Protein AF-A0A2V3ISD0-F1 (afdb_monomer_lite)

InterPro domains:
  IPR001623 DnaJ domain [PF00226] (40-102)
  IPR001623 DnaJ domain [PS50076] (39-105)
  IPR001623 DnaJ domain [SM00271] (38-97)
  IPR001623 DnaJ domain [cd06257] (41-94)
  IPR004155 PBS lyase HEAT-like repeat [SM00567] (185-214)
  IPR004155 PBS lyase HEAT-like repeat [SM00567] (223-258)
  IPR004155 PBS lyase HEAT-like repeat [SM00567] (406-436)
  IPR011989 Armadillo-like helical [G3DSA:1.25.10.10] (163-435)
  IPR016024 Armadillo-type fold [SSF48371] (178-456)
  IPR018253 DnaJ domain, conserved site [PS00636] (82-101)
  IPR036869 Chaperone J-domain superfamily [G3DSA:1.10.287.110] (29-128)
  IPR036869 Chaperone J-domain superfamily [SSF46565] (36-115)
  IPR051948 Hsp70 co-chaperone J-domain-containing protein [PTHR44360] (32-110)

Structure (mmCIF, N/CA/C/O backbone):
data_AF-A0A2V3ISD0-F1
#
_entry.id   AF-A0A2V3ISD0-F1
#
loop_
_atom_site.group_PDB
_atom_site.id
_atom_site.type_symbol
_atom_site.label_atom_id
_atom_site.label_alt_id
_atom_site.label_comp_id
_atom_site.label_asym_id
_atom_site.label_entity_id
_atom_site.label_seq_id
_atom_site.pdbx_PDB_ins_code
_atom_site.Cartn_x
_atom_site.Cartn_y
_atom_site.Cartn_z
_atom_site.occupancy
_atom_site.B_iso_or_equiv
_atom_site.auth_seq_id
_atom_site.auth_comp_id
_atom_site.auth_asym_id
_atom_site.auth_atom_id
_atom_site.pdbx_PDB_model_num
ATOM 1 N N . MET A 1 1 ? 32.636 12.124 -91.447 1.00 34.47 1 MET A N 1
ATOM 2 C CA . MET A 1 1 ? 32.297 13.030 -90.330 1.00 34.47 1 MET A CA 1
ATOM 3 C C . MET A 1 1 ? 30.839 13.428 -90.471 1.00 34.47 1 MET A C 1
ATOM 5 O O . MET A 1 1 ? 30.482 13.935 -91.520 1.00 34.47 1 MET A O 1
ATOM 9 N N . PHE A 1 2 ? 30.050 13.092 -89.446 1.00 34.84 2 PHE A N 1
ATOM 10 C CA . PHE A 1 2 ? 28.684 13.521 -89.108 1.00 34.84 2 PHE A CA 1
ATOM 11 C C . PHE A 1 2 ? 27.656 13.689 -90.240 1.00 34.84 2 PHE A C 1
ATOM 13 O O . PHE A 1 2 ? 27.555 14.729 -90.880 1.00 34.84 2 PHE A O 1
ATOM 20 N N . ALA A 1 3 ? 26.846 12.638 -90.409 1.00 31.34 3 ALA A N 1
ATOM 21 C CA . ALA A 1 3 ? 25.661 12.616 -91.252 1.00 31.34 3 ALA A CA 1
ATOM 22 C C . ALA A 1 3 ? 24.461 13.240 -90.522 1.00 31.34 3 ALA A C 1
ATOM 24 O O . ALA A 1 3 ? 24.096 12.829 -89.421 1.00 31.34 3 ALA A O 1
ATOM 25 N N . ALA A 1 4 ? 23.849 14.212 -91.187 1.00 32.69 4 ALA A N 1
ATOM 26 C CA . ALA A 1 4 ? 22.540 14.769 -90.906 1.00 32.69 4 ALA A CA 1
ATOM 27 C C . ALA A 1 4 ? 21.697 14.674 -92.190 1.00 32.69 4 ALA A C 1
ATOM 29 O O . ALA A 1 4 ? 22.251 14.575 -93.283 1.00 32.69 4 ALA A O 1
ATOM 30 N N . PHE A 1 5 ? 20.381 14.797 -92.015 1.00 30.23 5 PHE A N 1
ATOM 31 C CA . PHE A 1 5 ? 19.327 15.004 -93.018 1.00 30.23 5 PHE A CA 1
ATOM 32 C C . PHE A 1 5 ? 18.611 13.784 -93.647 1.00 30.23 5 PHE A C 1
ATOM 34 O O . PHE A 1 5 ? 19.116 13.106 -94.528 1.00 30.23 5 PHE A O 1
ATOM 41 N N . VAL A 1 6 ? 17.348 13.642 -93.204 1.00 30.52 6 VAL A N 1
ATOM 42 C CA . VAL A 1 6 ? 16.100 13.705 -94.005 1.00 30.52 6 VAL A CA 1
ATOM 43 C C . VAL A 1 6 ? 15.753 12.547 -94.970 1.00 30.52 6 VAL A C 1
ATOM 45 O O . VAL A 1 6 ? 16.406 12.344 -95.982 1.00 30.52 6 VAL A O 1
ATOM 48 N N . HIS A 1 7 ? 14.654 11.848 -94.605 1.00 35.91 7 HIS A N 1
ATOM 49 C CA . HIS A 1 7 ? 13.474 11.345 -95.365 1.00 35.91 7 HIS A CA 1
ATOM 50 C C . HIS A 1 7 ? 13.533 11.397 -96.909 1.00 35.91 7 HIS A C 1
ATOM 52 O O . HIS A 1 7 ? 14.046 12.390 -97.416 1.00 35.91 7 HIS A O 1
ATOM 58 N N . PRO A 1 8 ? 12.866 10.499 -97.692 1.00 42.84 8 PRO A N 1
ATOM 59 C CA . PRO A 1 8 ? 11.473 10.032 -97.493 1.00 42.84 8 PRO A CA 1
ATOM 60 C C . PRO A 1 8 ? 11.153 8.615 -98.067 1.00 42.84 8 PRO A C 1
ATOM 62 O O . PRO A 1 8 ? 12.030 7.927 -98.572 1.00 42.84 8 PRO A O 1
ATOM 65 N N . ILE A 1 9 ? 9.874 8.200 -98.041 1.00 31.67 9 ILE A N 1
ATOM 66 C CA . ILE A 1 9 ? 9.062 7.713 -99.193 1.00 31.67 9 ILE A CA 1
ATOM 67 C C . ILE A 1 9 ? 7.956 6.736 -98.748 1.00 31.67 9 ILE A C 1
ATOM 69 O O . ILE A 1 9 ? 8.106 5.876 -97.888 1.00 31.67 9 ILE A O 1
ATOM 73 N N . GLN A 1 10 ? 6.809 6.974 -99.368 1.00 28.73 10 GLN A N 1
ATOM 74 C CA . GLN A 1 10 ? 5.447 6.521 -99.147 1.00 28.73 10 GLN A CA 1
ATOM 75 C C . GLN A 1 10 ? 5.049 5.312 -100.035 1.00 28.73 10 GLN A C 1
ATOM 77 O O . GLN A 1 10 ? 5.536 5.231 -101.155 1.00 28.73 10 GLN A O 1
ATOM 82 N N . ILE A 1 11 ? 4.027 4.539 -99.584 1.00 31.70 11 ILE A N 1
ATOM 83 C CA . ILE A 1 11 ? 2.845 4.036 -100.365 1.00 31.70 11 ILE A CA 1
ATOM 84 C C . ILE A 1 11 ? 3.144 2.926 -101.418 1.00 31.70 11 ILE A C 1
ATOM 86 O O . ILE A 1 11 ? 4.057 3.066 -102.208 1.00 31.70 11 ILE A O 1
ATOM 90 N N . THR A 1 12 ? 2.451 1.790 -101.631 1.00 31.27 12 THR A N 1
ATOM 91 C CA . THR A 1 12 ? 1.128 1.158 -101.348 1.00 31.27 12 THR A CA 1
ATOM 92 C C . THR A 1 12 ? 1.238 -0.342 -101.749 1.00 31.27 12 THR A C 1
ATOM 94 O O . THR A 1 12 ? 2.180 -0.687 -102.451 1.00 31.27 12 THR A O 1
ATOM 97 N N . ARG A 1 13 ? 0.373 -1.306 -101.383 1.00 28.81 13 ARG A N 1
ATOM 98 C CA . ARG A 1 13 ? -1.019 -1.561 -101.842 1.00 28.81 13 ARG A CA 1
ATOM 99 C C . ARG A 1 13 ? -1.637 -2.721 -101.022 1.00 28.81 13 ARG A C 1
ATOM 101 O O . ARG A 1 13 ? -0.926 -3.664 -100.696 1.00 28.81 13 ARG A O 1
ATOM 108 N N . GLY A 1 14 ? -2.944 -2.630 -100.721 1.00 30.34 14 GLY A N 1
ATOM 109 C CA . GLY A 1 14 ? -3.796 -3.689 -100.120 1.00 30.34 14 GLY A CA 1
ATOM 110 C C . GLY A 1 14 ? -4.171 -4.796 -101.124 1.00 30.34 14 GLY A C 1
ATOM 111 O O . GLY A 1 14 ? -3.384 -4.993 -102.049 1.00 30.34 14 GLY A O 1
ATOM 112 N N . PRO A 1 15 ? -5.352 -5.468 -101.076 1.00 44.28 15 PRO A N 1
ATOM 113 C CA . PRO A 1 15 ? -6.520 -5.420 -100.167 1.00 44.28 15 PRO A CA 1
ATOM 114 C C . PRO A 1 15 ? -6.811 -6.833 -99.548 1.00 44.28 15 PRO A C 1
ATOM 116 O O . PRO A 1 15 ? -5.997 -7.731 -99.698 1.00 44.28 15 PRO A O 1
ATOM 119 N N . VAL A 1 16 ? -7.847 -7.139 -98.754 1.00 31.17 16 VAL A N 1
ATOM 120 C CA . VAL A 1 16 ? -9.266 -7.336 -99.121 1.00 31.17 16 VAL A CA 1
ATOM 121 C C . VAL A 1 16 ? -10.092 -7.509 -97.839 1.00 31.17 16 VAL A C 1
ATOM 123 O O . VAL A 1 16 ? -9.738 -8.255 -96.931 1.00 31.17 16 VAL A O 1
ATOM 126 N N . SER A 1 17 ? -11.219 -6.804 -97.818 1.00 31.47 17 SER A N 1
ATOM 127 C CA . SER A 1 17 ? -12.288 -6.840 -96.824 1.00 31.47 17 SER A CA 1
ATOM 128 C C . SER A 1 17 ? -13.246 -8.007 -97.079 1.00 31.47 17 SER A C 1
ATOM 130 O O . SER A 1 17 ? -13.615 -8.222 -98.228 1.00 31.47 17 SER A O 1
ATOM 132 N N . THR A 1 18 ? -13.740 -8.671 -96.028 1.00 29.22 18 THR A N 1
ATOM 133 C CA . THR A 1 18 ? -15.130 -9.169 -95.977 1.00 29.22 18 THR A CA 1
ATOM 134 C C . THR A 1 18 ? -15.674 -9.127 -94.538 1.00 29.22 18 THR A C 1
ATOM 136 O O . THR A 1 18 ? -15.307 -9.911 -93.673 1.00 29.22 18 THR A O 1
ATOM 139 N N . HIS A 1 19 ? -16.520 -8.123 -94.284 1.00 27.48 19 HIS A N 1
ATOM 140 C CA . HIS A 1 19 ? -17.837 -8.193 -93.628 1.00 27.48 19 HIS A CA 1
ATOM 141 C C . HIS A 1 19 ? -18.191 -9.508 -92.880 1.00 27.48 19 HIS A C 1
ATOM 143 O O . HIS A 1 19 ? -18.200 -10.572 -93.477 1.00 27.48 19 HIS A O 1
ATOM 149 N N . THR A 1 20 ? -18.662 -9.536 -91.626 1.00 29.19 20 THR A N 1
ATOM 150 C CA . THR A 1 20 ? -19.909 -8.911 -91.139 1.00 29.19 20 THR A CA 1
ATOM 151 C C . THR A 1 20 ? -20.170 -9.222 -89.643 1.00 29.19 20 THR A C 1
ATOM 153 O O . THR A 1 20 ? -19.762 -10.250 -89.120 1.00 29.19 20 THR A O 1
ATOM 156 N N . CYS A 1 21 ? -21.011 -8.369 -89.041 1.00 27.45 21 CYS A N 1
ATOM 157 C CA . CYS A 1 21 ? -22.056 -8.658 -88.038 1.00 27.45 21 CYS A CA 1
ATOM 158 C C . CYS A 1 21 ? -21.744 -8.710 -86.522 1.00 27.45 21 CYS A C 1
ATOM 160 O O . CYS A 1 21 ? -21.423 -9.740 -85.940 1.00 27.45 21 CYS A O 1
ATOM 162 N N . ARG A 1 22 ? -22.045 -7.562 -85.891 1.00 31.75 22 ARG A N 1
ATOM 163 C CA . ARG A 1 22 ? -22.699 -7.326 -84.583 1.00 31.75 22 ARG A CA 1
ATOM 164 C C . ARG A 1 22 ? -22.371 -8.260 -83.409 1.00 31.75 22 ARG A C 1
ATOM 166 O O . ARG A 1 22 ? -22.993 -9.309 -83.257 1.00 31.75 22 ARG A O 1
ATOM 173 N N . LYS A 1 23 ? -21.677 -7.708 -82.404 1.00 27.67 23 LYS A N 1
ATOM 174 C CA . LYS A 1 23 ? -22.015 -7.962 -80.994 1.00 27.67 23 LYS A CA 1
ATOM 175 C C . LYS A 1 23 ? -22.065 -6.670 -80.172 1.00 27.67 23 LYS A C 1
ATOM 177 O O . LYS A 1 23 ? -21.126 -5.889 -80.134 1.00 27.67 23 LYS A O 1
ATOM 182 N N . ARG A 1 24 ? -23.261 -6.496 -79.605 1.00 25.58 24 ARG A N 1
ATOM 183 C CA . ARG A 1 24 ? -23.705 -5.772 -78.406 1.00 25.58 24 ARG A CA 1
ATOM 184 C C . ARG A 1 24 ? -22.604 -5.061 -77.608 1.00 25.58 24 ARG A C 1
ATOM 186 O O . ARG A 1 24 ? -21.657 -5.699 -77.166 1.00 25.58 24 ARG A O 1
ATOM 193 N N . TYR A 1 25 ? -22.824 -3.771 -77.352 1.00 26.50 25 TYR A N 1
ATOM 194 C CA . TYR A 1 25 ? -22.123 -3.002 -76.326 1.00 26.50 25 TYR A CA 1
ATOM 195 C C . TYR A 1 25 ? -22.198 -3.740 -74.982 1.00 26.50 25 TYR A C 1
ATOM 197 O O . TYR A 1 25 ? -23.263 -3.837 -74.376 1.00 26.50 25 TYR A O 1
ATOM 205 N N . SER A 1 26 ? -21.063 -4.272 -74.538 1.00 27.16 26 SER A N 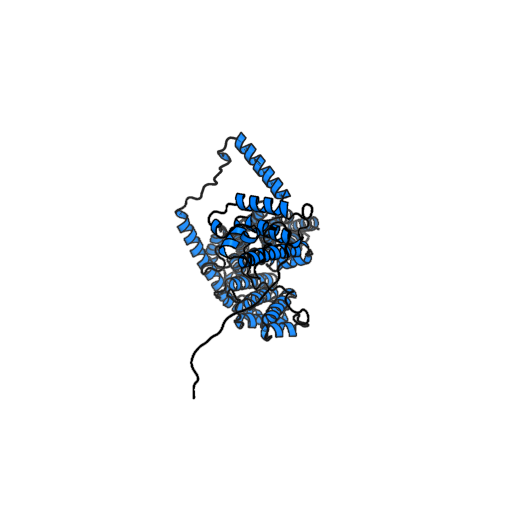1
ATOM 206 C CA . SER A 1 26 ? -20.806 -4.657 -73.154 1.00 27.16 26 SER A CA 1
ATOM 207 C C . SER A 1 26 ? -20.136 -3.478 -72.454 1.00 27.16 26 SER A C 1
ATOM 209 O O . SER A 1 26 ? -19.152 -2.943 -72.970 1.00 27.16 26 SER A O 1
ATOM 211 N N . ALA A 1 27 ? -20.674 -3.069 -71.304 1.00 30.89 27 ALA A N 1
ATOM 212 C CA . ALA A 1 27 ? -20.090 -2.030 -70.462 1.00 30.89 27 ALA A CA 1
ATOM 213 C C . ALA A 1 27 ? -18.623 -2.364 -70.117 1.00 30.89 27 ALA A C 1
ATOM 215 O O . ALA A 1 27 ? -18.305 -3.541 -69.908 1.00 30.89 27 ALA A O 1
ATOM 216 N N . PRO A 1 28 ? -17.717 -1.370 -70.076 1.00 33.25 28 PRO A N 1
ATOM 217 C CA . PRO A 1 28 ? -16.327 -1.612 -69.731 1.00 33.25 28 PRO A CA 1
ATOM 218 C C . PRO A 1 28 ? -16.232 -2.133 -68.294 1.00 33.25 28 PRO A C 1
ATOM 220 O O . PRO A 1 28 ? -16.683 -1.501 -67.341 1.00 33.25 28 PRO A O 1
ATOM 223 N N . ARG A 1 29 ? -15.645 -3.325 -68.183 1.00 31.39 29 ARG A N 1
ATOM 224 C CA . ARG A 1 29 ? -15.249 -4.007 -66.952 1.00 31.39 29 ARG A CA 1
ATOM 225 C C . ARG A 1 29 ? -14.361 -3.059 -66.143 1.00 31.39 29 ARG A C 1
ATOM 227 O O . ARG A 1 29 ? -13.333 -2.618 -66.653 1.00 31.39 29 ARG A O 1
ATOM 234 N N . ALA A 1 30 ? -14.771 -2.731 -64.919 1.00 34.94 30 ALA A N 1
ATOM 235 C CA . ALA A 1 30 ? -13.963 -1.938 -64.004 1.00 34.94 30 ALA A CA 1
ATOM 236 C C . ALA A 1 30 ? -12.633 -2.667 -63.762 1.00 34.94 30 ALA A C 1
ATOM 238 O O . ALA A 1 30 ? -12.598 -3.765 -63.210 1.00 34.94 30 ALA A O 1
ATOM 239 N N . VAL A 1 31 ? -11.550 -2.073 -64.252 1.00 33.16 31 VAL A N 1
ATOM 240 C CA . VAL A 1 31 ? -10.184 -2.471 -63.928 1.00 33.16 31 VAL A CA 1
ATOM 241 C C . VAL A 1 31 ? -9.885 -1.866 -62.560 1.00 33.16 31 VAL A C 1
ATOM 243 O O . VAL A 1 31 ? -9.956 -0.648 -62.403 1.00 33.16 31 VAL A O 1
ATOM 246 N N . LEU A 1 32 ? -9.606 -2.711 -61.566 1.00 32.50 32 LEU A N 1
ATOM 247 C CA . LEU A 1 32 ? -9.150 -2.260 -60.252 1.00 32.50 32 LEU A CA 1
ATOM 248 C C . LEU A 1 32 ? -7.763 -1.606 -60.395 1.00 32.50 32 LEU A C 1
ATOM 250 O O . LEU A 1 32 ? -6.882 -2.216 -61.008 1.00 32.50 32 LEU A O 1
ATOM 254 N N . PRO A 1 33 ? -7.539 -0.394 -59.857 1.00 32.88 33 PRO A N 1
ATOM 255 C CA . PRO A 1 33 ? -6.205 0.181 -59.775 1.00 32.88 33 PRO A CA 1
ATOM 256 C C . PRO A 1 33 ? -5.361 -0.551 -58.726 1.00 32.88 33 PRO A C 1
ATOM 258 O O . PRO A 1 33 ? -5.870 -1.017 -57.709 1.00 32.88 33 PRO A O 1
ATOM 261 N N . HIS A 1 34 ? -4.061 -0.612 -58.998 1.00 31.12 34 HIS A N 1
ATOM 262 C CA . HIS A 1 34 ? -3.020 -1.185 -58.152 1.00 31.12 34 HIS A CA 1
ATOM 263 C C . HIS A 1 34 ? -3.032 -0.686 -56.696 1.00 31.12 34 HIS A C 1
ATOM 265 O O . HIS A 1 34 ? -3.261 0.493 -56.423 1.00 31.12 34 HIS A O 1
ATOM 271 N N . GLU A 1 35 ? -2.689 -1.622 -55.806 1.00 36.66 35 GLU A N 1
ATOM 272 C CA . GLU A 1 35 ? -2.338 -1.497 -54.387 1.00 36.66 35 GLU A CA 1
ATOM 273 C C . GLU A 1 35 ? -1.794 -0.118 -53.987 1.00 36.66 35 GLU A C 1
ATOM 275 O O . GLU A 1 35 ? -0.604 0.179 -54.039 1.00 36.66 35 GLU A O 1
ATOM 280 N N . SER A 1 36 ? -2.710 0.733 -53.547 1.00 38.16 36 SER A N 1
ATOM 281 C CA . SER A 1 36 ? -2.449 1.908 -52.726 1.00 38.16 36 SER A CA 1
ATOM 282 C C . SER A 1 36 ? -3.700 2.083 -51.866 1.00 38.16 36 SER A C 1
ATOM 284 O O . SER A 1 36 ? -4.808 2.141 -52.392 1.00 38.16 36 SER A O 1
ATOM 286 N N . GLN A 1 37 ? -3.520 1.994 -50.546 1.00 49.41 37 GLN A N 1
ATOM 287 C CA . GLN A 1 37 ? -4.549 1.858 -49.505 1.00 49.41 37 GLN A CA 1
ATOM 288 C C . GLN A 1 37 ? -5.898 2.504 -49.874 1.00 49.41 37 GLN A C 1
ATOM 290 O O . GLN A 1 37 ? -6.057 3.725 -49.839 1.00 49.41 37 GLN A O 1
ATOM 295 N N . SER A 1 38 ? -6.880 1.677 -50.241 1.00 61.78 38 SER A N 1
ATOM 296 C CA . SER A 1 38 ? -8.228 2.139 -50.575 1.00 61.78 38 SER A CA 1
ATOM 297 C C . SER A 1 38 ? -8.872 2.723 -49.318 1.00 61.78 38 SER A C 1
ATOM 299 O O . SER A 1 38 ? -8.990 2.038 -48.305 1.00 61.78 38 SER A O 1
ATOM 301 N N . SER A 1 39 ? -9.286 3.990 -49.357 1.00 79.12 39 SER A N 1
ATOM 302 C CA . SER A 1 39 ? -9.982 4.615 -48.226 1.00 79.12 39 SER A CA 1
ATOM 303 C C . SER A 1 39 ? -11.270 3.850 -47.898 1.00 79.12 39 SER A C 1
ATOM 305 O O . SER A 1 39 ? -11.988 3.452 -48.817 1.00 79.12 39 SER A O 1
ATOM 307 N N . LEU A 1 40 ? -11.626 3.704 -46.619 1.00 83.06 40 LEU A N 1
ATOM 308 C CA . LEU A 1 40 ? -12.871 3.051 -46.188 1.00 83.06 40 LEU A CA 1
ATOM 309 C C . LEU A 1 40 ? -14.115 3.659 -46.867 1.00 83.06 40 LEU A C 1
ATOM 311 O O . LEU A 1 40 ? -15.056 2.942 -47.198 1.00 83.06 40 LEU A O 1
ATOM 315 N N . TYR A 1 41 ? -14.090 4.960 -47.177 1.00 84.31 41 TYR A N 1
ATOM 316 C CA . TYR A 1 41 ? -15.150 5.619 -47.949 1.00 84.31 41 TYR A CA 1
ATOM 317 C C . TYR A 1 41 ? -15.198 5.162 -49.413 1.00 84.31 41 TYR A C 1
ATOM 319 O O . TYR A 1 41 ? -16.283 4.968 -49.956 1.00 84.31 41 TYR A O 1
ATOM 327 N N . SER A 1 42 ? -14.039 4.924 -50.038 1.00 82.31 42 SER A N 1
ATOM 328 C CA . SER A 1 42 ? -13.978 4.384 -51.403 1.00 82.31 42 SER A CA 1
ATOM 329 C C . SER A 1 42 ? -14.449 2.932 -51.486 1.00 82.31 42 SER A C 1
ATOM 331 O O . SER A 1 42 ? -15.030 2.553 -52.498 1.00 82.31 42 SER A O 1
ATOM 333 N N . ILE A 1 43 ? -14.284 2.149 -50.410 1.00 84.19 43 ILE A N 1
ATOM 334 C CA . ILE A 1 43 ? -14.803 0.774 -50.313 1.00 84.19 43 ILE A CA 1
ATOM 335 C C . ILE A 1 43 ? -16.339 0.778 -50.289 1.00 84.19 43 ILE A C 1
ATOM 337 O O . ILE A 1 43 ? -16.968 -0.080 -50.900 1.00 84.19 43 ILE A O 1
ATOM 341 N N . LEU A 1 44 ? -16.955 1.786 -49.659 1.00 83.00 44 LEU A N 1
ATOM 342 C CA . LEU A 1 44 ? -18.407 2.005 -49.700 1.00 83.00 44 LEU A CA 1
ATOM 343 C C . LEU A 1 44 ? -18.884 2.745 -50.967 1.00 83.00 44 LEU A C 1
ATOM 345 O O . LEU A 1 44 ? -20.043 3.147 -51.041 1.00 83.00 44 LEU A O 1
ATOM 349 N N . GLY A 1 45 ? -18.011 2.951 -51.960 1.00 76.88 45 GLY A N 1
ATOM 350 C CA . GLY A 1 45 ? -18.357 3.612 -53.221 1.00 76.88 45 GLY A CA 1
ATOM 351 C C . GLY A 1 45 ? -18.616 5.120 -53.108 1.00 76.88 45 GLY A C 1
ATOM 352 O O . GLY A 1 45 ? -19.108 5.727 -54.061 1.00 76.88 45 GLY A O 1
ATOM 353 N N . LEU A 1 46 ? -18.281 5.744 -51.973 1.00 81.25 46 LEU A N 1
ATOM 354 C CA . LEU A 1 46 ? -18.423 7.184 -51.760 1.00 81.25 46 LEU A CA 1
ATOM 355 C C . LEU A 1 46 ? -17.222 7.915 -52.380 1.00 81.25 46 LEU A C 1
ATOM 357 O O . LEU A 1 46 ? -16.063 7.602 -52.095 1.00 81.25 46 LEU A O 1
ATOM 361 N N . ARG A 1 47 ? -17.489 8.878 -53.272 1.00 68.06 47 ARG A N 1
ATOM 362 C CA . ARG A 1 47 ? -16.444 9.603 -54.012 1.00 68.06 47 ARG A CA 1
ATOM 363 C C . ARG A 1 47 ? -15.756 10.644 -53.134 1.00 68.06 47 ARG A C 1
ATOM 365 O O . ARG A 1 47 ? -16.390 11.291 -52.305 1.00 68.06 47 ARG A O 1
ATOM 372 N N . GLN A 1 48 ? -14.465 10.865 -53.393 1.00 59.41 48 GLN A N 1
ATOM 373 C CA . GLN A 1 48 ? -13.629 11.802 -52.634 1.00 59.41 48 GLN A CA 1
ATOM 374 C C . GLN A 1 48 ? -14.148 13.251 -52.598 1.00 59.41 48 GLN A C 1
ATOM 376 O O . GLN A 1 48 ? -13.884 13.964 -51.636 1.00 59.41 48 GLN A O 1
ATOM 381 N N . SER A 1 49 ? -14.922 13.669 -53.604 1.00 54.12 49 SER A N 1
ATOM 382 C CA . SER A 1 49 ? -15.530 15.002 -53.688 1.00 54.12 49 SER A CA 1
ATOM 383 C C . SER A 1 49 ? -16.589 15.280 -52.619 1.00 54.12 49 SER A C 1
ATOM 385 O O . SER A 1 49 ? -16.851 16.443 -52.326 1.00 54.12 49 SER A O 1
ATOM 387 N N . ASP A 1 50 ? -17.180 14.236 -52.032 1.00 59.69 50 ASP A N 1
ATOM 388 C CA . ASP A 1 50 ? -18.391 14.364 -51.218 1.00 59.69 50 ASP A CA 1
ATOM 389 C C . ASP A 1 50 ? -18.102 14.239 -49.707 1.00 59.69 50 ASP A C 1
ATOM 391 O O . ASP A 1 50 ? -18.985 14.525 -48.894 1.00 59.69 50 ASP A O 1
ATOM 395 N N . LEU A 1 51 ? -16.866 13.871 -49.313 1.00 63.38 51 LEU A N 1
ATOM 396 C CA . LEU A 1 51 ? -16.480 13.535 -47.926 1.00 63.38 51 LEU A CA 1
ATOM 397 C C . LEU A 1 51 ? -16.768 14.635 -46.898 1.00 63.38 51 LEU A C 1
ATOM 399 O O . LEU A 1 51 ? -17.105 14.316 -45.760 1.00 63.38 51 LEU A O 1
ATOM 403 N N . SER A 1 52 ? -16.699 15.911 -47.286 1.00 57.78 52 SER A N 1
ATOM 404 C CA . SER A 1 52 ? -16.948 17.047 -46.385 1.00 57.78 52 SER A CA 1
ATOM 405 C C . SER A 1 52 ? -18.410 17.177 -45.931 1.00 57.78 52 SER A C 1
ATOM 407 O O . SER A 1 52 ? -18.694 17.944 -45.015 1.00 57.78 52 SER A O 1
ATOM 409 N N . THR A 1 53 ? -19.340 16.424 -46.538 1.00 63.78 53 THR A N 1
ATOM 410 C CA . THR A 1 53 ? -20.787 16.478 -46.242 1.00 63.78 53 THR A CA 1
ATOM 411 C C . THR A 1 53 ? -21.409 15.114 -45.915 1.00 63.78 53 THR A C 1
ATOM 413 O O . THR A 1 53 ? -22.630 15.006 -45.764 1.00 63.78 53 THR A O 1
ATOM 416 N N . VAL A 1 54 ? -20.594 14.059 -45.768 1.00 73.56 54 VAL A N 1
ATOM 417 C CA . VAL A 1 54 ? -21.095 12.688 -45.584 1.00 73.56 54 VAL A CA 1
ATOM 418 C C . VAL A 1 54 ? -21.752 12.511 -44.214 1.00 73.56 54 VAL A C 1
ATOM 420 O O . VAL A 1 54 ? -21.095 12.502 -43.170 1.00 73.56 54 VAL A O 1
ATOM 423 N N . THR A 1 55 ? -23.064 12.284 -44.220 1.00 79.31 55 THR A N 1
ATOM 424 C CA . THR A 1 55 ? -23.863 12.000 -43.018 1.00 79.31 55 THR A CA 1
ATOM 425 C C . THR A 1 55 ? -23.944 10.488 -42.760 1.00 79.31 55 THR A C 1
ATOM 427 O O . THR A 1 55 ? -23.935 9.690 -43.697 1.00 79.31 55 THR A O 1
ATOM 430 N N . SER A 1 56 ? -24.101 10.061 -41.502 1.00 79.81 56 SER A N 1
ATOM 431 C CA . SER A 1 56 ? -24.274 8.642 -41.121 1.00 79.81 56 SER A CA 1
ATOM 432 C C . SER A 1 56 ? -25.407 7.932 -41.884 1.00 79.81 56 SER A C 1
ATOM 434 O O . SER A 1 56 ? -25.296 6.755 -42.231 1.00 79.81 56 SER A O 1
ATOM 436 N N . ALA A 1 57 ? -26.473 8.660 -42.234 1.00 76.94 57 ALA A N 1
ATOM 437 C CA . ALA A 1 57 ? -27.571 8.158 -43.059 1.00 76.94 57 ALA A CA 1
ATOM 438 C C . ALA A 1 57 ? -27.139 7.778 -44.491 1.00 76.94 57 ALA A C 1
ATOM 440 O O . ALA A 1 57 ? -27.636 6.793 -45.039 1.00 76.94 57 ALA A O 1
ATOM 441 N N . GLN A 1 58 ? -26.202 8.520 -45.090 1.00 81.31 58 GLN A N 1
ATOM 442 C CA . GLN A 1 58 ? -25.668 8.232 -46.427 1.00 81.31 58 GLN A CA 1
ATOM 443 C C . GLN A 1 58 ? -24.731 7.019 -46.398 1.00 81.31 58 GLN A C 1
ATOM 445 O O . GLN A 1 58 ? -24.839 6.158 -47.265 1.00 81.31 58 GLN A O 1
ATOM 450 N N . ILE A 1 59 ? -23.899 6.898 -45.358 1.00 84.31 59 ILE A N 1
ATOM 451 C CA . ILE A 1 59 ? -23.023 5.734 -45.124 1.00 84.31 59 ILE A CA 1
ATOM 452 C C . ILE A 1 59 ? -23.859 4.452 -45.006 1.00 84.31 59 ILE A C 1
ATOM 454 O O . ILE A 1 59 ? -23.581 3.452 -45.665 1.00 84.31 59 ILE A O 1
ATOM 458 N N . ARG A 1 60 ? -24.943 4.498 -44.221 1.00 79.94 60 ARG A N 1
ATOM 459 C CA . ARG A 1 60 ? -25.870 3.369 -44.066 1.00 79.94 60 ARG A CA 1
ATOM 460 C C . ARG A 1 60 ? -26.586 3.007 -45.362 1.00 79.94 60 ARG A C 1
ATOM 462 O O . ARG A 1 60 ? -26.776 1.826 -45.638 1.00 79.94 60 ARG A O 1
ATOM 469 N N . ARG A 1 61 ? -26.995 3.998 -46.156 1.00 81.25 61 ARG A N 1
ATOM 470 C CA . ARG A 1 61 ? -27.661 3.757 -47.441 1.00 81.25 61 ARG A CA 1
ATOM 471 C C . ARG A 1 61 ? -26.720 3.103 -48.454 1.00 81.25 61 ARG A C 1
ATOM 473 O O . ARG A 1 61 ? -27.107 2.102 -49.046 1.00 81.25 61 ARG A O 1
ATOM 480 N N . ALA A 1 62 ? -25.497 3.616 -48.579 1.00 82.12 62 ALA A N 1
ATOM 481 C CA . ALA A 1 62 ? -24.473 3.059 -49.460 1.00 82.12 62 ALA A CA 1
ATOM 482 C C . ALA A 1 62 ? -24.133 1.606 -49.088 1.00 82.12 62 ALA A C 1
ATOM 484 O O . ALA A 1 62 ? -24.105 0.737 -49.956 1.00 82.12 62 ALA A O 1
ATOM 485 N N . TYR A 1 63 ? -23.988 1.314 -47.789 1.00 83.62 63 TYR A N 1
ATOM 486 C CA . TYR A 1 63 ? -23.803 -0.056 -47.308 1.00 83.62 63 TYR A CA 1
ATOM 487 C C . TYR A 1 63 ? -24.984 -0.968 -47.665 1.00 83.62 63 TYR A C 1
ATOM 489 O O . TYR A 1 63 ? -24.769 -2.075 -48.138 1.00 83.62 63 TYR A O 1
ATOM 497 N N . LEU A 1 64 ? -26.231 -0.524 -47.477 1.00 78.88 64 LEU A N 1
ATOM 498 C CA . LEU A 1 64 ? -27.412 -1.347 -47.771 1.00 78.88 64 LEU A CA 1
ATOM 499 C C . LEU A 1 64 ? -27.603 -1.626 -49.267 1.00 78.88 64 LEU A C 1
ATOM 501 O O . LEU A 1 64 ? -28.126 -2.682 -49.617 1.00 78.88 64 LEU A O 1
ATOM 505 N N . GLU A 1 65 ? -27.230 -0.690 -50.139 1.00 81.06 65 GLU A N 1
ATOM 506 C CA . GLU A 1 65 ? -27.260 -0.877 -51.594 1.00 81.06 65 GLU A CA 1
ATOM 507 C C . GLU A 1 65 ? -26.165 -1.871 -52.022 1.00 81.06 65 GLU A C 1
ATOM 509 O O . GLU A 1 65 ? -26.477 -2.886 -52.645 1.00 81.06 65 GLU A O 1
ATOM 514 N N . LEU A 1 66 ? -24.926 -1.683 -51.552 1.00 80.56 66 LEU A N 1
ATOM 515 C CA . LEU A 1 66 ? -23.807 -2.592 -51.826 1.00 80.56 66 LEU A CA 1
ATOM 516 C C . LEU A 1 66 ? -24.011 -3.992 -51.239 1.00 80.56 66 LEU A C 1
ATOM 518 O O . LEU A 1 66 ? -23.733 -4.986 -51.906 1.00 80.56 66 LEU A O 1
ATOM 522 N N . ALA A 1 67 ? -24.530 -4.099 -50.016 1.00 76.88 67 ALA A N 1
ATOM 523 C CA . ALA A 1 67 ? -24.783 -5.375 -49.359 1.00 76.88 67 ALA A CA 1
ATOM 524 C C . ALA A 1 67 ? -25.832 -6.198 -50.113 1.00 76.88 67 ALA A C 1
ATOM 526 O O . ALA A 1 67 ? -25.683 -7.406 -50.209 1.00 76.88 67 ALA A O 1
ATOM 527 N N . LYS A 1 68 ? -26.862 -5.572 -50.700 1.00 76.06 68 LYS A N 1
ATOM 528 C CA . LYS A 1 68 ? -27.858 -6.285 -51.523 1.00 76.06 68 LYS A CA 1
ATOM 529 C C . LYS A 1 68 ? -27.259 -6.844 -52.812 1.00 76.06 68 LYS A C 1
ATOM 531 O O . LYS A 1 68 ? -27.656 -7.921 -53.244 1.00 76.06 68 LYS A O 1
ATOM 536 N N . GLU A 1 69 ? -26.323 -6.115 -53.411 1.00 73.44 69 GLU A N 1
ATOM 537 C CA . GLU A 1 69 ? -25.661 -6.498 -54.661 1.00 73.44 69 GLU A CA 1
ATOM 538 C C . GLU A 1 69 ? -24.545 -7.531 -54.453 1.00 73.44 69 GLU A C 1
ATOM 540 O O . GLU A 1 69 ? -24.293 -8.344 -55.341 1.00 73.44 69 GLU A O 1
ATOM 545 N N . THR A 1 70 ? -23.897 -7.528 -53.285 1.00 69.19 70 THR A N 1
ATOM 546 C CA . THR A 1 70 ? -22.718 -8.360 -52.972 1.00 69.19 70 THR A CA 1
ATOM 547 C C . THR A 1 70 ? -22.987 -9.492 -51.977 1.00 69.19 70 THR A C 1
ATOM 549 O O . THR A 1 70 ? -22.060 -10.217 -51.624 1.00 69.19 70 THR A O 1
ATOM 552 N N . HIS A 1 71 ? -24.235 -9.677 -51.530 1.00 65.75 71 HIS A N 1
ATOM 553 C CA . HIS A 1 71 ? -24.583 -10.761 -50.609 1.00 65.75 71 HIS A CA 1
ATOM 554 C C . HIS A 1 71 ? -24.374 -12.142 -51.266 1.00 65.75 71 HIS A C 1
ATOM 556 O O . HIS A 1 71 ? -24.895 -12.360 -52.368 1.00 65.75 71 HIS A O 1
ATOM 562 N N . PRO A 1 72 ? -23.721 -13.102 -50.579 1.00 63.59 72 PRO A N 1
ATOM 563 C CA . PRO A 1 72 ? -23.367 -14.413 -51.140 1.00 63.59 72 PRO A CA 1
ATOM 564 C C . PRO A 1 72 ? -24.573 -15.276 -51.552 1.00 63.59 72 PRO A C 1
ATOM 566 O O . PRO A 1 72 ? -24.428 -16.175 -52.376 1.00 63.59 72 PRO A O 1
ATOM 569 N N . ASP A 1 73 ? -25.766 -14.990 -51.018 1.00 64.00 73 ASP A N 1
ATOM 570 C CA . ASP A 1 73 ? -27.006 -15.699 -51.382 1.00 64.00 73 ASP A CA 1
ATOM 571 C C . ASP A 1 73 ? -27.699 -15.148 -52.641 1.00 64.00 73 ASP A C 1
ATOM 573 O O . ASP A 1 73 ? -28.531 -15.835 -53.234 1.00 64.00 73 ASP A O 1
ATOM 577 N N . THR A 1 74 ? -27.399 -13.912 -53.055 1.00 59.62 74 THR A N 1
ATOM 578 C CA . THR A 1 74 ? -28.160 -13.210 -54.111 1.00 59.62 74 THR A CA 1
ATOM 579 C C . THR A 1 74 ? -27.349 -12.992 -55.387 1.00 59.62 74 THR A C 1
ATOM 581 O O . THR A 1 74 ? -27.926 -12.885 -56.471 1.00 59.62 74 THR A O 1
ATOM 584 N N . SER A 1 75 ? -26.020 -12.947 -55.292 1.00 54.94 75 SER A N 1
ATOM 585 C CA . SER A 1 75 ? -25.111 -12.835 -56.433 1.00 54.94 75 SER A CA 1
ATOM 586 C C . SER A 1 75 ? -23.934 -13.799 -56.269 1.00 54.94 75 SER A C 1
ATOM 588 O O . SER A 1 75 ? -23.521 -14.108 -55.158 1.00 54.94 75 SER A O 1
ATOM 590 N N . GLN A 1 76 ? -23.355 -14.272 -57.380 1.00 57.03 76 GLN A N 1
ATOM 591 C CA . GLN A 1 76 ? -22.089 -15.032 -57.385 1.00 57.03 76 GLN A CA 1
ATOM 592 C C . GLN A 1 76 ? -20.882 -14.131 -57.035 1.00 57.03 76 GLN A C 1
ATOM 594 O O . GLN A 1 76 ? -19.818 -14.244 -57.642 1.00 57.03 76 GLN A O 1
ATOM 599 N N . ALA A 1 77 ? -21.060 -13.166 -56.130 1.00 54.19 77 ALA A N 1
ATOM 600 C CA . ALA A 1 77 ? -19.999 -12.293 -55.668 1.00 54.19 77 ALA A CA 1
ATOM 601 C C . ALA A 1 77 ? -19.048 -13.073 -54.752 1.00 54.19 77 ALA A C 1
ATOM 603 O O . ALA A 1 77 ? -19.457 -13.912 -53.950 1.00 54.19 77 ALA A O 1
ATOM 604 N N . GLU A 1 78 ? -17.755 -12.798 -54.886 1.00 59.53 78 GLU A N 1
ATOM 605 C CA . GLU A 1 78 ? -16.729 -13.423 -54.063 1.00 59.53 78 GLU A CA 1
ATOM 606 C C . GLU A 1 78 ? -16.885 -12.957 -52.603 1.00 59.53 78 GLU A C 1
ATOM 608 O O . GLU A 1 78 ? -16.825 -11.760 -52.316 1.00 59.53 78 GLU A O 1
ATOM 613 N N . ALA A 1 79 ? -17.035 -13.909 -51.673 1.00 61.22 79 ALA A N 1
ATOM 614 C CA . ALA A 1 79 ? -17.081 -13.687 -50.221 1.00 61.22 79 ALA A CA 1
ATOM 615 C C . ALA A 1 79 ? -16.092 -12.627 -49.665 1.00 61.22 79 ALA A C 1
ATOM 617 O O . ALA A 1 79 ? -16.519 -11.813 -48.843 1.00 61.22 79 ALA A O 1
ATOM 618 N N . PRO A 1 80 ? -14.815 -12.540 -50.111 1.00 65.62 80 PRO A N 1
ATOM 619 C CA . PRO A 1 80 ? -13.887 -11.514 -49.619 1.00 65.62 80 PRO A CA 1
ATOM 620 C C . PRO A 1 80 ? -14.327 -10.064 -49.877 1.00 65.62 80 PRO A C 1
ATOM 622 O O . PRO A 1 80 ? -13.913 -9.171 -49.139 1.00 65.62 80 PRO A O 1
ATOM 625 N N . ILE A 1 81 ? -15.154 -9.804 -50.895 1.00 73.06 81 ILE A N 1
ATOM 626 C CA . ILE A 1 81 ? -15.603 -8.446 -51.244 1.00 73.06 81 ILE A CA 1
ATOM 627 C C . ILE A 1 81 ? -16.663 -7.962 -50.245 1.00 73.06 81 ILE A C 1
ATOM 629 O O . ILE A 1 81 ? -16.590 -6.836 -49.749 1.00 73.06 81 ILE A O 1
ATOM 633 N N . PHE A 1 82 ? -17.613 -8.829 -49.888 1.00 74.75 82 PHE A N 1
ATOM 634 C CA . PHE A 1 82 ? -18.647 -8.522 -48.898 1.00 74.75 82 PHE A CA 1
ATOM 635 C C . PHE A 1 82 ? -18.053 -8.277 -47.501 1.00 74.75 82 PHE A C 1
ATOM 637 O O . PHE A 1 82 ? -18.472 -7.358 -46.789 1.00 74.75 82 PHE A O 1
ATOM 644 N N . ASP A 1 83 ? -17.021 -9.040 -47.133 1.00 72.62 83 ASP A N 1
ATOM 645 C CA . ASP A 1 83 ? -16.304 -8.863 -45.868 1.00 72.62 83 ASP A CA 1
ATOM 646 C C . ASP A 1 83 ? -15.619 -7.494 -45.775 1.00 72.62 83 ASP A C 1
ATOM 648 O O . ASP A 1 83 ? -15.630 -6.861 -44.717 1.00 72.62 83 ASP A O 1
ATOM 652 N N . GLN A 1 84 ? -15.038 -7.004 -46.874 1.00 78.69 84 GLN A N 1
ATOM 653 C CA . GLN A 1 84 ? -14.408 -5.681 -46.914 1.00 78.69 84 GLN A CA 1
ATOM 654 C C . GLN A 1 84 ? -15.438 -4.554 -46.760 1.00 78.69 84 GLN A C 1
ATOM 656 O O . GLN A 1 84 ? -15.217 -3.621 -45.985 1.00 78.69 84 GLN A O 1
ATOM 661 N N . ILE A 1 85 ? -16.591 -4.673 -47.426 1.00 79.94 85 ILE A N 1
ATOM 662 C CA . ILE A 1 85 ? -17.703 -3.713 -47.329 1.00 79.94 85 ILE A CA 1
ATOM 663 C C . ILE A 1 85 ? -18.267 -3.676 -45.901 1.00 79.94 85 ILE A C 1
ATOM 665 O O . ILE A 1 85 ? -18.489 -2.602 -45.337 1.00 79.94 85 ILE A O 1
ATOM 669 N N . SER A 1 86 ? -18.436 -4.847 -45.285 1.00 77.94 86 SER A N 1
ATOM 670 C CA . SER A 1 86 ? -18.935 -4.981 -43.913 1.00 77.94 86 SER A CA 1
ATOM 671 C C . SER A 1 86 ? -17.972 -4.384 -42.884 1.00 77.94 86 SER A C 1
ATOM 673 O O . SER A 1 86 ? -18.400 -3.662 -41.981 1.00 77.94 86 SER A O 1
ATOM 675 N N . LYS A 1 87 ? -16.662 -4.613 -43.045 1.00 80.44 87 LYS A N 1
ATOM 676 C CA . LYS A 1 87 ? -15.621 -4.027 -42.184 1.00 80.44 87 LYS A CA 1
ATOM 677 C C . LYS A 1 87 ? -15.570 -2.503 -42.297 1.00 80.44 87 LYS A C 1
ATOM 679 O O . LYS A 1 87 ? -15.505 -1.825 -41.274 1.00 80.44 87 LYS A O 1
ATOM 684 N N . ALA A 1 88 ? -15.655 -1.961 -43.512 1.00 83.62 88 ALA A N 1
ATOM 685 C CA . ALA A 1 88 ? -15.676 -0.515 -43.724 1.00 83.62 88 ALA A CA 1
ATOM 686 C C . ALA A 1 88 ? -16.902 0.144 -43.068 1.00 83.62 88 ALA A C 1
ATOM 688 O O . ALA A 1 88 ? -16.772 1.174 -42.405 1.00 83.62 88 ALA A O 1
ATOM 689 N N . TYR A 1 89 ? -18.083 -0.472 -43.180 1.00 83.81 89 TYR A N 1
ATOM 690 C CA . TYR A 1 89 ? -19.296 0.030 -42.535 1.00 83.81 89 TYR A CA 1
ATOM 691 C C . TYR A 1 89 ? -19.230 -0.031 -41.003 1.00 83.81 89 TYR A C 1
ATOM 693 O O . TYR A 1 89 ? -19.643 0.921 -40.341 1.00 83.81 89 TYR A O 1
ATOM 701 N N . ALA A 1 90 ? -18.681 -1.103 -40.424 1.00 78.25 90 ALA A N 1
ATOM 702 C CA . ALA A 1 90 ? -18.549 -1.239 -38.971 1.00 78.25 90 ALA A CA 1
ATOM 703 C C . ALA A 1 90 ? -17.731 -0.097 -38.341 1.00 78.25 90 ALA A C 1
ATOM 705 O O . ALA A 1 90 ? -18.057 0.366 -37.254 1.00 78.25 90 ALA A O 1
ATOM 706 N N . ILE A 1 91 ? -16.710 0.386 -39.051 1.00 81.88 91 ILE A N 1
ATOM 707 C CA . ILE A 1 91 ? -15.862 1.496 -38.608 1.00 81.88 91 ILE A CA 1
ATOM 708 C C . ILE A 1 91 ? -16.542 2.849 -38.858 1.00 81.88 91 ILE A C 1
ATOM 710 O O . ILE A 1 91 ? -16.604 3.682 -37.963 1.00 81.88 91 ILE A O 1
ATOM 714 N N . LEU A 1 92 ? -17.075 3.075 -40.064 1.00 83.88 92 LEU A N 1
ATOM 715 C CA . LEU A 1 92 ? -17.626 4.378 -40.463 1.00 83.88 92 LEU A CA 1
ATOM 716 C C . LEU A 1 92 ? -19.022 4.674 -39.888 1.00 83.88 92 LEU A C 1
ATOM 718 O O . LEU A 1 92 ? -19.480 5.818 -39.939 1.00 83.88 92 LEU A O 1
ATOM 722 N N . SER A 1 93 ? -19.727 3.659 -39.381 1.00 83.38 93 SER A N 1
ATOM 723 C CA . SER A 1 93 ? -21.042 3.826 -38.747 1.00 83.38 93 SER A CA 1
ATOM 724 C C . SER A 1 93 ? -20.964 4.312 -37.297 1.00 83.38 93 SER A C 1
ATOM 726 O O . SER A 1 93 ? -21.923 4.929 -36.829 1.00 83.38 93 SER A O 1
ATOM 728 N N . ASP A 1 94 ? -19.839 4.081 -36.615 1.00 78.62 94 ASP A N 1
ATOM 729 C CA . ASP A 1 94 ? -19.575 4.564 -35.260 1.00 78.62 94 ASP A CA 1
ATOM 730 C C . ASP A 1 94 ? -18.957 5.978 -35.321 1.00 78.62 94 ASP A C 1
ATOM 732 O O . ASP A 1 94 ? -17.892 6.146 -35.920 1.00 78.62 94 ASP A O 1
ATOM 736 N N . PRO A 1 95 ? -19.597 7.009 -34.730 1.00 80.50 95 PRO A N 1
ATOM 737 C CA . PRO A 1 95 ? -19.091 8.380 -34.761 1.00 80.50 95 PRO A CA 1
ATOM 738 C C . PRO A 1 95 ? -17.673 8.538 -34.197 1.00 80.50 95 PRO A C 1
ATOM 740 O O . PRO A 1 95 ? -16.908 9.348 -34.716 1.00 80.50 95 PRO A O 1
ATOM 743 N N . GLU A 1 96 ? -17.313 7.773 -33.164 1.00 76.06 96 GLU A N 1
ATOM 744 C CA . GLU A 1 96 ? -16.009 7.884 -32.503 1.00 76.06 96 GLU A CA 1
ATOM 745 C C . GLU A 1 96 ? -14.911 7.237 -33.354 1.00 76.06 96 GLU A C 1
ATOM 747 O O . GLU A 1 96 ? -13.883 7.857 -33.628 1.00 76.06 96 GLU A O 1
ATOM 752 N N . LEU A 1 97 ? -15.149 6.018 -33.851 1.00 76.25 97 LEU A N 1
ATOM 753 C CA . LEU A 1 97 ? -14.199 5.324 -34.730 1.00 76.25 97 LEU A CA 1
ATOM 754 C C . LEU A 1 97 ? -14.040 6.037 -36.073 1.00 76.25 97 LEU A C 1
ATOM 756 O O . LEU A 1 97 ? -12.936 6.082 -36.618 1.00 76.25 97 LEU A O 1
ATOM 760 N N . ARG A 1 98 ? -15.119 6.638 -36.584 1.00 83.94 98 ARG A N 1
ATOM 761 C CA . ARG A 1 98 ? -15.081 7.479 -37.777 1.00 83.94 98 ARG A CA 1
ATOM 762 C C . ARG A 1 98 ? -14.212 8.718 -37.567 1.00 83.94 98 ARG A C 1
ATOM 764 O O . ARG A 1 98 ? -13.386 8.989 -38.426 1.00 83.94 98 ARG A O 1
ATOM 771 N N . SER A 1 99 ? -14.346 9.423 -36.439 1.00 81.25 99 SER A N 1
ATOM 772 C CA . SER A 1 99 ? -13.503 10.594 -36.130 1.00 81.25 99 SER A CA 1
ATOM 773 C C . SER A 1 99 ? -12.023 10.217 -36.090 1.00 81.25 99 SER A C 1
ATOM 775 O O . SER A 1 99 ? -11.193 10.871 -36.710 1.00 81.25 99 SER A O 1
ATOM 777 N N . ILE A 1 100 ? -11.698 9.104 -35.428 1.00 79.06 100 ILE A N 1
ATOM 778 C CA . ILE A 1 100 ? -10.321 8.609 -35.310 1.00 79.06 100 ILE A CA 1
ATOM 779 C C . ILE A 1 100 ? -9.756 8.216 -36.680 1.00 79.06 100 ILE A C 1
ATOM 781 O O . ILE A 1 100 ? -8.599 8.505 -36.984 1.00 79.06 100 ILE A O 1
ATOM 785 N N . TYR A 1 101 ? -10.571 7.583 -37.524 1.00 81.25 101 TYR A N 1
ATOM 786 C CA . TYR A 1 101 ? -10.194 7.268 -38.896 1.00 81.25 101 TYR A CA 1
ATOM 787 C C . TYR A 1 101 ? -10.004 8.521 -39.763 1.00 81.25 101 TYR A C 1
ATOM 789 O O . TYR A 1 101 ? -9.054 8.587 -40.539 1.00 81.25 101 TYR A O 1
ATOM 797 N N . ASP A 1 102 ? -10.882 9.515 -39.633 1.00 83.44 102 ASP A N 1
ATOM 798 C CA . ASP A 1 102 ? -10.816 10.764 -40.395 1.00 83.44 102 ASP A CA 1
ATOM 799 C C . ASP A 1 102 ? -9.590 11.611 -39.987 1.00 83.44 102 ASP A C 1
ATOM 801 O O . ASP A 1 102 ? -8.991 12.271 -40.834 1.00 83.44 102 ASP A O 1
ATOM 805 N N . GLU A 1 103 ? -9.179 11.554 -38.715 1.00 77.44 103 GLU A N 1
ATOM 806 C CA . GLU A 1 103 ? -8.018 12.278 -38.177 1.00 77.44 103 GLU A CA 1
ATOM 807 C C . GLU A 1 103 ? -6.682 11.557 -38.408 1.00 77.44 103 GLU A C 1
ATOM 809 O O . GLU A 1 103 ? -5.681 12.194 -38.730 1.00 77.44 103 GLU A O 1
ATOM 814 N N . SER A 1 104 ? -6.649 10.236 -38.209 1.00 76.38 104 SER A N 1
ATOM 815 C CA . SER A 1 104 ? -5.407 9.449 -38.092 1.00 76.38 104 SER A CA 1
ATOM 816 C C . SER A 1 104 ? -5.352 8.228 -39.022 1.00 76.38 104 SER A C 1
ATOM 818 O O . SER A 1 104 ? -4.415 7.430 -38.961 1.00 76.38 104 SER A O 1
ATOM 820 N N . GLY A 1 105 ? -6.352 8.043 -39.884 1.00 83.38 105 GLY A N 1
ATOM 821 C CA . GLY A 1 105 ? -6.400 6.956 -40.856 1.00 83.38 105 GLY A CA 1
ATOM 822 C C . GLY A 1 105 ? -6.441 5.557 -40.231 1.00 83.38 105 GLY A C 1
ATOM 823 O O . GLY A 1 105 ? -6.948 5.330 -39.132 1.00 83.38 105 GLY A O 1
ATOM 824 N N . HIS A 1 106 ? -5.901 4.581 -40.964 1.00 76.81 106 HIS A N 1
ATOM 825 C CA . HIS A 1 106 ? -5.887 3.176 -40.544 1.00 76.81 106 HIS A CA 1
ATOM 826 C C . HIS A 1 106 ? -4.972 2.921 -39.330 1.00 76.81 106 HIS A C 1
ATOM 828 O O . HIS A 1 106 ? -5.214 1.977 -38.578 1.00 76.81 106 HIS A O 1
ATOM 834 N N . GLU A 1 107 ? -3.962 3.768 -39.107 1.00 73.56 107 GLU A N 1
ATOM 835 C CA . GLU A 1 107 ? -3.035 3.655 -37.972 1.00 73.56 107 GLU A CA 1
ATOM 836 C C . GLU A 1 107 ? -3.737 3.953 -36.638 1.00 73.56 107 GLU A C 1
ATOM 838 O O . GLU A 1 107 ? -3.590 3.191 -35.680 1.00 73.56 107 GLU A O 1
ATOM 843 N N . GLY A 1 108 ? -4.594 4.981 -36.592 1.00 70.75 108 GLY A N 1
ATOM 844 C CA . GLY A 1 108 ? -5.397 5.295 -35.402 1.00 70.75 108 GLY A CA 1
ATOM 845 C C . GLY A 1 108 ? -6.380 4.179 -35.028 1.00 70.75 108 GLY A C 1
ATOM 846 O O . GLY A 1 108 ? -6.539 3.840 -33.855 1.00 70.75 108 GLY A O 1
ATOM 847 N N . LEU A 1 109 ? -6.992 3.533 -36.025 1.00 74.25 109 LEU A N 1
ATOM 848 C CA . LEU A 1 109 ? -7.886 2.392 -35.797 1.00 74.25 109 LEU A CA 1
ATOM 849 C C . LEU A 1 109 ? -7.146 1.153 -35.279 1.00 74.25 109 LEU A C 1
ATOM 851 O O . LEU A 1 109 ? -7.675 0.438 -34.425 1.00 74.25 109 LEU A O 1
ATOM 855 N N . ALA A 1 110 ? -5.927 0.905 -35.765 1.00 69.50 110 ALA A N 1
ATOM 856 C CA . ALA A 1 110 ? -5.092 -0.198 -35.298 1.00 69.50 110 ALA A CA 1
ATOM 857 C C . ALA A 1 110 ? -4.695 -0.022 -33.821 1.00 69.50 110 ALA A C 1
ATOM 859 O O . ALA A 1 110 ? -4.735 -0.988 -33.055 1.00 69.50 110 ALA A O 1
ATOM 860 N N . ALA A 1 111 ? -4.407 1.212 -33.394 1.00 58.75 111 ALA A N 1
ATOM 861 C CA . ALA A 1 111 ? -4.145 1.531 -31.992 1.00 58.75 111 ALA A CA 1
ATOM 862 C C . ALA A 1 111 ? -5.369 1.248 -31.097 1.00 58.75 111 ALA A C 1
ATOM 864 O O . ALA A 1 111 ? -5.248 0.586 -30.066 1.00 58.75 111 ALA A O 1
ATOM 865 N N . VAL A 1 112 ? -6.573 1.652 -31.516 1.00 58.22 112 VAL A N 1
ATOM 866 C CA . VAL A 1 112 ? -7.816 1.401 -30.758 1.00 58.22 112 VAL A CA 1
ATOM 867 C C . VAL A 1 112 ? -8.171 -0.090 -30.700 1.00 58.22 112 VAL A C 1
ATOM 869 O O . VAL A 1 112 ? -8.594 -0.589 -29.653 1.00 58.22 112 VAL A O 1
ATOM 872 N N . ALA A 1 113 ? -7.983 -0.824 -31.800 1.00 56.84 113 ALA A N 1
ATOM 873 C CA . ALA A 1 113 ? -8.212 -2.268 -31.849 1.00 56.84 113 ALA A CA 1
ATOM 874 C C . ALA A 1 113 ? -7.231 -3.033 -30.944 1.00 56.84 113 ALA A C 1
ATOM 876 O O . ALA A 1 113 ? -7.648 -3.937 -30.219 1.00 56.84 113 ALA A O 1
ATOM 877 N N . SER A 1 114 ? -5.960 -2.618 -30.920 1.00 49.22 114 SER A N 1
ATOM 878 C CA . SER A 1 114 ? -4.939 -3.134 -29.999 1.00 49.22 114 SER A CA 1
ATOM 879 C C . SER A 1 114 ? -5.345 -2.926 -28.536 1.00 49.22 114 SER A C 1
ATOM 881 O O . SER A 1 114 ? -5.268 -3.853 -27.729 1.00 49.22 114 SER A O 1
ATOM 883 N N . ILE A 1 115 ? -5.891 -1.752 -28.199 1.00 43.28 115 ILE A N 1
ATOM 884 C CA . ILE A 1 115 ? -6.365 -1.436 -26.844 1.00 43.28 115 ILE A CA 1
ATOM 885 C C . ILE A 1 115 ? -7.578 -2.294 -26.447 1.00 43.28 115 ILE A C 1
ATOM 887 O O . ILE A 1 115 ? -7.593 -2.845 -25.345 1.00 43.28 115 ILE A O 1
ATOM 891 N N . LYS A 1 116 ? -8.580 -2.456 -27.326 1.00 43.22 116 LYS A N 1
ATOM 892 C CA . LYS A 1 116 ? -9.767 -3.294 -27.047 1.00 43.22 116 LYS A CA 1
ATOM 893 C C . LYS A 1 116 ? -9.401 -4.771 -26.884 1.00 43.22 116 LYS A C 1
ATOM 895 O O . LYS A 1 116 ? -9.804 -5.387 -25.901 1.00 43.22 116 LYS A O 1
ATOM 900 N N . HIS A 1 117 ? -8.567 -5.300 -27.777 1.00 43.22 117 HIS A N 1
ATOM 901 C CA . HIS A 1 117 ? -8.099 -6.685 -27.720 1.00 43.22 117 HIS A CA 1
ATOM 902 C C . HIS A 1 117 ? -7.234 -6.945 -26.475 1.00 43.22 117 HIS A C 1
ATOM 904 O O . HIS A 1 117 ? -7.376 -7.973 -25.816 1.00 43.22 117 HIS A O 1
ATOM 910 N N . ARG A 1 118 ? -6.388 -5.983 -26.082 1.00 42.06 118 ARG A N 1
ATOM 911 C CA . ARG A 1 118 ? -5.591 -6.054 -24.848 1.00 42.06 118 ARG A CA 1
ATOM 912 C C . ARG A 1 118 ? -6.476 -5.980 -23.599 1.00 42.06 118 ARG A C 1
ATOM 914 O O . ARG A 1 118 ? -6.233 -6.716 -22.648 1.00 42.06 118 ARG A O 1
ATOM 921 N N . ALA A 1 119 ? -7.541 -5.178 -23.603 1.00 38.16 119 ALA A N 1
ATOM 922 C CA . ALA A 1 119 ? -8.513 -5.119 -22.508 1.00 38.16 119 ALA A CA 1
ATOM 923 C C . ALA A 1 119 ? -9.343 -6.412 -22.364 1.00 38.16 119 ALA A C 1
ATOM 925 O O . ALA A 1 119 ? -9.628 -6.836 -21.241 1.00 38.16 119 ALA A O 1
ATOM 926 N N . GLU A 1 120 ? -9.706 -7.058 -23.474 1.00 41.38 120 GLU A N 1
ATOM 927 C CA . GLU A 1 120 ? -10.391 -8.359 -23.486 1.00 41.38 120 GLU A CA 1
ATOM 928 C C . GLU A 1 120 ? -9.467 -9.497 -23.041 1.00 41.38 120 GLU A C 1
ATOM 930 O O . GLU A 1 120 ? -9.840 -10.267 -22.160 1.00 41.38 120 GLU A O 1
ATOM 935 N N . GLN A 1 121 ? -8.218 -9.532 -23.512 1.00 44.94 121 GLN A N 1
ATOM 936 C CA . GLN A 1 121 ? -7.216 -10.499 -23.046 1.00 44.94 121 GLN A CA 1
ATOM 937 C C . GLN A 1 121 ? -6.899 -10.358 -21.555 1.00 44.94 121 GLN A C 1
ATOM 939 O O . GLN A 1 121 ? -6.704 -11.356 -20.861 1.00 44.94 121 GLN A O 1
ATOM 944 N N . ILE A 1 122 ? -6.847 -9.128 -21.040 1.00 42.69 122 ILE A N 1
ATOM 945 C CA . ILE A 1 122 ? -6.666 -8.877 -19.609 1.00 42.69 122 ILE A CA 1
ATOM 946 C C . ILE A 1 122 ? -7.876 -9.416 -18.831 1.00 42.69 122 ILE A C 1
ATOM 948 O O . ILE A 1 122 ? -7.697 -10.147 -17.858 1.00 42.69 122 ILE A O 1
ATOM 952 N N . ARG A 1 123 ? -9.103 -9.129 -19.284 1.00 41.59 123 ARG A N 1
ATOM 953 C CA . ARG A 1 123 ? -10.347 -9.614 -18.664 1.00 41.59 123 ARG A CA 1
ATOM 954 C C . ARG A 1 123 ? -10.438 -11.142 -18.644 1.00 41.59 123 ARG A C 1
ATOM 956 O O . ARG A 1 123 ? -10.743 -11.708 -17.593 1.00 41.59 123 ARG A O 1
ATOM 963 N N . ASP A 1 124 ? -10.124 -11.796 -19.757 1.00 42.50 124 ASP A N 1
ATOM 964 C CA . ASP A 1 124 ? -10.162 -13.254 -19.872 1.00 42.50 124 ASP A CA 1
ATOM 965 C C . ASP A 1 124 ? -9.090 -13.907 -18.994 1.00 42.50 124 ASP A C 1
ATOM 967 O O . ASP A 1 124 ? -9.392 -14.846 -18.251 1.00 42.50 124 ASP A O 1
ATOM 971 N N . ARG A 1 125 ? -7.874 -13.337 -18.948 1.00 43.50 125 ARG A N 1
ATOM 972 C CA . ARG A 1 125 ? -6.829 -13.775 -18.010 1.00 43.50 125 ARG A CA 1
ATOM 973 C C . ARG A 1 125 ? -7.312 -13.674 -16.568 1.00 43.50 125 ARG A C 1
ATOM 975 O O . ARG A 1 125 ? -7.244 -14.677 -15.870 1.00 43.50 125 ARG A O 1
ATOM 982 N N . PHE A 1 126 ? -7.888 -12.548 -16.146 1.00 38.47 126 PHE A N 1
ATOM 983 C CA . PHE A 1 126 ? -8.410 -12.375 -14.783 1.00 38.47 126 PHE A CA 1
ATOM 984 C C . PHE A 1 126 ? -9.558 -13.330 -14.433 1.00 38.47 126 PHE A C 1
ATOM 986 O O . PHE A 1 126 ? -9.634 -13.799 -13.301 1.00 38.47 126 PHE A O 1
ATOM 993 N N . SER A 1 127 ? -10.424 -13.658 -15.393 1.00 41.59 127 SER A N 1
ATOM 994 C CA . SER A 1 127 ? -11.527 -14.605 -15.183 1.00 41.59 127 SER A CA 1
ATOM 995 C C . SER A 1 127 ? -11.084 -16.070 -15.057 1.00 41.59 127 SER A C 1
ATOM 997 O O . SER A 1 127 ? -11.837 -16.892 -14.542 1.00 41.59 127 SER A O 1
ATOM 999 N N . SER A 1 128 ? -9.858 -16.388 -15.488 1.00 39.22 128 SER A N 1
ATOM 1000 C CA . SER A 1 128 ? -9.293 -17.746 -15.481 1.00 39.22 128 SER A CA 1
ATOM 1001 C C . SER A 1 128 ? -8.351 -18.036 -14.298 1.00 39.22 128 SER A C 1
ATOM 1003 O O . SER A 1 128 ? -7.832 -19.146 -14.183 1.00 39.22 128 SER A O 1
ATOM 1005 N N . MET A 1 129 ? -8.113 -17.055 -13.418 1.00 41.12 129 MET A N 1
ATOM 1006 C CA . MET A 1 129 ? -7.159 -17.166 -12.305 1.00 41.12 129 MET A CA 1
ATOM 1007 C C . MET A 1 129 ? -7.746 -17.866 -11.074 1.00 41.12 129 MET A C 1
ATOM 1009 O O . MET A 1 129 ? -8.910 -17.680 -10.720 1.00 41.12 129 MET A O 1
ATOM 1013 N N . SER A 1 130 ? -6.912 -18.654 -10.387 1.00 41.22 130 SER A N 1
ATOM 1014 C CA . SER A 1 130 ? -7.283 -19.341 -9.145 1.00 41.22 130 SER A CA 1
ATOM 1015 C C . SER A 1 130 ? -7.256 -18.405 -7.925 1.00 41.22 130 SER A C 1
ATOM 1017 O O . SER A 1 130 ? -6.590 -17.368 -7.928 1.00 41.22 130 SER A O 1
ATOM 1019 N N . GLY A 1 131 ? -7.957 -18.786 -6.849 1.00 34.91 131 GLY A N 1
ATOM 1020 C CA . GLY A 1 131 ? -8.075 -17.983 -5.620 1.00 34.91 131 GLY A CA 1
ATOM 1021 C C . GLY A 1 131 ? -6.733 -17.603 -4.975 1.00 34.91 131 GLY A C 1
ATOM 1022 O O . GLY A 1 131 ? -6.560 -16.459 -4.567 1.00 34.91 131 GLY A O 1
ATOM 1023 N N . GLU A 1 132 ? -5.741 -18.498 -4.980 1.00 35.56 132 GLU A N 1
ATOM 1024 C CA . GLU A 1 132 ? -4.389 -18.208 -4.463 1.00 35.56 132 GLU A CA 1
ATOM 1025 C C . GLU A 1 132 ? -3.622 -17.179 -5.315 1.00 35.56 132 GLU A C 1
ATOM 1027 O O . GLU A 1 132 ? -2.783 -16.434 -4.808 1.00 35.56 132 GLU A O 1
ATOM 1032 N N . GLN A 1 133 ? -3.909 -17.099 -6.619 1.00 36.25 133 GLN A N 1
ATOM 1033 C CA . GLN A 1 133 ? -3.278 -16.128 -7.520 1.00 36.25 133 GLN A CA 1
ATOM 1034 C C . GLN A 1 133 ? -3.923 -14.739 -7.407 1.00 36.25 133 GLN A C 1
ATOM 1036 O O . GLN A 1 133 ? -3.246 -13.725 -7.578 1.00 36.25 133 GLN A O 1
ATOM 1041 N N . LEU A 1 134 ? -5.212 -14.683 -7.069 1.00 38.38 134 LEU A N 1
ATOM 1042 C CA . LEU A 1 134 ? -5.913 -13.448 -6.707 1.00 38.38 134 LEU A CA 1
ATOM 1043 C C . LEU A 1 134 ? -5.448 -12.907 -5.344 1.00 38.38 134 LEU A C 1
ATOM 1045 O O . LEU A 1 134 ? -5.244 -11.697 -5.215 1.00 38.38 134 LEU A O 1
ATOM 1049 N N . ASP A 1 135 ? -5.173 -13.786 -4.375 1.00 37.66 135 ASP A N 1
ATOM 1050 C CA . ASP A 1 135 ? -4.543 -13.426 -3.094 1.00 37.66 135 ASP A CA 1
ATOM 1051 C C . ASP A 1 135 ? -3.131 -12.870 -3.276 1.00 37.66 135 ASP A C 1
ATOM 1053 O O . ASP A 1 135 ? -2.740 -11.908 -2.616 1.00 37.66 135 ASP A O 1
ATOM 1057 N N . PHE A 1 136 ? -2.383 -13.397 -4.241 1.00 38.28 136 PHE A N 1
ATOM 1058 C CA . PHE A 1 136 ? -1.088 -12.846 -4.618 1.00 38.28 136 PHE A CA 1
ATOM 1059 C C . PHE A 1 136 ? -1.212 -11.435 -5.227 1.00 38.28 136 PHE A C 1
ATOM 1061 O O . PHE A 1 136 ? -0.460 -10.540 -4.856 1.00 38.28 136 PHE A O 1
ATOM 1068 N N . LEU A 1 137 ? -2.176 -11.166 -6.113 1.00 37.16 137 LEU A N 1
ATOM 1069 C CA . LEU A 1 137 ? -2.357 -9.830 -6.719 1.00 37.16 137 LEU A CA 1
ATOM 1070 C C . LEU A 1 137 ? -2.898 -8.769 -5.739 1.00 37.16 137 LEU A C 1
ATOM 1072 O O . LEU A 1 137 ? -2.626 -7.573 -5.883 1.00 37.16 137 LEU A O 1
ATOM 1076 N N . SER A 1 138 ? -3.628 -9.221 -4.721 1.00 40.25 138 SER A N 1
ATOM 1077 C CA . SER A 1 138 ? -4.056 -8.440 -3.558 1.00 40.25 138 SER A CA 1
ATOM 1078 C C . SER A 1 138 ? -2.881 -7.953 -2.707 1.00 40.25 138 SER A C 1
ATOM 1080 O O . SER A 1 138 ? -2.735 -6.755 -2.446 1.00 40.25 138 SER A O 1
ATOM 1082 N N . ASP A 1 139 ? -2.014 -8.888 -2.313 1.00 35.62 139 ASP A N 1
ATOM 1083 C CA . ASP A 1 139 ? -0.912 -8.664 -1.370 1.00 35.62 139 ASP A CA 1
ATOM 1084 C C . ASP A 1 139 ? 0.258 -7.893 -2.016 1.00 35.62 139 ASP A C 1
ATOM 1086 O O . ASP A 1 139 ? 1.107 -7.309 -1.343 1.00 35.62 139 ASP A O 1
ATOM 1090 N N . THR A 1 140 ? 0.286 -7.850 -3.351 1.00 39.44 140 THR A N 1
ATOM 1091 C CA . THR A 1 140 ? 1.326 -7.201 -4.164 1.00 39.44 140 THR A CA 1
ATOM 1092 C C . THR A 1 140 ? 0.991 -5.768 -4.592 1.00 39.44 140 THR A C 1
ATOM 1094 O O . THR A 1 140 ? 1.819 -5.098 -5.213 1.00 39.44 140 THR A O 1
ATOM 1097 N N . GLY A 1 141 ? -0.220 -5.281 -4.293 1.00 39.41 141 GLY A N 1
ATOM 1098 C CA . GLY A 1 141 ? -0.688 -3.967 -4.746 1.00 39.41 141 GLY A CA 1
ATOM 1099 C C . GLY A 1 141 ? -0.890 -3.863 -6.266 1.00 39.41 141 GLY A C 1
ATOM 1100 O O . GLY A 1 141 ? -1.264 -2.798 -6.757 1.00 39.41 141 GLY A O 1
ATOM 1101 N N . GLU A 1 142 ? -0.688 -4.944 -7.030 1.00 41.09 142 GLU A N 1
ATOM 1102 C CA . GLU A 1 142 ? -0.888 -4.983 -8.487 1.00 41.09 142 GLU A CA 1
ATOM 1103 C C . GLU A 1 142 ? -2.376 -4.883 -8.860 1.00 41.09 142 GLU A C 1
ATOM 1105 O O . GLU A 1 142 ? -2.712 -4.387 -9.931 1.00 41.09 142 GLU A O 1
ATOM 1110 N N . LEU A 1 143 ? -3.283 -5.230 -7.944 1.00 39.19 143 LEU A N 1
ATOM 1111 C CA . LEU A 1 143 ? -4.725 -5.119 -8.158 1.00 39.19 143 LEU A CA 1
ATOM 1112 C C . LEU A 1 143 ? -5.257 -3.670 -8.082 1.00 39.19 143 LEU A C 1
ATOM 1114 O O . LEU A 1 143 ? -6.263 -3.344 -8.707 1.00 39.19 143 LEU A O 1
ATOM 1118 N N . VAL A 1 144 ? -4.563 -2.792 -7.350 1.00 34.69 144 VAL A N 1
ATOM 1119 C CA . VAL A 1 144 ? -4.857 -1.348 -7.272 1.00 34.69 144 VAL A CA 1
ATOM 1120 C C . VAL A 1 144 ? -3.989 -0.581 -8.273 1.00 34.69 144 VAL A C 1
ATOM 1122 O O . VAL A 1 144 ? -4.489 0.270 -9.002 1.00 34.69 144 VAL A O 1
ATOM 1125 N N . GLY A 1 145 ? -2.704 -0.935 -8.376 1.00 35.16 145 GLY A N 1
ATOM 1126 C CA . GLY A 1 145 ? -1.747 -0.305 -9.287 1.00 35.16 145 GLY A CA 1
ATOM 1127 C C . GLY A 1 145 ? -1.987 -0.615 -10.766 1.00 35.16 145 GLY A C 1
ATOM 1128 O O . GLY A 1 145 ? -1.767 0.257 -11.594 1.00 35.16 145 GLY A O 1
ATOM 1129 N N . GLY A 1 146 ? -2.484 -1.805 -11.114 1.00 38.38 146 GLY A N 1
ATOM 1130 C CA . GLY A 1 146 ? -2.810 -2.160 -12.501 1.00 38.38 146 GLY A CA 1
ATOM 1131 C C . GLY A 1 146 ? -4.090 -1.507 -13.027 1.00 38.38 146 GLY A C 1
ATOM 1132 O O . GLY A 1 146 ? -4.284 -1.433 -14.234 1.00 38.38 146 GLY A O 1
ATOM 1133 N N . LEU A 1 147 ? -4.953 -1.019 -12.131 1.00 32.00 147 LEU A N 1
ATOM 1134 C CA . LEU A 1 147 ? -6.245 -0.423 -12.477 1.00 32.00 147 LEU A CA 1
ATOM 1135 C C . LEU A 1 147 ? -6.235 1.117 -12.406 1.00 32.00 147 LEU A C 1
ATOM 1137 O O . LEU A 1 147 ? -7.011 1.768 -13.100 1.00 32.00 147 LEU A O 1
ATOM 1141 N N . LEU A 1 148 ? -5.345 1.691 -11.583 1.00 32.72 148 LEU A N 1
ATOM 1142 C CA . LEU A 1 148 ? -5.052 3.130 -11.501 1.00 32.72 148 LEU A CA 1
ATOM 1143 C C . LEU A 1 148 ? -3.900 3.579 -12.406 1.00 32.72 148 LEU A C 1
ATOM 1145 O O . LEU A 1 148 ? -3.798 4.771 -12.689 1.00 32.72 148 LEU A O 1
ATOM 1149 N N . SER A 1 149 ? -3.042 2.659 -12.864 1.00 36.00 149 SER A N 1
ATOM 1150 C CA . SER A 1 149 ? -2.106 2.946 -13.952 1.00 36.00 149 SER A CA 1
ATOM 1151 C C . SER A 1 149 ? -2.911 3.030 -15.244 1.00 36.00 149 SER A C 1
ATOM 1153 O O . SER A 1 149 ? -3.078 2.060 -15.981 1.00 36.00 149 SER A O 1
ATOM 1155 N N . SER A 1 150 ? -3.508 4.197 -15.473 1.00 26.41 150 SER A N 1
ATOM 1156 C CA . SER A 1 150 ? -4.077 4.563 -16.756 1.00 26.41 150 SER A CA 1
ATOM 1157 C C . SER A 1 150 ? -2.981 4.450 -17.812 1.00 26.41 150 SER A C 1
ATOM 1159 O O . SER A 1 150 ? -2.148 5.341 -17.919 1.00 26.41 150 SER A O 1
ATOM 1161 N N . ALA A 1 151 ? -2.983 3.353 -18.565 1.00 33.34 151 ALA A N 1
ATOM 1162 C CA . ALA A 1 151 ? -2.592 3.305 -19.972 1.00 33.34 151 ALA A CA 1
ATOM 1163 C C . ALA A 1 151 ? -1.305 4.059 -20.394 1.00 33.34 151 ALA A C 1
ATOM 1165 O O . ALA A 1 151 ? -1.256 4.586 -21.500 1.00 33.34 151 ALA A O 1
ATOM 1166 N N . THR A 1 152 ? -0.255 4.095 -19.567 1.00 34.16 152 THR A N 1
ATOM 1167 C CA . THR A 1 152 ? 1.056 4.656 -19.955 1.00 34.16 152 THR A CA 1
ATOM 1168 C C . THR A 1 152 ? 2.231 3.735 -19.639 1.00 34.16 152 THR A C 1
ATOM 1170 O O . THR A 1 152 ? 3.377 4.155 -19.694 1.00 34.16 152 THR A O 1
ATOM 1173 N N . ASP A 1 153 ? 1.988 2.451 -19.388 1.00 36.19 153 ASP A N 1
ATOM 1174 C CA . ASP A 1 153 ? 3.031 1.437 -19.540 1.00 36.19 153 ASP A CA 1
ATOM 1175 C C . ASP A 1 153 ? 2.795 0.714 -20.878 1.00 36.19 153 ASP A C 1
ATOM 1177 O O . ASP A 1 153 ? 2.311 -0.419 -20.918 1.00 36.19 153 ASP A O 1
ATOM 1181 N N . GLU A 1 154 ? 3.161 1.356 -21.997 1.00 36.59 154 GLU A N 1
ATOM 1182 C CA . GLU A 1 154 ? 3.448 0.612 -23.242 1.00 36.59 154 GLU A CA 1
ATOM 1183 C C . GLU A 1 154 ? 4.578 -0.420 -23.027 1.00 36.59 154 GLU A C 1
ATOM 1185 O O . GLU A 1 154 ? 4.682 -1.394 -23.763 1.00 36.59 154 GLU A O 1
ATOM 1190 N N . ASP A 1 155 ? 5.331 -0.285 -21.928 1.00 38.91 155 ASP A N 1
ATOM 1191 C CA . ASP A 1 155 ? 6.325 -1.238 -21.430 1.00 38.91 155 ASP A CA 1
ATOM 1192 C C . ASP A 1 155 ? 5.769 -2.201 -20.351 1.00 38.91 155 ASP A C 1
ATOM 1194 O O . ASP A 1 155 ? 6.541 -2.788 -19.583 1.00 38.91 155 ASP A O 1
ATOM 1198 N N . ALA A 1 156 ? 4.447 -2.398 -20.240 1.00 42.50 156 ALA A N 1
ATOM 1199 C CA . ALA A 1 156 ? 3.909 -3.520 -19.467 1.00 42.50 156 ALA A CA 1
ATOM 1200 C C . ALA A 1 156 ? 4.261 -4.820 -20.204 1.00 42.50 156 ALA A C 1
ATOM 1202 O O . ALA A 1 156 ? 3.503 -5.297 -21.056 1.00 42.50 156 ALA A O 1
ATOM 1203 N N . PHE A 1 157 ? 5.460 -5.315 -19.875 1.00 44.38 157 PHE A N 1
ATOM 1204 C CA . PHE A 1 157 ? 6.099 -6.541 -20.330 1.00 44.38 157 PHE A CA 1
ATOM 1205 C C . PHE A 1 157 ? 5.063 -7.647 -20.490 1.00 44.38 157 PHE A C 1
ATOM 1207 O O . PHE A 1 157 ? 4.500 -8.127 -19.503 1.00 44.38 157 PHE A O 1
ATOM 1214 N N . ASP A 1 158 ? 4.809 -8.030 -21.740 1.00 42.22 158 ASP A N 1
ATOM 1215 C CA . ASP A 1 158 ? 4.097 -9.255 -22.055 1.00 42.22 158 ASP A CA 1
ATOM 1216 C C . ASP A 1 158 ? 5.094 -10.414 -21.918 1.00 42.22 158 ASP A C 1
ATOM 1218 O O . ASP A 1 158 ? 5.987 -10.543 -22.764 1.00 42.22 158 ASP A O 1
ATOM 1222 N N . PRO A 1 159 ? 4.972 -11.269 -20.884 1.00 39.44 159 PRO A N 1
ATOM 1223 C CA . PRO A 1 159 ? 5.900 -12.374 -20.673 1.00 39.44 159 PRO A CA 1
ATOM 1224 C C . PRO A 1 159 ? 5.908 -13.386 -21.822 1.00 39.44 159 PRO A C 1
ATOM 1226 O O . PRO A 1 159 ? 6.810 -14.212 -21.873 1.00 39.44 159 PRO A O 1
ATOM 1229 N N . SER A 1 160 ? 4.915 -13.333 -22.719 1.00 38.81 160 SER A N 1
ATOM 1230 C CA . SER A 1 160 ? 4.815 -14.209 -23.889 1.00 38.81 160 SER A CA 1
ATOM 1231 C C . SER A 1 160 ? 5.590 -13.713 -25.119 1.00 38.81 160 SER A C 1
ATOM 1233 O O . SER A 1 160 ? 5.743 -14.459 -26.081 1.00 38.81 160 SER A O 1
ATOM 1235 N N . SER A 1 161 ? 6.120 -12.483 -25.086 1.00 42.50 161 SER A N 1
ATOM 1236 C CA . SER A 1 161 ? 6.885 -11.887 -26.197 1.00 42.50 161 SER A CA 1
ATOM 1237 C C . SER A 1 161 ? 8.382 -12.237 -26.195 1.00 42.50 161 SER A C 1
ATOM 1239 O O . SER A 1 161 ? 9.096 -11.906 -27.141 1.00 42.50 161 SER A O 1
ATOM 1241 N N . VAL A 1 162 ? 8.867 -12.925 -25.155 1.00 42.72 162 VAL A N 1
ATOM 1242 C CA . VAL A 1 162 ? 10.262 -13.369 -25.041 1.00 42.72 162 VAL A CA 1
ATOM 1243 C C . VAL A 1 162 ? 10.363 -14.816 -25.513 1.00 42.72 162 VAL A C 1
ATOM 1245 O O . VAL A 1 162 ? 9.589 -15.664 -25.072 1.00 42.72 162 VAL A O 1
ATOM 1248 N N . SER A 1 163 ? 11.336 -15.121 -26.379 1.00 41.16 163 SER A N 1
ATOM 1249 C CA . SER A 1 163 ? 11.704 -16.503 -26.707 1.00 41.16 163 SER A CA 1
ATOM 1250 C C . SER A 1 163 ? 11.959 -17.270 -25.405 1.00 41.16 163 SER A C 1
ATOM 1252 O O . SER A 1 163 ? 12.915 -16.989 -24.682 1.00 41.16 163 SER A O 1
ATOM 1254 N N . HIS A 1 164 ? 11.053 -18.193 -25.092 1.00 44.03 164 HIS A N 1
ATOM 1255 C CA . HIS A 1 164 ? 10.826 -18.786 -23.773 1.00 44.03 164 HIS A CA 1
ATOM 1256 C C . HIS A 1 164 ? 11.979 -19.629 -23.194 1.00 44.03 164 HIS A C 1
ATOM 1258 O O . HIS A 1 164 ? 11.813 -20.196 -22.115 1.00 44.03 164 HIS A O 1
ATOM 1264 N N . GLU A 1 165 ? 13.126 -19.738 -23.864 1.00 45.03 165 GLU A N 1
ATOM 1265 C CA . GLU A 1 165 ? 14.117 -20.756 -23.511 1.00 45.03 165 GLU A CA 1
ATOM 1266 C C . GLU A 1 165 ? 15.092 -20.363 -22.386 1.00 45.03 165 GLU A C 1
ATOM 1268 O O . GLU A 1 165 ? 15.533 -21.272 -21.694 1.00 45.03 165 GLU A O 1
ATOM 1273 N N . ASP A 1 166 ? 15.367 -19.076 -22.095 1.00 56.78 166 ASP A N 1
ATOM 1274 C CA . ASP A 1 166 ? 16.469 -18.750 -21.152 1.00 56.78 166 ASP A CA 1
ATOM 1275 C C . ASP A 1 166 ? 16.315 -17.526 -20.217 1.00 56.78 166 ASP A C 1
ATOM 1277 O O . ASP A 1 166 ? 17.238 -17.201 -19.477 1.00 56.78 166 ASP A O 1
ATOM 1281 N N . ALA A 1 167 ? 15.163 -16.845 -20.155 1.00 60.41 167 ALA A N 1
ATOM 1282 C CA . ALA A 1 167 ? 15.024 -15.675 -19.264 1.00 60.41 167 ALA A CA 1
ATOM 1283 C C . ALA A 1 167 ? 14.748 -16.025 -17.784 1.00 60.41 167 ALA A C 1
ATOM 1285 O O . ALA A 1 167 ? 14.843 -15.155 -16.912 1.00 60.41 167 ALA A O 1
ATOM 1286 N N . CYS A 1 168 ? 14.357 -17.268 -17.481 1.00 74.94 168 CYS A N 1
ATOM 1287 C CA . CYS A 1 168 ? 14.023 -17.661 -16.116 1.00 74.94 168 CYS A CA 1
ATOM 1288 C C . CYS A 1 168 ? 15.285 -18.003 -15.317 1.00 74.94 168 CYS A C 1
ATOM 1290 O O . CYS A 1 168 ? 15.945 -18.979 -15.675 1.00 74.94 168 CYS A O 1
ATOM 1292 N N . PRO A 1 169 ? 15.582 -17.297 -14.204 1.00 80.50 169 PRO A N 1
ATOM 1293 C CA . PRO A 1 169 ? 16.691 -17.677 -13.344 1.00 80.50 169 PRO A CA 1
ATOM 1294 C C . PRO A 1 169 ? 16.504 -19.114 -12.860 1.00 80.50 169 PRO A C 1
ATOM 1296 O O . PRO A 1 169 ? 15.435 -19.472 -12.352 1.00 80.50 169 PRO A O 1
ATOM 1299 N N . ARG A 1 170 ? 17.543 -19.932 -13.017 1.00 81.56 170 ARG A N 1
ATOM 1300 C CA . ARG A 1 170 ? 17.589 -21.328 -12.576 1.00 81.56 170 ARG A CA 1
ATOM 1301 C C . ARG A 1 170 ? 18.046 -21.434 -11.119 1.00 81.56 170 ARG A C 1
ATOM 1303 O O . ARG A 1 170 ? 17.804 -22.457 -10.481 1.00 81.56 170 ARG A O 1
ATOM 1310 N N . SER A 1 171 ? 18.660 -20.378 -10.574 1.00 90.88 171 SER A N 1
ATOM 1311 C CA . SER A 1 171 ? 19.050 -20.280 -9.163 1.00 90.88 171 SER A CA 1
ATOM 1312 C C . SER A 1 171 ? 18.915 -18.862 -8.583 1.00 90.88 171 SER A C 1
ATOM 1314 O O . SER A 1 171 ? 18.679 -17.882 -9.294 1.00 90.88 171 SER A O 1
ATOM 1316 N N . VAL A 1 172 ? 19.072 -18.750 -7.258 1.00 92.38 172 VAL A N 1
ATOM 1317 C CA . VAL A 1 172 ? 19.087 -17.463 -6.539 1.00 92.38 172 VAL A CA 1
ATOM 1318 C C . VAL A 1 172 ? 20.302 -16.624 -6.938 1.00 92.38 172 VAL A C 1
ATOM 1320 O O . VAL A 1 172 ? 20.180 -15.417 -7.129 1.00 92.38 172 VAL A O 1
ATOM 1323 N N . GLU A 1 173 ? 21.462 -17.257 -7.092 1.00 94.06 173 GLU A N 1
ATOM 1324 C CA . GLU A 1 173 ? 22.717 -16.618 -7.492 1.00 94.06 173 GLU A CA 1
ATOM 1325 C C . GLU A 1 173 ? 22.601 -16.045 -8.902 1.00 94.06 173 GLU A C 1
ATOM 1327 O O . GLU A 1 173 ? 22.995 -14.904 -9.135 1.00 94.06 173 GLU A O 1
ATOM 1332 N N . GLU A 1 174 ? 21.988 -16.798 -9.818 1.00 92.12 174 GLU A N 1
ATOM 1333 C CA . GLU A 1 174 ? 21.707 -16.333 -11.172 1.00 92.12 174 GLU A CA 1
ATOM 1334 C C . GLU A 1 174 ? 20.721 -15.163 -11.165 1.00 92.12 174 GLU A C 1
ATOM 1336 O O . GLU A 1 174 ? 20.950 -14.171 -11.846 1.00 92.12 174 GLU A O 1
ATOM 1341 N N . ALA A 1 175 ? 19.666 -15.206 -10.344 1.00 92.44 175 ALA A N 1
ATOM 1342 C CA . ALA A 1 175 ? 18.735 -14.084 -10.225 1.00 92.44 175 ALA A CA 1
ATOM 1343 C C . ALA A 1 175 ? 19.434 -12.809 -9.715 1.00 92.44 175 ALA A C 1
ATOM 1345 O O . ALA A 1 175 ? 19.203 -11.720 -10.242 1.00 92.44 175 ALA A O 1
ATOM 1346 N N . ILE A 1 176 ? 20.311 -12.942 -8.713 1.00 93.94 176 ILE A N 1
ATOM 1347 C CA . ILE A 1 176 ? 21.104 -11.843 -8.142 1.00 93.94 176 ILE A CA 1
ATOM 1348 C C . ILE A 1 176 ? 22.117 -11.298 -9.155 1.00 93.94 176 ILE A C 1
ATOM 1350 O O . ILE A 1 176 ? 22.320 -10.080 -9.225 1.00 93.94 176 ILE A O 1
ATOM 1354 N N . TRP A 1 177 ? 22.748 -12.179 -9.931 1.00 94.56 177 TRP A N 1
ATOM 1355 C CA . TRP A 1 177 ? 23.647 -11.793 -11.012 1.00 94.56 177 TRP A CA 1
ATOM 1356 C C . TRP A 1 177 ? 22.879 -11.067 -12.114 1.00 94.56 177 TRP A C 1
ATOM 1358 O O . TRP A 1 177 ? 23.286 -9.981 -12.532 1.00 94.56 177 TRP A O 1
ATOM 1368 N N . ASN A 1 178 ? 21.716 -11.605 -12.497 1.00 93.56 178 ASN A N 1
ATOM 1369 C CA . ASN A 1 178 ? 20.891 -11.074 -13.566 1.00 93.56 178 ASN A CA 1
ATOM 1370 C C . ASN A 1 178 ? 20.545 -9.615 -13.306 1.00 93.56 178 ASN A C 1
ATOM 1372 O O . ASN A 1 178 ? 20.842 -8.772 -14.140 1.00 93.56 178 ASN A O 1
ATOM 1376 N N . ILE A 1 179 ? 20.008 -9.284 -12.128 1.00 94.06 179 ILE A N 1
ATOM 1377 C CA . ILE A 1 179 ? 19.563 -7.914 -11.828 1.00 94.06 179 ILE A CA 1
ATOM 1378 C C . ILE A 1 179 ? 20.695 -6.873 -11.802 1.00 94.06 179 ILE A C 1
ATOM 1380 O O . ILE A 1 179 ? 20.434 -5.695 -12.069 1.00 94.06 179 ILE A O 1
ATOM 1384 N N . GLN A 1 180 ? 21.928 -7.292 -11.502 1.00 93.12 180 GLN A N 1
ATOM 1385 C CA . GLN A 1 180 ? 23.086 -6.406 -11.361 1.00 93.12 180 GLN A CA 1
ATOM 1386 C C . GLN A 1 180 ? 23.898 -6.264 -12.649 1.00 93.12 180 GLN A C 1
ATOM 1388 O O . GLN A 1 180 ? 24.381 -5.170 -12.930 1.00 93.12 180 GLN A O 1
ATOM 1393 N N . PHE A 1 181 ? 24.059 -7.347 -13.411 1.00 92.00 181 PHE A N 1
ATOM 1394 C CA . PHE A 1 181 ? 25.088 -7.425 -14.450 1.00 92.00 181 PHE A CA 1
ATOM 1395 C C . PHE A 1 181 ? 24.576 -7.864 -15.824 1.00 92.00 181 PHE A C 1
ATOM 1397 O O . PHE A 1 181 ? 25.309 -7.707 -16.799 1.00 92.00 181 PHE A O 1
ATOM 1404 N N . HIS A 1 182 ? 23.355 -8.402 -15.938 1.00 91.56 182 HIS A N 1
ATOM 1405 C CA . HIS A 1 182 ? 22.874 -8.900 -17.228 1.00 91.56 182 HIS A CA 1
ATOM 1406 C C . HIS A 1 182 ? 22.723 -7.752 -18.244 1.00 91.56 182 HIS A C 1
ATOM 1408 O O . HIS A 1 182 ? 22.140 -6.721 -17.906 1.00 91.56 182 HIS A O 1
ATOM 1414 N N . PRO A 1 183 ? 23.205 -7.904 -19.492 1.00 87.75 183 PRO A N 1
ATOM 1415 C CA . PRO A 1 183 ? 23.167 -6.829 -20.487 1.00 87.75 183 PRO A CA 1
ATOM 1416 C C . PRO A 1 183 ? 21.742 -6.477 -20.937 1.00 87.75 183 PRO A C 1
ATOM 1418 O O . PRO A 1 183 ? 21.446 -5.316 -21.205 1.00 87.75 183 PRO A O 1
ATOM 1421 N N . ASP A 1 184 ? 20.848 -7.467 -21.005 1.00 88.06 184 ASP A N 1
ATOM 1422 C CA . ASP A 1 184 ? 19.445 -7.251 -21.369 1.00 88.06 184 ASP A CA 1
ATOM 1423 C C . ASP A 1 184 ? 18.611 -6.708 -20.195 1.00 88.06 184 ASP A C 1
ATOM 1425 O O . ASP A 1 184 ? 18.462 -7.352 -19.149 1.00 88.06 184 ASP A O 1
ATOM 1429 N N . ARG A 1 185 ? 18.000 -5.541 -20.422 1.00 86.31 185 ARG A N 1
ATOM 1430 C CA . ARG A 1 185 ? 17.038 -4.878 -19.533 1.00 86.31 185 ARG A CA 1
ATOM 1431 C C . ARG A 1 185 ? 15.843 -5.773 -19.196 1.00 86.31 185 ARG A C 1
ATOM 1433 O O . ARG A 1 185 ? 15.372 -5.739 -18.059 1.00 86.31 185 ARG A O 1
ATOM 1440 N N . SER A 1 186 ? 15.361 -6.565 -20.149 1.00 84.88 186 SER A N 1
ATOM 1441 C CA . SER A 1 186 ? 14.185 -7.425 -19.976 1.00 84.88 186 SER A CA 1
ATOM 1442 C C . SER A 1 186 ? 14.466 -8.550 -18.984 1.00 84.88 186 SER A C 1
ATOM 1444 O O . SER A 1 186 ? 13.687 -8.771 -18.056 1.00 84.88 186 SER A O 1
ATOM 1446 N N . VAL A 1 187 ? 15.634 -9.188 -19.096 1.00 87.00 187 VAL A N 1
ATOM 1447 C CA . VAL A 1 187 ? 16.089 -10.218 -18.149 1.00 87.00 187 VAL A CA 1
ATOM 1448 C C . VAL A 1 187 ? 16.328 -9.625 -16.760 1.00 87.00 187 VAL A C 1
ATOM 1450 O O . VAL A 1 187 ? 15.920 -10.219 -15.762 1.00 87.00 187 VAL A O 1
ATOM 1453 N N . ARG A 1 188 ? 16.898 -8.414 -16.664 1.00 90.06 188 ARG A N 1
ATOM 1454 C CA . ARG A 1 188 ? 17.019 -7.690 -15.383 1.00 90.06 188 ARG A CA 1
ATOM 1455 C C . ARG A 1 188 ? 15.658 -7.447 -14.738 1.00 90.06 188 ARG A C 1
ATOM 1457 O O . ARG A 1 188 ? 15.476 -7.704 -13.548 1.00 90.06 188 ARG A O 1
ATOM 1464 N N . TYR A 1 189 ? 14.692 -6.972 -15.520 1.00 86.00 189 TYR A N 1
ATOM 1465 C CA . TYR A 1 189 ? 13.334 -6.722 -15.048 1.00 86.00 189 TYR A CA 1
ATOM 1466 C C . TYR A 1 189 ? 12.645 -8.014 -14.587 1.00 86.00 189 TYR A C 1
ATOM 1468 O O . TYR A 1 189 ? 12.057 -8.049 -13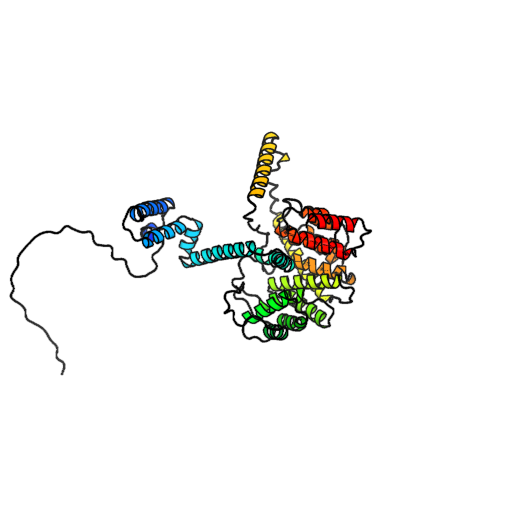.503 1.00 86.00 189 TYR A O 1
ATOM 1476 N N . TYR A 1 190 ? 12.771 -9.096 -15.361 1.00 85.81 190 TYR A N 1
ATOM 1477 C CA . TYR A 1 190 ? 12.239 -10.406 -14.994 1.00 85.81 190 TYR A CA 1
ATOM 1478 C C . TYR A 1 190 ? 12.912 -10.967 -13.734 1.00 85.81 190 TYR A C 1
ATOM 1480 O O . TYR A 1 190 ? 12.225 -11.467 -12.846 1.00 85.81 190 TYR A O 1
ATOM 1488 N N . GLY A 1 191 ? 14.230 -10.809 -13.585 1.00 89.75 191 GLY A N 1
ATOM 1489 C CA . GLY A 1 191 ? 14.960 -11.172 -12.368 1.00 89.75 191 GLY A CA 1
ATOM 1490 C C . GLY A 1 191 ? 14.423 -10.450 -11.127 1.00 89.75 191 GLY A C 1
ATOM 1491 O O . GLY A 1 191 ? 14.198 -11.081 -10.094 1.00 89.75 191 GLY A O 1
ATOM 1492 N N . LEU A 1 192 ? 14.115 -9.151 -11.237 1.00 89.00 192 LEU A N 1
ATOM 1493 C CA . LEU A 1 192 ? 13.485 -8.380 -10.157 1.00 89.00 192 LEU A CA 1
ATOM 1494 C C . LEU A 1 192 ? 12.075 -8.884 -9.831 1.00 89.00 192 LEU A C 1
ATOM 1496 O O . LEU A 1 192 ? 11.713 -9.004 -8.658 1.00 89.00 192 LEU A O 1
ATOM 1500 N N . TRP A 1 193 ? 11.277 -9.199 -10.855 1.00 88.25 193 TRP A N 1
ATOM 1501 C CA . TRP A 1 193 ? 9.966 -9.823 -10.674 1.00 88.25 193 TRP A CA 1
ATOM 1502 C C . TRP A 1 193 ? 10.077 -11.182 -9.973 1.00 88.25 193 TRP A C 1
ATOM 1504 O O . TRP A 1 193 ? 9.318 -11.449 -9.041 1.00 88.25 193 TRP A O 1
ATOM 1514 N N . TRP A 1 194 ? 11.041 -12.012 -10.368 1.00 90.12 194 TRP A N 1
ATOM 1515 C CA . TRP A 1 194 ? 11.261 -13.344 -9.812 1.00 90.12 194 TRP A CA 1
ATOM 1516 C C . TRP A 1 194 ? 11.667 -13.262 -8.337 1.00 90.12 194 TRP A C 1
ATOM 1518 O O . TRP A 1 194 ? 11.026 -13.871 -7.480 1.00 90.12 194 TRP A O 1
ATOM 1528 N N . ILE A 1 195 ? 12.647 -12.411 -8.012 1.00 87.81 195 ILE A N 1
ATOM 1529 C CA . ILE A 1 195 ? 13.086 -12.137 -6.633 1.00 87.81 195 ILE A CA 1
ATOM 1530 C C . ILE A 1 195 ? 11.914 -11.684 -5.760 1.00 87.81 195 ILE A C 1
ATOM 1532 O O . ILE A 1 195 ? 11.756 -12.148 -4.628 1.00 87.81 195 ILE A O 1
ATOM 1536 N N . TYR A 1 196 ? 11.067 -10.803 -6.292 1.00 86.06 196 TYR A N 1
ATOM 1537 C CA . TYR A 1 196 ? 9.867 -10.342 -5.610 1.00 86.06 196 TYR A CA 1
ATOM 1538 C C . TYR A 1 196 ? 8.834 -11.451 -5.392 1.00 86.06 196 TYR A C 1
ATOM 1540 O O . TYR A 1 196 ? 8.266 -11.549 -4.300 1.00 86.06 196 TYR A O 1
ATOM 1548 N N . LYS A 1 197 ? 8.569 -12.273 -6.412 1.00 82.50 197 LYS A N 1
ATOM 1549 C CA . LYS A 1 197 ? 7.584 -13.358 -6.354 1.00 82.50 197 LYS A CA 1
ATOM 1550 C C . LYS A 1 197 ? 7.973 -14.402 -5.313 1.00 82.50 197 LYS A C 1
ATOM 1552 O O . LYS A 1 197 ? 7.138 -14.786 -4.502 1.00 82.50 197 LYS A O 1
ATOM 1557 N N . PHE A 1 198 ? 9.243 -14.798 -5.296 1.00 84.94 198 PHE A N 1
ATOM 1558 C CA . PHE A 1 198 ? 9.761 -15.838 -4.405 1.00 84.94 198 PHE A CA 1
ATOM 1559 C C . PHE A 1 198 ? 10.346 -15.298 -3.088 1.00 84.94 198 PHE A C 1
ATOM 1561 O O . PHE A 1 198 ? 10.863 -16.071 -2.287 1.00 84.94 198 PHE A O 1
ATOM 1568 N N . LYS A 1 199 ? 10.244 -13.982 -2.838 1.00 86.38 199 LYS A N 1
ATOM 1569 C CA . LYS A 1 199 ? 10.688 -13.308 -1.600 1.00 86.38 199 LYS A CA 1
ATOM 1570 C C . LYS A 1 199 ? 12.138 -13.655 -1.222 1.00 86.38 199 LYS A C 1
ATOM 1572 O O . LYS A 1 199 ? 12.447 -13.999 -0.080 1.00 86.38 199 LYS A O 1
ATOM 1577 N N . VAL A 1 200 ? 13.038 -13.559 -2.199 1.00 88.81 200 VAL A N 1
ATOM 1578 C CA . VAL A 1 200 ? 14.426 -14.042 -2.114 1.00 88.81 200 VAL A CA 1
ATOM 1579 C C . VAL A 1 200 ? 15.279 -13.139 -1.215 1.00 88.81 200 VAL A C 1
ATOM 1581 O O . VAL A 1 200 ? 15.877 -12.170 -1.675 1.00 88.81 200 VAL A O 1
ATOM 1584 N N . LYS A 1 201 ? 15.357 -13.467 0.082 1.00 87.25 201 LYS A N 1
ATOM 1585 C CA . LYS A 1 201 ? 16.094 -12.693 1.108 1.00 87.25 201 LYS A CA 1
ATOM 1586 C C . LYS A 1 201 ? 17.557 -12.373 0.769 1.00 87.25 201 LYS A C 1
ATOM 1588 O O . LYS A 1 201 ? 17.942 -11.222 0.958 1.00 87.25 201 LYS A O 1
ATOM 1593 N N . PRO A 1 202 ? 18.366 -13.311 0.235 1.00 89.62 202 PRO A N 1
ATOM 1594 C CA . PRO A 1 202 ? 19.766 -13.028 -0.093 1.00 89.62 202 PRO A CA 1
ATOM 1595 C C . PRO A 1 202 ? 19.969 -11.909 -1.127 1.00 89.62 202 PRO A C 1
ATOM 1597 O O . PRO A 1 202 ? 21.059 -11.355 -1.218 1.00 89.62 202 PRO A O 1
ATOM 1600 N N . ALA A 1 203 ? 18.931 -11.542 -1.888 1.00 91.38 203 ALA A N 1
ATOM 1601 C CA . ALA A 1 203 ? 19.016 -10.502 -2.906 1.00 91.38 203 ALA A CA 1
ATOM 1602 C C . ALA A 1 203 ? 18.970 -9.067 -2.348 1.00 91.38 203 ALA A C 1
ATOM 1604 O O . ALA A 1 203 ? 19.119 -8.126 -3.120 1.00 91.38 203 ALA A O 1
ATOM 1605 N N . GLU A 1 204 ? 18.771 -8.864 -1.041 1.00 89.88 204 GLU A N 1
ATOM 1606 C CA . GLU A 1 204 ? 18.571 -7.536 -0.437 1.00 89.88 204 GLU A CA 1
ATOM 1607 C C . GLU A 1 204 ? 19.667 -6.523 -0.817 1.00 89.88 204 GLU A C 1
ATOM 1609 O O . GLU A 1 204 ? 19.361 -5.453 -1.342 1.00 89.88 204 GLU A O 1
ATOM 1614 N N . ALA A 1 205 ? 20.944 -6.876 -0.636 1.00 90.44 205 ALA A N 1
ATOM 1615 C CA . ALA A 1 205 ? 22.066 -5.993 -0.970 1.00 90.44 205 ALA A CA 1
ATOM 1616 C C . ALA A 1 205 ? 22.118 -5.655 -2.471 1.00 90.44 205 ALA A C 1
ATOM 1618 O O . ALA A 1 205 ? 22.387 -4.515 -2.853 1.00 90.44 205 ALA A O 1
ATOM 1619 N N . ALA A 1 206 ? 21.799 -6.630 -3.324 1.00 92.94 206 ALA A N 1
ATOM 1620 C CA . ALA A 1 206 ? 21.731 -6.438 -4.766 1.00 92.94 206 ALA A CA 1
ATOM 1621 C C . ALA A 1 206 ? 20.568 -5.517 -5.165 1.00 92.94 206 ALA A C 1
ATOM 1623 O O . ALA A 1 206 ? 20.741 -4.653 -6.018 1.00 92.94 206 ALA A O 1
ATOM 1624 N N . LEU A 1 207 ? 19.406 -5.639 -4.516 1.00 93.62 207 LEU A N 1
ATOM 1625 C CA . LEU A 1 207 ? 18.259 -4.752 -4.732 1.00 93.62 207 LEU A CA 1
ATOM 1626 C C . LEU A 1 207 ? 18.571 -3.306 -4.330 1.00 93.62 207 LEU A C 1
ATOM 1628 O O . LEU A 1 207 ? 18.200 -2.386 -5.058 1.00 93.62 207 LEU A O 1
ATOM 1632 N N . VAL A 1 208 ? 19.273 -3.103 -3.208 1.00 93.12 208 VAL A N 1
ATOM 1633 C CA . VAL A 1 208 ? 19.742 -1.774 -2.777 1.00 93.12 208 VAL A CA 1
ATOM 1634 C C . VAL A 1 208 ? 20.694 -1.179 -3.811 1.00 93.12 208 VAL A C 1
ATOM 1636 O O . VAL A 1 208 ? 20.489 -0.042 -4.234 1.00 93.12 208 VAL A O 1
ATOM 1639 N N . ASN A 1 209 ? 21.674 -1.961 -4.276 1.00 93.50 209 ASN A N 1
ATOM 1640 C CA . ASN A 1 209 ? 22.591 -1.535 -5.329 1.00 93.50 209 ASN A CA 1
ATOM 1641 C C . ASN A 1 209 ? 21.819 -1.133 -6.598 1.00 93.50 209 ASN A C 1
ATOM 1643 O O . ASN A 1 209 ? 21.939 -0.001 -7.057 1.00 93.50 209 ASN A O 1
ATOM 1647 N N . VAL A 1 210 ? 20.942 -2.004 -7.106 1.00 93.94 210 VAL A N 1
ATOM 1648 C CA . VAL A 1 210 ? 20.133 -1.742 -8.309 1.00 93.94 210 VAL A CA 1
ATOM 1649 C C . VAL A 1 210 ? 19.283 -0.476 -8.161 1.00 93.94 210 VAL A C 1
ATOM 1651 O O . VAL A 1 210 ? 19.194 0.307 -9.109 1.00 93.94 210 VAL A O 1
ATOM 1654 N N . LEU A 1 211 ? 18.690 -0.236 -6.987 1.00 93.31 211 LEU A N 1
ATOM 1655 C CA . LEU A 1 211 ? 17.899 0.963 -6.697 1.00 93.31 211 LEU A CA 1
ATOM 1656 C C . LEU A 1 211 ? 18.733 2.259 -6.746 1.00 93.31 211 LEU A C 1
ATOM 1658 O O . LEU A 1 211 ? 18.190 3.313 -7.098 1.00 93.31 211 LEU A O 1
ATOM 1662 N N . GLN A 1 212 ? 20.020 2.189 -6.399 1.00 91.62 212 GLN A N 1
ATOM 1663 C CA . GLN A 1 212 ? 20.943 3.328 -6.358 1.00 91.62 212 GLN A CA 1
ATOM 1664 C C . GLN A 1 212 ? 21.669 3.574 -7.687 1.00 91.62 212 GLN A C 1
ATOM 1666 O O . GLN A 1 212 ? 21.877 4.729 -8.049 1.00 91.62 212 GLN A O 1
ATOM 1671 N N . THR A 1 213 ? 22.055 2.518 -8.407 1.00 90.19 213 THR A N 1
ATOM 1672 C CA . THR A 1 213 ? 22.967 2.612 -9.561 1.00 90.19 213 THR A CA 1
ATOM 1673 C C . THR A 1 213 ? 22.274 2.570 -10.918 1.00 90.19 213 THR A C 1
ATOM 1675 O O . THR A 1 213 ? 22.817 3.091 -11.892 1.00 90.19 213 THR A O 1
ATOM 1678 N N . SER A 1 214 ? 21.081 1.977 -11.013 1.00 87.88 214 SER A N 1
ATOM 1679 C CA . SER A 1 214 ? 20.415 1.804 -12.310 1.00 87.88 214 SER A CA 1
ATOM 1680 C C . SER A 1 214 ? 19.881 3.129 -12.840 1.00 87.88 214 SER A C 1
ATOM 1682 O O . SER A 1 214 ? 19.003 3.727 -12.226 1.00 87.88 214 SER A O 1
ATOM 1684 N N . ASN A 1 215 ? 20.336 3.538 -14.022 1.00 84.44 215 ASN A N 1
ATOM 1685 C CA . ASN A 1 215 ? 19.886 4.764 -14.690 1.00 84.44 215 ASN A CA 1
ATOM 1686 C C . ASN A 1 215 ? 18.965 4.498 -15.892 1.00 84.44 215 ASN A C 1
ATOM 1688 O O . ASN A 1 215 ? 18.667 5.419 -16.647 1.00 84.44 215 ASN A O 1
ATOM 1692 N N . ASP A 1 216 ? 18.497 3.259 -16.058 1.00 80.75 216 ASP A N 1
ATOM 1693 C CA . ASP A 1 216 ? 17.676 2.858 -17.202 1.00 80.75 216 ASP A CA 1
ATOM 1694 C C . ASP A 1 216 ? 16.313 3.546 -17.182 1.00 80.75 216 ASP A C 1
ATOM 1696 O O . ASP A 1 216 ? 15.538 3.389 -16.226 1.00 80.75 216 ASP A O 1
ATOM 1700 N N . GLN A 1 217 ? 16.016 4.271 -18.260 1.00 81.44 217 GLN A N 1
ATOM 1701 C CA . GLN A 1 217 ? 14.753 4.974 -18.433 1.00 81.44 217 GLN A CA 1
ATOM 1702 C C . GLN A 1 217 ? 13.789 4.214 -19.350 1.00 81.44 217 GLN A C 1
ATOM 1704 O O . GLN A 1 217 ? 14.204 3.529 -20.284 1.00 81.44 217 GLN A O 1
ATOM 1709 N N . THR A 1 218 ? 12.493 4.304 -19.057 1.00 73.25 218 THR A N 1
ATOM 1710 C CA . THR A 1 218 ? 11.414 3.852 -19.955 1.00 73.25 218 THR A CA 1
ATOM 1711 C C . THR A 1 218 ? 11.234 4.828 -21.119 1.00 73.25 218 THR A C 1
ATOM 1713 O O . THR A 1 218 ? 11.605 5.997 -21.011 1.00 73.25 218 THR A O 1
ATOM 1716 N N . SER A 1 219 ? 10.609 4.373 -22.209 1.00 66.38 219 SER A N 1
ATOM 1717 C CA . SER A 1 219 ? 10.255 5.203 -23.379 1.00 66.38 219 SER A CA 1
ATOM 1718 C C . SER A 1 219 ? 9.416 6.432 -23.006 1.00 66.38 219 SER A C 1
ATOM 1720 O O . SER A 1 219 ? 9.613 7.518 -23.542 1.00 66.38 219 SER A O 1
ATOM 1722 N N . LEU A 1 220 ? 8.538 6.271 -22.016 1.00 54.62 220 LEU A N 1
ATOM 1723 C CA . LEU A 1 220 ? 7.664 7.315 -21.473 1.00 54.62 220 LEU A CA 1
ATOM 1724 C C . LEU A 1 220 ? 8.288 8.079 -20.286 1.00 54.62 220 LEU A C 1
ATOM 1726 O O . LEU A 1 220 ? 7.621 8.873 -19.626 1.00 54.62 220 LEU A O 1
ATOM 1730 N N . GLY A 1 221 ? 9.577 7.852 -20.011 1.00 67.19 221 GLY A N 1
ATOM 1731 C CA . GLY A 1 221 ? 10.326 8.497 -18.936 1.00 67.19 221 GLY A CA 1
ATOM 1732 C C . GLY A 1 221 ? 10.165 7.853 -17.550 1.00 67.19 221 GLY A C 1
ATOM 1733 O O . GLY A 1 221 ? 9.174 7.196 -17.225 1.00 67.19 221 GLY A O 1
ATOM 1734 N N . GLY A 1 222 ? 11.176 8.060 -16.702 1.00 77.12 222 GLY A N 1
ATOM 1735 C CA . GLY A 1 222 ? 11.273 7.471 -15.361 1.00 77.12 222 GLY A CA 1
ATOM 1736 C C . GLY A 1 222 ? 11.963 6.105 -15.341 1.00 77.12 222 GLY A C 1
ATOM 1737 O O . GLY A 1 222 ? 12.467 5.644 -16.355 1.00 77.12 222 GLY A O 1
ATOM 1738 N N . PHE A 1 223 ? 12.056 5.474 -14.170 1.00 84.06 223 PHE A N 1
ATOM 1739 C CA . PHE A 1 223 ? 13.047 4.425 -13.902 1.00 84.06 223 PHE A CA 1
ATOM 1740 C C . PHE A 1 223 ? 12.414 3.055 -13.617 1.00 84.06 223 PHE A C 1
ATOM 1742 O O . PHE A 1 223 ? 12.343 2.618 -12.466 1.00 84.06 223 PHE A O 1
ATOM 1749 N N . GLY A 1 224 ? 11.983 2.339 -14.660 1.00 85.00 224 GLY A N 1
ATOM 1750 C CA . GLY A 1 224 ? 11.269 1.055 -14.535 1.00 85.00 224 GLY A CA 1
ATOM 1751 C C . GLY A 1 224 ? 11.961 0.005 -13.649 1.00 85.00 224 GLY A C 1
ATOM 1752 O O . GLY A 1 224 ? 11.328 -0.593 -12.777 1.00 85.00 224 GLY A O 1
ATOM 1753 N N . ILE A 1 225 ? 13.277 -0.171 -13.810 1.00 88.88 225 ILE A N 1
ATOM 1754 C CA . ILE A 1 225 ? 14.072 -1.117 -13.006 1.00 88.88 225 ILE A CA 1
ATOM 1755 C C . ILE A 1 225 ? 14.120 -0.682 -11.537 1.00 88.88 225 ILE A C 1
ATOM 1757 O O . ILE A 1 225 ? 13.894 -1.501 -10.649 1.00 88.88 225 ILE A O 1
ATOM 1761 N N . ARG A 1 226 ? 14.330 0.613 -11.260 1.00 92.19 226 ARG A N 1
ATOM 1762 C CA . ARG A 1 226 ? 14.334 1.142 -9.884 1.00 92.19 226 ARG A CA 1
ATOM 1763 C C . ARG A 1 226 ? 12.966 0.987 -9.217 1.00 92.19 226 ARG A C 1
ATOM 1765 O O . ARG A 1 226 ? 12.908 0.597 -8.055 1.00 92.19 226 ARG A O 1
ATOM 1772 N N . ARG A 1 227 ? 11.868 1.230 -9.949 1.00 89.00 227 ARG A N 1
ATOM 1773 C CA . ARG A 1 227 ? 10.488 1.034 -9.458 1.00 89.00 227 ARG A CA 1
ATOM 1774 C C . ARG A 1 227 ? 10.277 -0.412 -9.000 1.00 89.00 227 ARG A C 1
ATOM 1776 O O . ARG A 1 227 ? 9.789 -0.643 -7.894 1.00 89.00 227 ARG A O 1
ATOM 1783 N N . ARG A 1 228 ? 10.676 -1.387 -9.829 1.00 88.94 228 ARG A N 1
ATOM 1784 C CA . ARG A 1 228 ? 10.540 -2.820 -9.512 1.00 88.94 228 ARG A CA 1
ATOM 1785 C C . ARG A 1 228 ? 11.498 -3.253 -8.399 1.00 88.94 228 ARG A C 1
ATOM 1787 O O . ARG A 1 228 ? 11.100 -4.045 -7.552 1.00 88.94 228 ARG A O 1
ATOM 1794 N N . ALA A 1 229 ? 12.712 -2.703 -8.346 1.00 93.19 229 ALA A N 1
ATOM 1795 C CA . ALA A 1 229 ? 13.661 -2.954 -7.263 1.00 93.19 229 ALA A CA 1
ATOM 1796 C C . ALA A 1 229 ? 13.146 -2.447 -5.909 1.00 93.19 229 ALA A C 1
ATOM 1798 O O . ALA A 1 229 ? 13.228 -3.179 -4.927 1.00 93.19 229 ALA A O 1
ATOM 1799 N N . ALA A 1 230 ? 12.541 -1.254 -5.857 1.00 91.56 230 ALA A N 1
ATOM 1800 C CA . ALA A 1 230 ? 11.895 -0.740 -4.648 1.00 91.56 230 ALA A CA 1
ATOM 1801 C C . ALA A 1 230 ? 10.748 -1.656 -4.184 1.00 91.56 230 ALA A C 1
ATOM 1803 O O . ALA A 1 230 ? 10.696 -2.025 -3.011 1.00 91.56 230 ALA A O 1
ATOM 1804 N N . LEU A 1 231 ? 9.886 -2.103 -5.108 1.00 87.38 231 LEU A N 1
ATOM 1805 C CA . LEU A 1 231 ? 8.813 -3.063 -4.815 1.00 87.38 231 LEU A CA 1
ATOM 1806 C C . LEU A 1 231 ? 9.360 -4.398 -4.275 1.00 87.38 231 LEU A C 1
ATOM 1808 O O . LEU A 1 231 ? 8.878 -4.911 -3.262 1.00 87.38 231 LEU A O 1
ATOM 1812 N N . ALA A 1 232 ? 10.388 -4.946 -4.931 1.00 90.62 232 ALA A N 1
ATOM 1813 C CA . ALA A 1 232 ? 11.078 -6.159 -4.504 1.00 90.62 232 ALA A CA 1
ATOM 1814 C C . ALA A 1 232 ? 11.649 -6.008 -3.090 1.00 90.62 232 ALA A C 1
ATOM 1816 O O . ALA A 1 232 ? 11.390 -6.844 -2.224 1.00 90.62 232 ALA A O 1
ATOM 1817 N N . LEU A 1 233 ? 12.344 -4.901 -2.828 1.00 90.31 233 LEU A N 1
ATOM 1818 C CA . LEU A 1 233 ? 12.946 -4.594 -1.535 1.00 90.31 233 LEU A CA 1
ATOM 1819 C C . LEU A 1 233 ? 11.886 -4.504 -0.428 1.00 90.31 233 LEU A C 1
ATOM 1821 O O . LEU A 1 233 ? 12.044 -5.111 0.630 1.00 90.31 233 LEU A O 1
ATOM 1825 N N . GLY A 1 234 ? 10.755 -3.852 -0.710 1.00 86.88 234 GLY A N 1
ATOM 1826 C CA . GLY A 1 234 ? 9.609 -3.742 0.193 1.00 86.88 234 GLY A CA 1
ATOM 1827 C C . GLY A 1 234 ? 8.965 -5.071 0.590 1.00 86.88 234 GLY A C 1
ATOM 1828 O O . GLY A 1 234 ? 8.320 -5.133 1.634 1.00 86.88 234 GLY A O 1
ATOM 1829 N N . ALA A 1 235 ? 9.150 -6.134 -0.196 1.00 84.38 235 ALA A N 1
ATOM 1830 C CA . ALA A 1 235 ? 8.669 -7.475 0.130 1.00 84.38 235 ALA A CA 1
ATOM 1831 C C . ALA A 1 235 ? 9.757 -8.384 0.717 1.00 84.38 235 ALA A C 1
ATOM 1833 O O . ALA A 1 235 ? 9.469 -9.252 1.539 1.00 84.38 235 ALA A O 1
ATOM 1834 N N . VAL A 1 236 ? 11.009 -8.189 0.311 1.00 81.75 236 VAL A N 1
ATOM 1835 C CA . VAL A 1 236 ? 12.136 -9.051 0.681 1.00 81.75 236 VAL A CA 1
ATOM 1836 C C . VAL A 1 236 ? 12.755 -8.656 2.021 1.00 81.75 236 VAL A C 1
ATOM 1838 O O . VAL A 1 236 ? 13.103 -9.544 2.798 1.00 81.75 236 VAL A O 1
ATOM 1841 N N . ALA A 1 237 ? 12.843 -7.357 2.326 1.00 71.19 237 ALA A N 1
ATOM 1842 C CA . ALA A 1 237 ? 13.511 -6.836 3.523 1.00 71.19 237 ALA A CA 1
ATOM 1843 C C . ALA A 1 237 ? 12.746 -7.222 4.803 1.00 71.19 237 ALA A C 1
ATOM 1845 O O . ALA A 1 237 ? 11.889 -6.491 5.286 1.00 71.19 237 ALA A O 1
ATOM 1846 N N . SER A 1 238 ? 12.974 -8.437 5.296 1.00 60.78 238 SER A N 1
ATOM 1847 C CA . SER A 1 238 ? 12.186 -9.087 6.346 1.00 60.78 238 SER A CA 1
ATOM 1848 C C . SER A 1 238 ? 13.118 -9.803 7.331 1.00 60.78 238 SER A C 1
ATOM 1850 O O . SER A 1 238 ? 13.093 -11.033 7.421 1.00 60.78 238 SER A O 1
ATOM 1852 N N . ALA A 1 239 ? 13.986 -9.036 8.002 1.00 51.62 239 ALA A N 1
ATOM 1853 C CA . ALA A 1 239 ? 14.757 -9.361 9.222 1.00 51.62 239 ALA A CA 1
ATOM 1854 C C . ALA A 1 239 ? 15.910 -8.344 9.383 1.00 51.62 239 ALA A C 1
ATOM 1856 O O . ALA A 1 239 ? 16.418 -7.894 8.364 1.00 51.62 239 ALA A O 1
ATOM 1857 N N . PRO A 1 240 ? 16.345 -7.972 10.605 1.00 49.56 240 PRO A N 1
ATOM 1858 C CA . PRO A 1 240 ? 17.410 -7.005 10.862 1.00 49.56 240 PRO A CA 1
ATOM 1859 C C . PRO A 1 240 ? 18.752 -7.525 10.351 1.00 49.56 240 PRO A C 1
ATOM 1861 O O . PRO A 1 240 ? 19.395 -8.354 10.986 1.00 49.56 240 PRO A O 1
ATOM 1864 N N . THR A 1 241 ? 19.175 -7.006 9.210 1.00 57.16 241 THR A N 1
ATOM 1865 C CA . THR A 1 241 ? 20.552 -7.056 8.724 1.00 57.16 241 THR A CA 1
ATOM 1866 C C . THR A 1 241 ? 21.106 -5.627 8.745 1.00 57.16 241 THR A C 1
ATOM 1868 O O . THR A 1 241 ? 20.335 -4.661 8.739 1.00 57.16 241 THR A O 1
ATOM 1871 N N . GLU A 1 242 ? 22.431 -5.457 8.745 1.00 55.81 242 GLU A N 1
ATOM 1872 C CA . GLU A 1 242 ? 23.058 -4.140 8.510 1.00 55.81 242 GLU A CA 1
ATOM 1873 C C . GLU A 1 242 ? 22.572 -3.512 7.184 1.00 55.81 242 GLU A C 1
ATOM 1875 O O . GLU A 1 242 ? 22.489 -2.290 7.049 1.00 55.81 242 GLU A O 1
ATOM 1880 N N . ALA A 1 243 ? 22.138 -4.353 6.237 1.00 62.16 243 ALA A N 1
ATOM 1881 C CA . ALA A 1 243 ? 21.577 -3.950 4.955 1.00 62.16 243 ALA A CA 1
ATOM 1882 C C . ALA A 1 243 ? 20.217 -3.230 5.055 1.00 62.16 243 ALA A C 1
ATOM 1884 O O . ALA A 1 243 ? 19.932 -2.400 4.193 1.00 62.16 243 ALA A O 1
ATOM 1885 N N . ASN A 1 244 ? 19.432 -3.400 6.129 1.00 70.81 244 ASN A N 1
ATOM 1886 C CA . ASN A 1 244 ? 18.161 -2.671 6.273 1.00 70.81 244 ASN A CA 1
ATOM 1887 C C . ASN A 1 244 ? 18.358 -1.162 6.434 1.00 70.81 244 ASN A C 1
ATOM 1889 O O . ASN A 1 244 ? 17.507 -0.372 6.021 1.00 70.81 244 ASN A O 1
ATOM 1893 N N . GLN A 1 245 ? 19.465 -0.738 7.050 1.00 78.62 245 GLN A N 1
ATOM 1894 C CA . GLN A 1 245 ? 19.771 0.685 7.159 1.00 78.62 245 GLN A CA 1
ATOM 1895 C C . GLN A 1 245 ? 20.136 1.253 5.784 1.00 78.62 245 GLN A C 1
ATOM 1897 O O . GLN A 1 245 ? 19.647 2.323 5.422 1.00 78.62 245 GLN A O 1
ATOM 1902 N N . ALA A 1 246 ? 20.906 0.505 4.987 1.00 84.12 246 ALA A N 1
ATOM 1903 C CA . ALA A 1 246 ? 21.199 0.858 3.601 1.00 84.12 246 ALA A CA 1
ATOM 1904 C C . ALA A 1 246 ? 19.925 0.887 2.737 1.00 84.12 246 ALA A C 1
ATOM 1906 O O . ALA A 1 246 ? 19.728 1.829 1.972 1.00 84.12 246 ALA A O 1
ATOM 1907 N N . ALA A 1 247 ? 19.014 -0.072 2.922 1.00 87.69 247 ALA A N 1
ATOM 1908 C CA . ALA A 1 247 ? 17.711 -0.110 2.266 1.00 87.69 247 ALA A CA 1
ATOM 1909 C C . ALA A 1 247 ? 16.848 1.108 2.624 1.00 87.69 247 ALA A C 1
ATOM 1911 O O . ALA A 1 247 ? 16.307 1.761 1.734 1.00 87.69 247 ALA A O 1
ATOM 1912 N N . ALA A 1 248 ? 16.756 1.464 3.909 1.00 87.31 248 ALA A N 1
ATOM 1913 C CA . ALA A 1 248 ? 16.006 2.636 4.356 1.00 87.31 248 ALA A CA 1
ATOM 1914 C C . ALA A 1 248 ? 16.576 3.946 3.784 1.00 87.31 248 ALA A C 1
ATOM 1916 O O . ALA A 1 248 ? 15.809 4.824 3.388 1.00 87.31 248 ALA A O 1
ATOM 1917 N N . VAL A 1 249 ? 17.905 4.073 3.706 1.00 88.38 249 VAL A N 1
ATOM 1918 C CA . VAL A 1 249 ? 18.569 5.233 3.090 1.00 88.38 249 VAL A CA 1
ATOM 1919 C C . VAL A 1 249 ? 18.308 5.272 1.582 1.00 88.38 249 VAL A C 1
ATOM 1921 O O . VAL A 1 249 ? 17.839 6.291 1.085 1.00 88.38 249 VAL A O 1
ATOM 1924 N N . ALA A 1 250 ? 18.496 4.160 0.868 1.00 91.88 250 ALA A N 1
ATOM 1925 C CA . ALA A 1 250 ? 18.268 4.090 -0.576 1.00 91.88 250 ALA A CA 1
ATOM 1926 C C . ALA A 1 250 ? 16.807 4.383 -0.964 1.00 91.88 250 ALA A C 1
ATOM 1928 O O . ALA A 1 250 ? 16.548 5.084 -1.942 1.00 91.88 250 ALA A O 1
ATOM 1929 N N . LEU A 1 251 ? 15.841 3.897 -0.178 1.00 93.75 251 LEU A N 1
ATOM 1930 C CA . LEU A 1 251 ? 14.423 4.213 -0.365 1.00 93.75 251 LEU A CA 1
ATOM 1931 C C . LEU A 1 251 ? 14.123 5.689 -0.061 1.00 93.75 251 LEU A C 1
ATOM 1933 O O . LEU A 1 251 ? 13.349 6.315 -0.781 1.00 93.75 251 LEU A O 1
ATOM 1937 N N . SER A 1 252 ? 14.764 6.269 0.957 1.00 92.50 252 SER A N 1
ATOM 1938 C CA . SER A 1 252 ? 14.664 7.704 1.260 1.00 92.50 252 SER A CA 1
ATOM 1939 C C . SER A 1 252 ? 15.203 8.576 0.125 1.00 92.50 252 SER A C 1
ATOM 1941 O O . SER A 1 252 ? 14.601 9.591 -0.224 1.00 92.50 252 SER A O 1
ATOM 1943 N N . ASP A 1 253 ? 16.295 8.159 -0.514 1.00 92.75 253 ASP A N 1
ATOM 1944 C CA . ASP A 1 253 ? 16.831 8.843 -1.690 1.00 92.75 253 ASP A CA 1
ATOM 1945 C C . ASP A 1 253 ? 15.898 8.690 -2.900 1.00 92.75 253 ASP A C 1
ATOM 1947 O O . ASP A 1 253 ? 15.666 9.653 -3.633 1.00 92.75 253 ASP A O 1
ATOM 1951 N N . ALA A 1 254 ? 15.276 7.518 -3.072 1.00 93.44 254 ALA A N 1
ATOM 1952 C CA . ALA A 1 254 ? 14.275 7.283 -4.110 1.00 93.44 254 ALA A CA 1
ATOM 1953 C C . ALA A 1 254 ? 13.019 8.168 -3.950 1.00 93.44 254 ALA A C 1
ATOM 1955 O O . ALA A 1 254 ? 12.445 8.582 -4.959 1.00 93.44 254 ALA A O 1
ATOM 1956 N N . LEU A 1 255 ? 12.638 8.549 -2.721 1.00 92.94 255 LEU A N 1
ATOM 1957 C CA . LEU A 1 255 ? 11.563 9.525 -2.466 1.00 92.94 255 LEU A CA 1
ATOM 1958 C C . LEU A 1 255 ? 11.872 10.935 -2.996 1.00 92.94 255 LEU A C 1
ATOM 1960 O O . LEU A 1 255 ? 10.952 11.735 -3.143 1.00 92.94 255 LEU A O 1
ATOM 1964 N N . ARG A 1 256 ? 13.138 11.261 -3.288 1.00 91.94 256 ARG A N 1
ATOM 1965 C CA . ARG A 1 256 ? 13.532 12.548 -3.894 1.00 91.94 256 ARG A CA 1
ATOM 1966 C C . ARG A 1 256 ? 13.558 12.509 -5.423 1.00 91.94 256 ARG A C 1
ATOM 1968 O O . ARG A 1 256 ? 13.861 13.520 -6.051 1.00 91.94 256 ARG A O 1
ATOM 1975 N N . SER A 1 257 ? 13.261 11.357 -6.026 1.00 89.81 257 SER A N 1
ATOM 1976 C CA . SER A 1 257 ? 13.251 11.194 -7.479 1.00 89.81 257 SER A CA 1
ATOM 1977 C C . SER A 1 257 ? 12.168 12.057 -8.141 1.00 89.81 257 SER A C 1
ATOM 1979 O O . SER A 1 257 ? 11.060 12.146 -7.602 1.00 89.81 257 SER A O 1
ATOM 1981 N N . PRO A 1 258 ? 12.413 12.622 -9.339 1.00 84.94 258 PRO A N 1
ATOM 1982 C CA . PRO A 1 258 ? 11.361 13.265 -10.130 1.00 84.94 258 PRO A CA 1
ATOM 1983 C C . PRO A 1 258 ? 10.281 12.271 -10.593 1.00 84.94 258 PRO A C 1
ATOM 1985 O O . PRO A 1 258 ? 9.143 12.667 -10.829 1.00 84.94 258 PRO A O 1
ATOM 1988 N N . ASP A 1 259 ? 10.604 10.977 -10.654 1.00 83.38 259 ASP A N 1
ATOM 1989 C CA . ASP A 1 259 ? 9.689 9.908 -11.059 1.00 83.38 259 ASP A CA 1
ATOM 1990 C C . ASP A 1 259 ? 8.662 9.586 -9.960 1.00 83.38 259 ASP A C 1
ATOM 1992 O O . ASP A 1 259 ? 8.999 8.974 -8.942 1.00 83.38 259 ASP A O 1
ATOM 1996 N N . TYR A 1 260 ? 7.402 9.971 -10.187 1.00 83.94 260 TYR A N 1
ATOM 1997 C CA . TYR A 1 260 ? 6.283 9.726 -9.270 1.00 83.94 260 TYR A CA 1
ATOM 1998 C C . TYR A 1 260 ? 6.135 8.249 -8.905 1.00 83.94 260 TYR A C 1
ATOM 2000 O O . TYR A 1 260 ? 6.003 7.915 -7.728 1.00 83.94 260 TYR A O 1
ATOM 2008 N N . PHE A 1 261 ? 6.208 7.348 -9.885 1.00 82.69 261 PHE A N 1
ATOM 2009 C CA . PHE A 1 261 ? 6.018 5.920 -9.639 1.00 82.69 261 PHE A CA 1
ATOM 2010 C C . PHE A 1 261 ? 7.161 5.338 -8.809 1.00 82.69 261 PHE A C 1
ATOM 2012 O O . PHE A 1 261 ? 6.945 4.426 -8.011 1.00 82.69 261 PHE A O 1
ATOM 2019 N N . LEU A 1 262 ? 8.375 5.882 -8.944 1.00 86.69 262 LEU A N 1
ATOM 2020 C CA . LEU A 1 262 ? 9.477 5.510 -8.064 1.00 86.69 262 LEU A CA 1
ATOM 2021 C C . LEU A 1 262 ? 9.233 6.006 -6.634 1.00 86.69 262 LEU A C 1
ATOM 2023 O O . LEU A 1 262 ? 9.414 5.227 -5.700 1.00 86.69 262 LEU A O 1
ATOM 2027 N N . ARG A 1 263 ? 8.761 7.249 -6.453 1.00 89.88 263 ARG A N 1
ATOM 2028 C CA . ARG A 1 263 ? 8.373 7.758 -5.124 1.00 89.88 263 ARG A CA 1
ATOM 2029 C C . ARG A 1 263 ? 7.260 6.909 -4.504 1.00 89.88 263 ARG A C 1
ATOM 2031 O O . ARG A 1 263 ? 7.347 6.565 -3.329 1.00 89.88 263 ARG A O 1
ATOM 2038 N N . TYR A 1 264 ? 6.259 6.518 -5.295 1.00 86.56 264 TYR A N 1
ATOM 2039 C CA . TYR A 1 264 ? 5.161 5.644 -4.877 1.00 86.56 264 TYR A CA 1
ATOM 2040 C C . TYR A 1 264 ? 5.688 4.302 -4.366 1.00 86.56 264 TYR A C 1
ATOM 2042 O O . TYR A 1 264 ? 5.422 3.931 -3.223 1.00 86.56 264 TYR A O 1
ATOM 2050 N N . ARG A 1 265 ? 6.495 3.599 -5.175 1.00 89.12 265 ARG A N 1
ATOM 2051 C CA . ARG A 1 265 ? 7.057 2.291 -4.796 1.00 89.12 265 ARG A CA 1
ATOM 2052 C C . ARG A 1 265 ? 8.019 2.394 -3.619 1.00 89.12 265 ARG A C 1
ATOM 2054 O O . ARG A 1 265 ? 8.069 1.481 -2.801 1.00 89.12 265 ARG A O 1
ATOM 2061 N N . ALA A 1 266 ? 8.748 3.502 -3.496 1.00 93.12 266 ALA A N 1
ATOM 2062 C CA . ALA A 1 266 ? 9.602 3.751 -2.344 1.00 93.12 266 ALA A CA 1
ATOM 2063 C C . ALA A 1 266 ? 8.785 3.938 -1.055 1.00 93.12 266 ALA A C 1
ATOM 2065 O O . ALA A 1 266 ? 9.097 3.312 -0.043 1.00 93.12 266 ALA A O 1
ATOM 2066 N N . ALA A 1 267 ? 7.715 4.740 -1.090 1.00 93.25 267 ALA A N 1
ATOM 2067 C CA . ALA A 1 267 ? 6.823 4.939 0.052 1.00 93.25 267 ALA A CA 1
ATOM 2068 C C . ALA A 1 267 ? 6.117 3.633 0.463 1.00 93.25 267 ALA A C 1
ATOM 2070 O O . ALA A 1 267 ? 6.090 3.295 1.647 1.00 93.25 267 ALA A O 1
ATOM 2071 N N . GLU A 1 268 ? 5.619 2.866 -0.511 1.00 89.88 268 GLU A N 1
ATOM 2072 C CA . GLU A 1 268 ? 5.033 1.537 -0.299 1.00 89.88 268 GLU A CA 1
ATOM 2073 C C . GLU A 1 268 ? 6.032 0.577 0.361 1.00 89.88 268 GLU A C 1
ATOM 2075 O O . GLU A 1 268 ? 5.726 -0.056 1.373 1.00 89.88 268 GLU A O 1
ATOM 2080 N N . ALA A 1 269 ? 7.261 0.512 -0.155 1.00 91.56 269 ALA A N 1
ATOM 2081 C CA . ALA A 1 269 ? 8.303 -0.336 0.404 1.00 91.56 269 ALA A CA 1
ATOM 2082 C C . ALA A 1 269 ? 8.657 0.051 1.846 1.00 91.56 269 ALA A C 1
ATOM 2084 O O . ALA A 1 269 ? 8.765 -0.828 2.702 1.00 91.56 269 ALA A O 1
ATOM 2085 N N . ILE A 1 270 ? 8.783 1.350 2.143 1.00 92.12 270 ILE A N 1
ATOM 2086 C CA . ILE A 1 270 ? 9.040 1.845 3.503 1.00 92.12 270 ILE A CA 1
ATOM 2087 C C . ILE A 1 270 ? 7.903 1.440 4.448 1.00 92.12 270 ILE A C 1
ATOM 2089 O O . ILE A 1 270 ? 8.181 0.927 5.533 1.00 92.12 270 ILE A O 1
ATOM 2093 N N . ALA A 1 271 ? 6.642 1.621 4.040 1.00 90.44 271 ALA A N 1
ATOM 2094 C CA . ALA A 1 271 ? 5.480 1.230 4.838 1.00 90.44 271 ALA A CA 1
ATOM 2095 C C . ALA A 1 271 ? 5.488 -0.272 5.151 1.00 90.44 271 ALA A C 1
ATOM 2097 O O . ALA A 1 271 ? 5.367 -0.663 6.313 1.00 90.44 271 ALA A O 1
ATOM 2098 N N . ASN A 1 272 ? 5.720 -1.109 4.138 1.00 87.56 272 ASN A N 1
ATOM 2099 C CA . ASN A 1 272 ? 5.745 -2.563 4.286 1.00 87.56 272 ASN A CA 1
ATOM 2100 C C . ASN A 1 272 ? 6.910 -3.040 5.165 1.00 87.56 272 ASN A C 1
ATOM 2102 O O . ASN A 1 272 ? 6.750 -3.967 5.963 1.00 87.56 272 ASN A O 1
ATOM 2106 N N . ILE A 1 273 ? 8.090 -2.422 5.051 1.00 86.38 273 ILE A N 1
ATOM 2107 C CA . ILE A 1 273 ? 9.230 -2.712 5.933 1.00 86.38 273 ILE A CA 1
ATOM 2108 C C . ILE A 1 273 ? 8.890 -2.306 7.370 1.00 86.38 273 ILE A C 1
ATOM 2110 O O . ILE A 1 273 ? 9.001 -3.131 8.275 1.00 86.38 273 ILE A O 1
ATOM 2114 N N . ALA A 1 274 ? 8.409 -1.080 7.592 1.00 86.38 274 ALA A N 1
ATOM 2115 C CA . ALA A 1 274 ? 8.059 -0.581 8.921 1.00 86.38 274 ALA A CA 1
ATOM 2116 C C . ALA A 1 274 ? 6.978 -1.427 9.603 1.00 86.38 274 ALA A C 1
ATOM 2118 O O . ALA A 1 274 ? 7.129 -1.816 10.764 1.00 86.38 274 ALA A O 1
ATOM 2119 N N . GLN A 1 275 ? 5.931 -1.797 8.867 1.00 82.94 275 GLN A N 1
ATOM 2120 C CA . GLN A 1 275 ? 4.857 -2.635 9.378 1.00 82.94 275 GLN A CA 1
ATOM 2121 C C . GLN A 1 275 ? 5.355 -4.034 9.758 1.00 82.94 275 GLN A C 1
ATOM 2123 O O . GLN A 1 275 ? 5.070 -4.504 10.859 1.00 82.94 275 GLN A O 1
ATOM 2128 N N . ARG A 1 276 ? 6.164 -4.694 8.923 1.00 79.38 276 ARG A N 1
ATOM 2129 C CA . ARG A 1 276 ? 6.735 -6.010 9.269 1.00 79.38 276 ARG A CA 1
ATOM 2130 C C . ARG A 1 276 ? 7.711 -5.922 10.440 1.00 79.38 276 ARG A C 1
ATOM 2132 O O . ARG A 1 276 ? 7.673 -6.765 11.335 1.00 79.38 276 ARG A O 1
ATOM 2139 N N . CYS A 1 277 ? 8.524 -4.868 10.499 1.00 76.62 277 CYS A N 1
ATOM 2140 C CA . CYS A 1 277 ? 9.379 -4.582 11.649 1.00 76.62 277 CYS A CA 1
ATOM 2141 C C . CYS A 1 277 ? 8.578 -4.326 12.935 1.00 76.62 277 CYS A C 1
ATOM 2143 O O . CYS A 1 277 ? 9.124 -4.525 14.018 1.00 76.62 277 CYS A O 1
ATOM 2145 N N . SER A 1 278 ? 7.313 -3.901 12.856 1.00 72.00 278 SER A N 1
ATOM 2146 C CA . SER A 1 278 ? 6.438 -3.766 14.030 1.00 72.00 278 SER A CA 1
ATOM 2147 C C . SER A 1 278 ? 5.955 -5.114 14.578 1.00 72.00 278 SER A C 1
ATOM 2149 O O . SER A 1 278 ? 5.841 -5.268 15.792 1.00 72.00 278 SER A O 1
ATOM 2151 N N . LEU A 1 279 ? 5.752 -6.110 13.707 1.00 69.06 279 LEU A N 1
ATOM 2152 C CA . LEU A 1 279 ? 5.357 -7.471 14.093 1.00 69.06 279 LEU A CA 1
ATOM 2153 C C . LEU A 1 279 ? 6.517 -8.249 14.735 1.00 69.06 279 LEU A C 1
ATOM 2155 O O . LEU A 1 279 ? 6.310 -9.092 15.608 1.00 69.06 279 LEU A O 1
ATOM 2159 N N . LEU A 1 280 ? 7.753 -7.955 14.323 1.00 65.19 280 LEU A N 1
ATOM 2160 C CA . LEU A 1 280 ? 8.963 -8.550 14.884 1.00 65.19 280 LEU A CA 1
ATOM 2161 C C . LEU A 1 280 ? 9.430 -7.748 16.116 1.00 65.19 280 LEU A C 1
ATOM 2163 O O . LEU A 1 280 ? 9.640 -6.538 16.046 1.00 65.19 280 LEU A O 1
ATOM 2167 N N . ARG A 1 281 ? 9.682 -8.418 17.253 1.00 56.88 281 ARG A N 1
ATOM 2168 C CA . ARG A 1 281 ? 10.143 -7.794 18.523 1.00 56.88 281 ARG A CA 1
ATOM 2169 C C . ARG A 1 281 ? 11.548 -7.154 18.466 1.00 56.88 281 ARG A C 1
ATOM 2171 O O . ARG A 1 281 ? 12.119 -6.831 19.501 1.00 56.88 281 ARG A O 1
ATOM 2178 N N . GLN A 1 282 ? 12.141 -7.007 17.285 1.00 57.72 282 GLN A N 1
ATOM 2179 C CA . GLN A 1 282 ? 13.547 -6.643 17.106 1.00 57.72 282 GLN A CA 1
ATOM 2180 C C . GLN A 1 282 ? 13.772 -5.126 16.955 1.00 57.72 282 GLN A C 1
ATOM 2182 O O . GLN A 1 282 ? 12.857 -4.369 16.620 1.00 57.72 282 GLN A O 1
ATOM 2187 N N . GLN A 1 283 ? 15.016 -4.704 17.218 1.00 61.50 283 GLN A N 1
ATOM 2188 C CA . GLN A 1 283 ? 15.485 -3.324 17.442 1.00 61.50 283 GLN A CA 1
ATOM 2189 C C . GLN A 1 283 ? 15.752 -2.499 16.164 1.00 61.50 283 GLN A C 1
ATOM 2191 O O . GLN A 1 283 ? 16.472 -1.505 16.223 1.00 61.50 283 GLN A O 1
ATOM 2196 N N . PHE A 1 284 ? 15.220 -2.880 14.997 1.00 71.56 284 PHE A N 1
ATOM 2197 C CA . PHE A 1 284 ? 15.410 -2.046 13.806 1.00 71.56 284 PHE A CA 1
ATOM 2198 C C . PHE A 1 284 ? 14.689 -0.703 13.970 1.00 71.56 284 PHE A C 1
ATOM 2200 O O . PHE A 1 284 ? 13.517 -0.657 14.357 1.00 71.56 284 PHE A O 1
ATOM 2207 N N . SER A 1 285 ? 15.417 0.371 13.673 1.00 77.31 285 SER A N 1
ATOM 2208 C CA . SER A 1 285 ? 15.004 1.755 13.857 1.00 77.31 285 SER A CA 1
ATOM 2209 C C . SER A 1 285 ? 15.200 2.511 12.552 1.00 77.31 285 SER A C 1
ATOM 2211 O O . SER A 1 285 ? 16.312 2.533 12.023 1.00 77.31 285 SER A O 1
ATOM 2213 N N . PHE A 1 286 ? 14.145 3.142 12.033 1.00 85.00 286 PHE A N 1
ATOM 2214 C CA . PHE A 1 286 ? 14.296 3.988 10.854 1.00 85.00 286 PHE A CA 1
ATOM 2215 C C . PHE A 1 286 ? 15.095 5.247 11.215 1.00 85.00 286 PHE A C 1
ATOM 2217 O O . PHE A 1 286 ? 14.932 5.788 12.310 1.00 85.00 286 PHE A O 1
ATOM 2224 N N . PRO A 1 287 ? 15.950 5.761 10.316 1.00 86.62 287 PRO A N 1
ATOM 2225 C CA . PRO A 1 287 ? 16.584 7.057 10.517 1.00 86.62 287 PRO A CA 1
ATOM 2226 C C . PRO A 1 287 ? 15.549 8.193 10.552 1.00 86.62 287 PRO A C 1
ATOM 2228 O O . PRO A 1 287 ? 14.624 8.223 9.738 1.00 86.62 287 PRO A O 1
ATOM 2231 N N . LYS A 1 288 ? 15.742 9.191 11.430 1.00 87.12 288 LYS A N 1
ATOM 2232 C CA . LYS A 1 288 ? 14.881 10.395 11.495 1.00 87.12 288 LYS A CA 1
ATOM 2233 C C . LYS A 1 288 ? 14.796 11.149 10.166 1.00 87.12 288 LYS A C 1
ATOM 2235 O O . LYS A 1 288 ? 13.776 11.771 9.882 1.00 87.12 288 LYS A O 1
ATOM 2240 N N . SER A 1 289 ? 15.839 11.065 9.339 1.00 89.12 289 SER A N 1
ATOM 2241 C CA . SER A 1 289 ? 15.861 11.656 7.998 1.00 89.12 289 SER A CA 1
ATOM 2242 C C . SER A 1 289 ? 14.757 11.106 7.090 1.00 89.12 289 SER A C 1
ATOM 2244 O O . SER A 1 289 ? 14.213 11.863 6.291 1.00 89.12 289 SER A O 1
ATOM 2246 N N . VAL A 1 290 ? 14.380 9.829 7.237 1.00 90.62 290 VAL A N 1
ATOM 2247 C CA . VAL A 1 290 ? 13.293 9.207 6.463 1.00 90.62 290 VAL A CA 1
ATOM 2248 C C . VAL A 1 290 ? 11.950 9.812 6.861 1.00 90.62 290 VAL A C 1
ATOM 2250 O O . VAL A 1 290 ? 11.211 10.289 6.003 1.00 90.62 290 VAL A O 1
ATOM 2253 N N . THR A 1 291 ? 11.651 9.871 8.164 1.00 91.00 291 THR A N 1
ATOM 2254 C CA . THR A 1 291 ? 10.410 10.489 8.659 1.00 91.00 291 THR A CA 1
ATOM 2255 C C . THR A 1 291 ? 10.335 11.968 8.283 1.00 91.00 291 THR A C 1
ATOM 2257 O O . THR A 1 291 ? 9.284 12.438 7.854 1.00 91.00 291 THR A O 1
ATOM 2260 N N . HIS A 1 292 ? 11.455 12.693 8.373 1.00 91.56 292 HIS A N 1
ATOM 2261 C CA . HIS A 1 292 ? 11.527 14.091 7.957 1.00 91.56 292 HIS A CA 1
ATOM 2262 C C . HIS A 1 292 ? 11.208 14.263 6.464 1.00 91.56 292 HIS A C 1
ATOM 2264 O O . HIS A 1 292 ? 10.393 15.111 6.109 1.00 91.56 292 HIS A O 1
ATOM 2270 N N . GLN A 1 293 ? 11.780 13.424 5.593 1.00 92.06 293 GLN A N 1
ATOM 2271 C CA . GLN A 1 293 ? 11.502 13.460 4.155 1.00 92.06 293 GLN A CA 1
ATOM 2272 C C . GLN A 1 293 ? 10.021 13.192 3.849 1.00 92.06 293 GLN A C 1
ATOM 2274 O O . GLN A 1 293 ? 9.415 13.916 3.061 1.00 92.06 293 GLN A O 1
ATOM 2279 N N . LEU A 1 294 ? 9.421 12.187 4.493 1.00 93.38 294 LEU A N 1
ATOM 2280 C CA . LEU A 1 294 ? 7.998 11.881 4.330 1.00 93.38 294 LEU A CA 1
ATOM 2281 C C . LEU A 1 294 ? 7.110 13.049 4.797 1.00 93.38 294 LEU A C 1
ATOM 2283 O O . LEU A 1 294 ? 6.166 13.425 4.101 1.00 93.38 294 LEU A O 1
ATOM 2287 N N . LYS A 1 295 ? 7.446 13.668 5.937 1.00 93.19 295 LYS A N 1
ATOM 2288 C CA . LYS A 1 295 ? 6.751 14.853 6.460 1.00 93.19 295 LYS A CA 1
ATOM 2289 C C . LYS A 1 295 ? 6.820 16.031 5.483 1.00 93.19 295 LYS A C 1
ATOM 2291 O O . LYS A 1 295 ? 5.805 16.686 5.261 1.00 93.19 295 LYS A O 1
ATOM 2296 N N . LEU A 1 296 ? 7.976 16.288 4.867 1.00 92.19 296 LEU A N 1
ATOM 2297 C CA . LEU A 1 296 ? 8.124 17.352 3.865 1.00 92.19 296 LEU A CA 1
ATOM 2298 C C . LEU A 1 296 ? 7.210 17.143 2.648 1.00 92.19 296 LEU A C 1
ATOM 2300 O O . LEU A 1 296 ? 6.596 18.102 2.179 1.00 92.19 296 LEU A O 1
ATOM 2304 N N . LEU A 1 297 ? 7.081 15.904 2.161 1.00 91.75 297 LEU A N 1
ATOM 2305 C CA . LEU A 1 297 ? 6.190 15.578 1.040 1.00 91.75 297 LEU A CA 1
ATOM 2306 C C . LEU A 1 297 ? 4.709 15.770 1.411 1.00 91.75 297 LEU A C 1
ATOM 2308 O O . LEU A 1 297 ? 3.950 16.348 0.632 1.00 91.75 297 LEU A O 1
ATOM 2312 N N . LEU A 1 298 ? 4.306 15.371 2.622 1.00 92.31 298 LEU A N 1
ATOM 2313 C CA . LEU A 1 298 ? 2.945 15.602 3.121 1.00 92.31 298 LEU A CA 1
ATOM 2314 C C . LEU A 1 298 ? 2.635 17.097 3.306 1.00 92.31 298 LEU A C 1
ATOM 2316 O O . LEU A 1 298 ? 1.550 17.543 2.939 1.00 92.31 298 LEU A O 1
ATOM 2320 N N . LEU A 1 299 ? 3.588 17.890 3.802 1.00 90.62 299 LEU A N 1
ATOM 2321 C CA . LEU A 1 299 ? 3.444 19.346 3.933 1.00 90.62 299 LEU A CA 1
ATOM 2322 C C . LEU A 1 299 ? 3.302 20.040 2.571 1.00 90.62 299 LEU A C 1
ATOM 2324 O O . LEU A 1 299 ? 2.515 20.974 2.419 1.00 90.62 299 LEU A O 1
ATOM 2328 N N . LYS A 1 300 ? 4.054 19.588 1.563 1.00 87.50 300 LYS A N 1
ATOM 2329 C CA . LYS A 1 300 ? 3.930 20.081 0.183 1.00 87.50 300 LYS A CA 1
ATOM 2330 C C . LYS A 1 300 ? 2.534 19.797 -0.385 1.00 87.50 300 LYS A C 1
ATOM 2332 O O . LYS A 1 300 ? 1.940 20.671 -1.021 1.00 87.50 300 LYS A O 1
ATOM 2337 N N . GLY A 1 301 ? 1.999 18.605 -0.120 1.00 82.31 301 GLY A N 1
ATOM 2338 C CA . GLY A 1 301 ? 0.638 18.238 -0.506 1.00 82.31 301 GLY A CA 1
ATOM 2339 C C . GLY A 1 301 ? -0.435 19.072 0.184 1.00 82.31 301 GLY A C 1
ATOM 2340 O O . GLY A 1 301 ? -1.327 19.575 -0.493 1.00 82.31 301 GLY A O 1
ATOM 2341 N N . GLN A 1 302 ? -0.303 19.311 1.491 1.00 82.62 302 GLN A N 1
ATOM 2342 C CA . GLN A 1 302 ? -1.256 20.115 2.261 1.00 82.62 302 GLN A CA 1
ATOM 2343 C C . GLN A 1 302 ? -1.390 21.520 1.669 1.00 82.62 302 GLN A C 1
ATOM 2345 O O . GLN A 1 302 ? -2.491 21.937 1.334 1.00 82.62 302 GLN A O 1
ATOM 2350 N N . LYS A 1 303 ? -0.267 22.196 1.389 1.00 81.81 303 LYS A N 1
ATOM 2351 C CA . LYS A 1 303 ? -0.273 23.517 0.731 1.00 81.81 303 LYS A CA 1
ATOM 2352 C C . LYS A 1 303 ? -0.997 23.508 -0.617 1.00 81.81 303 LYS A C 1
ATOM 2354 O O . LYS A 1 303 ? -1.635 24.489 -0.988 1.00 81.81 303 LYS A O 1
ATOM 2359 N N . THR A 1 304 ? -0.882 22.410 -1.360 1.00 76.94 304 THR A N 1
ATOM 2360 C CA . THR A 1 304 ? -1.541 22.245 -2.661 1.00 76.94 304 THR A CA 1
ATOM 2361 C C . THR A 1 304 ? -3.046 22.037 -2.488 1.00 76.94 304 THR A C 1
ATOM 2363 O O . THR A 1 304 ? -3.835 22.614 -3.237 1.00 76.94 304 THR A O 1
ATOM 2366 N N . LEU A 1 305 ? -3.458 21.248 -1.492 1.00 70.56 305 LEU A N 1
ATOM 2367 C CA . LEU A 1 305 ? -4.864 21.058 -1.132 1.00 70.56 305 LEU A CA 1
ATOM 2368 C C . LEU A 1 305 ? -5.495 22.363 -0.638 1.00 70.56 305 LEU A C 1
ATOM 2370 O O . LEU A 1 305 ? -6.571 22.715 -1.114 1.00 70.56 305 LEU A O 1
ATOM 2374 N N . ASP A 1 306 ? -4.801 23.112 0.217 1.00 71.69 306 ASP A N 1
ATOM 2375 C CA . ASP A 1 306 ? -5.245 24.412 0.724 1.00 71.69 306 ASP A CA 1
ATOM 2376 C C . ASP A 1 306 ? -5.383 25.431 -0.411 1.00 71.69 306 ASP A C 1
ATOM 2378 O O . ASP A 1 306 ? -6.389 26.130 -0.502 1.00 71.69 306 ASP A O 1
ATOM 2382 N N . ALA A 1 307 ? -4.423 25.471 -1.342 1.00 69.75 307 ALA A N 1
ATOM 2383 C CA . ALA A 1 307 ? -4.506 26.320 -2.528 1.00 69.75 307 ALA A CA 1
ATOM 2384 C C . ALA A 1 307 ? -5.698 25.944 -3.427 1.00 69.75 307 ALA A C 1
ATOM 2386 O O . ALA A 1 307 ? -6.413 26.824 -3.909 1.00 69.75 307 ALA A O 1
ATOM 2387 N N . LYS A 1 308 ? -5.960 24.642 -3.621 1.00 66.56 308 LYS A N 1
ATOM 2388 C CA . LYS A 1 308 ? -7.138 24.156 -4.361 1.00 66.56 308 LYS A CA 1
ATOM 2389 C C . LYS A 1 308 ? -8.445 24.481 -3.635 1.00 66.56 308 LYS A C 1
ATOM 2391 O O . LYS A 1 308 ? -9.420 24.837 -4.293 1.00 66.56 308 LYS A O 1
ATOM 2396 N N . ALA A 1 309 ? -8.484 24.377 -2.309 1.00 62.12 309 ALA A N 1
ATOM 2397 C CA . ALA A 1 309 ? -9.646 24.728 -1.497 1.00 62.12 309 ALA A CA 1
ATOM 2398 C C . ALA A 1 309 ? -9.920 26.241 -1.536 1.00 62.12 309 ALA A C 1
ATOM 2400 O O . ALA A 1 309 ? -11.057 26.654 -1.764 1.00 62.12 309 ALA A O 1
ATOM 2401 N N . ALA A 1 310 ? -8.875 27.065 -1.426 1.00 58.31 310 ALA A N 1
ATOM 2402 C CA . ALA A 1 310 ? -8.958 28.515 -1.568 1.00 58.31 310 ALA A CA 1
ATOM 2403 C C . ALA A 1 310 ? -9.434 28.925 -2.972 1.00 58.31 310 ALA A C 1
ATOM 2405 O O . ALA A 1 310 ? -10.300 29.788 -3.094 1.00 58.31 310 ALA A O 1
ATOM 2406 N N . ALA A 1 311 ? -8.956 28.263 -4.031 1.00 58.44 311 ALA A N 1
ATOM 2407 C CA . ALA A 1 311 ? -9.404 28.508 -5.405 1.00 58.44 311 ALA A CA 1
ATOM 2408 C C . ALA A 1 311 ? -10.861 28.066 -5.651 1.00 58.44 311 ALA A C 1
ATOM 2410 O O . ALA A 1 311 ? -11.599 28.728 -6.381 1.00 58.44 311 ALA A O 1
ATOM 2411 N N . LYS A 1 312 ? -11.309 26.978 -5.009 1.00 50.22 312 LYS A N 1
ATOM 2412 C CA . LYS A 1 312 ? -12.706 26.512 -5.055 1.00 50.22 312 LYS A CA 1
ATOM 2413 C C . LYS A 1 312 ? -13.671 27.388 -4.249 1.00 50.22 312 LYS A C 1
ATOM 2415 O O . LYS A 1 312 ? -14.868 27.300 -4.490 1.00 50.22 312 LYS A O 1
ATOM 2420 N N . SER A 1 313 ? -13.190 28.273 -3.370 1.00 41.72 313 SER A N 1
ATOM 2421 C CA . SER A 1 313 ? -14.044 29.194 -2.595 1.00 41.72 313 SER A CA 1
ATOM 2422 C C . SER A 1 313 ? -14.812 30.227 -3.445 1.00 41.72 313 SER A C 1
ATOM 2424 O O . SER A 1 313 ? -15.717 30.884 -2.936 1.00 41.72 313 SER A O 1
ATOM 2426 N N . GLY A 1 314 ? -14.517 30.330 -4.750 1.00 35.34 314 GLY A N 1
ATOM 2427 C CA . GLY A 1 314 ? -15.296 31.107 -5.725 1.00 35.34 314 GLY A CA 1
ATOM 2428 C C . GLY A 1 314 ? -16.450 30.348 -6.399 1.00 35.34 314 GLY A C 1
ATOM 2429 O O . GLY A 1 314 ? -17.297 30.971 -7.034 1.00 35.34 314 GLY A O 1
ATOM 2430 N N . PHE A 1 315 ? -16.524 29.022 -6.251 1.00 33.47 315 PHE A N 1
ATOM 2431 C CA . PHE A 1 315 ? -17.635 28.212 -6.746 1.00 33.47 315 PHE A CA 1
ATOM 2432 C C . PHE A 1 315 ? -18.385 27.633 -5.552 1.00 33.47 315 PHE A C 1
ATOM 2434 O O . PHE A 1 315 ? -17.890 26.737 -4.868 1.00 33.47 315 PHE A O 1
ATOM 2441 N N . LYS A 1 316 ? -19.605 28.135 -5.313 1.00 33.38 316 LYS A N 1
ATOM 2442 C CA . LYS A 1 316 ? -20.580 27.445 -4.462 1.00 33.38 316 LYS A CA 1
ATOM 2443 C C . LYS A 1 316 ? -20.593 25.983 -4.898 1.00 33.38 316 LYS A C 1
ATOM 2445 O O . LYS A 1 316 ? -20.822 25.711 -6.077 1.00 33.38 316 LYS A O 1
ATOM 2450 N N . GLN A 1 317 ? -20.329 25.074 -3.955 1.00 35.16 317 GLN A N 1
ATOM 2451 C CA . GLN A 1 317 ? -20.745 23.680 -4.065 1.00 35.16 317 GLN A CA 1
ATOM 2452 C C . GLN A 1 317 ? -22.109 23.700 -4.752 1.00 35.16 317 GLN A C 1
ATOM 2454 O O . GLN A 1 317 ? -23.015 24.378 -4.261 1.00 35.16 317 GLN A O 1
ATOM 2459 N N . GLN A 1 318 ? -22.245 23.053 -5.911 1.00 33.72 318 GLN A N 1
ATOM 2460 C CA . GLN A 1 318 ? -23.578 22.678 -6.348 1.00 33.72 318 GLN A CA 1
ATOM 2461 C C . GLN A 1 318 ? -24.131 21.866 -5.182 1.00 33.72 318 GLN A C 1
ATOM 2463 O O . GLN A 1 318 ? -23.679 20.747 -4.935 1.00 33.72 318 GLN A O 1
ATOM 2468 N N . GLU A 1 319 ? -25.027 22.486 -4.410 1.00 34.88 319 GLU A N 1
ATOM 2469 C CA . GLU A 1 319 ? -25.958 21.764 -3.564 1.00 34.88 319 GLU A CA 1
ATOM 2470 C C . GLU A 1 319 ? -26.455 20.608 -4.423 1.00 34.88 319 GLU A C 1
ATOM 2472 O O . GLU A 1 319 ? -26.760 20.814 -5.606 1.00 34.88 319 GLU A O 1
ATOM 2477 N N . SER A 1 320 ? -26.402 19.396 -3.863 1.00 38.03 320 SER A N 1
ATOM 2478 C CA . SER A 1 320 ? -27.002 18.199 -4.444 1.00 38.03 320 SER A CA 1
ATOM 2479 C C . SER A 1 320 ? -28.208 18.621 -5.272 1.00 38.03 320 SER A C 1
ATOM 2481 O O . SER A 1 320 ? -29.160 19.173 -4.723 1.00 38.03 320 SER A O 1
ATOM 2483 N N . LEU A 1 321 ? -28.151 18.428 -6.595 1.00 41.59 321 LEU A N 1
ATOM 2484 C CA . LEU A 1 321 ? -29.162 18.953 -7.522 1.00 41.59 321 LEU A CA 1
ATOM 2485 C C . LEU A 1 321 ? -30.584 18.427 -7.205 1.00 41.59 321 LEU A C 1
ATOM 2487 O O . LEU A 1 321 ? -31.551 18.843 -7.836 1.00 41.59 321 LEU A O 1
ATOM 2491 N N . PHE A 1 322 ? -30.705 17.512 -6.234 1.00 44.38 322 PHE A N 1
ATOM 2492 C CA . PHE A 1 322 ? -31.932 16.935 -5.717 1.00 44.38 322 PHE A CA 1
ATOM 2493 C C . PHE A 1 322 ? -31.886 16.803 -4.185 1.00 44.38 322 PHE A C 1
ATOM 2495 O O . PHE A 1 322 ? -31.500 15.765 -3.646 1.00 44.38 322 PHE A O 1
ATOM 2502 N N . ASP A 1 323 ? -32.348 17.827 -3.470 1.00 53.84 323 ASP A N 1
ATOM 2503 C CA . ASP A 1 323 ? -32.808 17.666 -2.087 1.00 53.84 323 ASP A CA 1
ATOM 2504 C C . ASP A 1 323 ? -34.129 16.886 -2.099 1.00 53.84 323 ASP A C 1
ATOM 2506 O O . ASP A 1 323 ? -35.216 17.457 -2.227 1.00 53.84 323 ASP A O 1
ATOM 2510 N N . LEU A 1 324 ? -34.045 15.557 -1.978 1.00 53.66 324 LEU A N 1
ATOM 2511 C CA . LEU A 1 324 ? -35.215 14.667 -1.967 1.00 53.66 324 LEU A CA 1
ATOM 2512 C C . LEU A 1 324 ? -36.230 15.059 -0.883 1.00 53.66 324 LEU A C 1
ATOM 2514 O O . LEU A 1 324 ? -37.435 14.903 -1.079 1.00 53.66 324 LEU A O 1
ATOM 2518 N N . GLU A 1 325 ? -35.754 15.632 0.223 1.00 60.53 325 GLU A N 1
ATOM 2519 C CA . GLU A 1 325 ? -36.559 16.104 1.353 1.00 60.53 325 GLU A 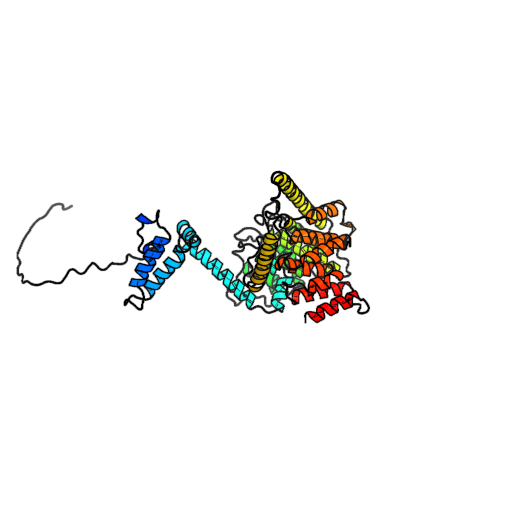CA 1
ATOM 2520 C C . GLU A 1 325 ? -37.466 17.297 1.016 1.00 60.53 325 GLU A C 1
ATOM 2522 O O . GLU A 1 325 ? -38.478 17.503 1.690 1.00 60.53 325 GLU A O 1
ATOM 2527 N N . LYS A 1 326 ? -37.154 18.042 -0.052 1.00 66.00 326 LYS A N 1
ATOM 2528 C CA . LYS A 1 326 ? -37.954 19.177 -0.539 1.00 66.00 326 LYS A CA 1
ATOM 2529 C C . LYS A 1 326 ? -38.945 18.786 -1.641 1.00 66.00 326 LYS A C 1
ATOM 2531 O O . LYS A 1 326 ? -39.744 19.620 -2.059 1.00 66.00 326 LYS A O 1
ATOM 2536 N N . LEU A 1 327 ? -38.907 17.539 -2.121 1.00 66.50 327 LEU A N 1
ATOM 2537 C CA . LEU A 1 327 ? -39.829 17.040 -3.143 1.00 66.50 327 LEU A CA 1
ATOM 2538 C C . LEU A 1 327 ? -41.156 16.588 -2.534 1.00 66.50 327 LEU A C 1
ATOM 2540 O O . LEU A 1 327 ? -41.193 16.100 -1.400 1.00 66.50 327 LEU A O 1
ATOM 2544 N N . ASP A 1 328 ? -42.218 16.709 -3.332 1.00 81.50 328 ASP A N 1
ATOM 2545 C CA . ASP A 1 328 ? -43.547 16.186 -3.019 1.00 81.50 328 ASP A CA 1
ATOM 2546 C C . ASP A 1 328 ? -43.469 14.699 -2.604 1.00 81.50 328 ASP A C 1
ATOM 2548 O O . ASP A 1 328 ? -42.739 13.933 -3.251 1.00 81.50 328 ASP A O 1
ATOM 2552 N N . PRO A 1 329 ? -44.191 14.268 -1.548 1.00 83.19 329 PRO A N 1
ATOM 2553 C CA . PRO A 1 329 ? -44.068 12.918 -0.998 1.00 83.19 329 PRO A CA 1
ATOM 2554 C C . PRO A 1 329 ? -44.275 11.809 -2.036 1.00 83.19 329 PRO A C 1
ATOM 2556 O O . PRO A 1 329 ? -43.561 10.806 -2.012 1.00 83.19 329 PRO A O 1
ATOM 2559 N N . LEU A 1 330 ? -45.189 12.009 -2.991 1.00 82.44 330 LEU A N 1
ATOM 2560 C CA . LEU A 1 330 ? -45.494 11.023 -4.028 1.00 82.44 330 LEU A CA 1
ATOM 2561 C C . LEU A 1 330 ? -44.363 10.920 -5.064 1.00 82.44 330 LEU A C 1
ATOM 2563 O O . LEU A 1 330 ? -44.069 9.845 -5.590 1.00 82.44 330 LEU A O 1
ATOM 2567 N N . VAL A 1 331 ? -43.719 12.047 -5.378 1.00 71.19 331 VAL A N 1
ATOM 2568 C CA . VAL A 1 331 ? -42.584 12.108 -6.312 1.00 71.19 331 VAL A CA 1
ATOM 2569 C C . VAL A 1 331 ? -41.334 11.513 -5.671 1.00 71.19 331 VAL A C 1
ATOM 2571 O O . VAL A 1 331 ? -40.603 10.770 -6.327 1.00 71.19 331 VAL A O 1
ATOM 2574 N N . ARG A 1 332 ? -41.123 11.783 -4.379 1.00 80.00 332 ARG A N 1
ATOM 2575 C CA . ARG A 1 332 ? -40.045 11.190 -3.584 1.00 80.00 332 ARG A CA 1
ATOM 2576 C C . ARG A 1 332 ? -40.146 9.672 -3.556 1.00 80.00 332 ARG A C 1
ATOM 2578 O O . ARG A 1 332 ? -39.174 9.010 -3.901 1.00 80.00 332 ARG A O 1
ATOM 2585 N N . GLU A 1 333 ? -41.315 9.125 -3.230 1.00 82.31 333 GLU A N 1
ATOM 2586 C CA . GLU A 1 333 ? -41.520 7.674 -3.164 1.00 82.31 333 GLU A CA 1
ATOM 2587 C C . GLU A 1 333 ? -41.245 6.999 -4.518 1.00 82.31 333 GLU A C 1
ATOM 2589 O O . GLU A 1 333 ? -40.558 5.978 -4.590 1.00 82.31 333 GLU A O 1
ATOM 2594 N N . LYS A 1 334 ? -41.701 7.611 -5.620 1.00 77.88 334 LYS A N 1
ATOM 2595 C CA . LYS A 1 334 ? -41.418 7.120 -6.976 1.00 77.88 334 LYS A CA 1
ATOM 2596 C C . LYS A 1 334 ? -39.929 7.157 -7.309 1.00 77.88 334 LYS A C 1
ATOM 2598 O O . LYS A 1 334 ? -39.410 6.188 -7.857 1.00 77.88 334 LYS A O 1
ATOM 2603 N N . LEU A 1 335 ? -39.234 8.244 -6.981 1.00 64.31 335 LEU A N 1
ATOM 2604 C CA . LEU A 1 335 ? -37.793 8.357 -7.214 1.00 64.31 335 LEU A CA 1
ATOM 2605 C C . LEU A 1 335 ? -37.003 7.374 -6.350 1.00 64.31 335 LEU A C 1
ATOM 2607 O O . LEU A 1 335 ? -36.078 6.737 -6.843 1.00 64.31 335 LEU A O 1
ATOM 2611 N N . GLU A 1 336 ? -37.395 7.174 -5.095 1.00 74.38 336 GLU A N 1
ATOM 2612 C CA . GLU A 1 336 ? -36.792 6.177 -4.212 1.00 74.38 336 GLU A CA 1
ATOM 2613 C C . GLU A 1 336 ? -37.009 4.748 -4.715 1.00 74.38 336 GLU A C 1
ATOM 2615 O O . GLU A 1 336 ? -36.083 3.934 -4.646 1.00 74.38 336 GLU A O 1
ATOM 2620 N N . ALA A 1 337 ? -38.192 4.442 -5.254 1.00 76.62 337 ALA A N 1
ATOM 2621 C CA . ALA A 1 337 ? -38.482 3.163 -5.894 1.00 76.62 337 ALA A CA 1
ATOM 2622 C C . ALA A 1 337 ? -37.613 2.959 -7.143 1.00 76.62 337 ALA A C 1
ATOM 2624 O O . ALA A 1 337 ? -36.965 1.920 -7.261 1.00 76.62 337 ALA A O 1
ATOM 2625 N N . VAL A 1 338 ? -37.495 3.976 -8.004 1.00 67.88 338 VAL A N 1
ATOM 2626 C CA . VAL A 1 338 ? -36.607 3.951 -9.177 1.00 67.88 338 VAL A CA 1
ATOM 2627 C C . VAL A 1 338 ? -35.149 3.778 -8.756 1.00 67.88 338 VAL A C 1
ATOM 2629 O O . VAL A 1 338 ? -34.446 2.956 -9.330 1.00 67.88 338 VAL A O 1
ATOM 2632 N N . PHE A 1 339 ? -34.666 4.476 -7.726 1.00 59.97 339 PHE A N 1
ATOM 2633 C CA . PHE A 1 339 ? -33.297 4.302 -7.229 1.00 59.97 339 PHE A CA 1
ATOM 2634 C C . PHE A 1 339 ? -33.069 2.939 -6.575 1.00 59.97 339 PHE A C 1
ATOM 2636 O O . PHE A 1 339 ? -31.950 2.427 -6.587 1.00 59.97 339 PHE A O 1
ATOM 2643 N N . ARG A 1 340 ? -34.096 2.340 -5.971 1.00 70.06 340 ARG A N 1
ATOM 2644 C CA . ARG A 1 340 ? -34.031 0.988 -5.407 1.00 70.06 340 ARG A CA 1
ATOM 2645 C C . ARG A 1 340 ? -33.970 -0.055 -6.516 1.00 70.06 340 ARG A C 1
ATOM 2647 O O . ARG A 1 340 ? -33.086 -0.902 -6.487 1.00 70.06 340 ARG A O 1
ATOM 2654 N N . GLU A 1 341 ? -34.837 0.064 -7.514 1.00 64.50 341 GLU A N 1
ATOM 2655 C CA . GLU A 1 341 ? -34.861 -0.791 -8.700 1.00 64.50 341 GLU A CA 1
ATOM 2656 C C . GLU A 1 341 ? -33.575 -0.651 -9.518 1.00 64.50 341 GLU A C 1
ATOM 2658 O O . GLU A 1 341 ? -32.998 -1.644 -9.943 1.00 64.50 341 GLU A O 1
ATOM 2663 N N . ARG A 1 342 ? -33.056 0.569 -9.680 1.00 50.97 342 ARG A N 1
ATOM 2664 C CA . ARG A 1 342 ? -31.793 0.818 -10.378 1.00 50.97 342 ARG A CA 1
ATOM 2665 C C . ARG A 1 342 ? -30.609 0.241 -9.612 1.00 50.97 342 ARG A C 1
ATOM 2667 O O . ARG A 1 342 ? -29.769 -0.391 -10.234 1.00 50.97 342 ARG A O 1
ATOM 2674 N N . ARG A 1 343 ? -30.591 0.334 -8.276 1.00 52.69 343 ARG A N 1
ATOM 2675 C CA . ARG A 1 343 ? -29.604 -0.366 -7.433 1.00 52.69 343 ARG A CA 1
ATOM 2676 C C . ARG A 1 343 ? -29.724 -1.887 -7.540 1.00 52.69 343 ARG A C 1
ATOM 2678 O O . ARG A 1 343 ? -28.703 -2.561 -7.559 1.00 52.69 343 ARG A O 1
ATOM 2685 N N . GLU A 1 344 ? -30.932 -2.439 -7.611 1.00 58.91 344 GLU A N 1
ATOM 2686 C CA . GLU A 1 344 ? -31.185 -3.876 -7.822 1.00 58.91 344 GLU A CA 1
ATOM 2687 C C . GLU A 1 344 ? -30.754 -4.341 -9.226 1.00 58.91 344 GLU A C 1
ATOM 2689 O O . GLU A 1 344 ? -30.126 -5.389 -9.380 1.00 58.91 344 GLU A O 1
ATOM 2694 N N . ASN A 1 345 ? -31.016 -3.536 -10.253 1.00 51.16 345 ASN A N 1
ATOM 2695 C CA . ASN A 1 345 ? -30.598 -3.802 -11.626 1.00 51.16 345 ASN A CA 1
ATOM 2696 C C . ASN A 1 345 ? -29.086 -3.626 -11.799 1.00 51.16 345 ASN A C 1
ATOM 2698 O O . ASN A 1 345 ? -28.459 -4.428 -12.482 1.00 51.16 345 ASN A O 1
ATOM 2702 N N . GLU A 1 346 ? -28.467 -2.666 -11.113 1.00 45.56 346 GLU A N 1
ATOM 2703 C CA . GLU A 1 346 ? -27.012 -2.549 -11.017 1.00 45.56 346 GLU A CA 1
ATOM 2704 C C . GLU A 1 346 ? -26.412 -3.740 -10.273 1.00 45.56 346 GLU A C 1
ATOM 2706 O O . GLU A 1 346 ? -25.416 -4.273 -10.749 1.00 45.56 346 GLU A O 1
ATOM 2711 N N . LYS A 1 347 ? -27.029 -4.238 -9.184 1.00 49.31 347 LYS A N 1
ATOM 2712 C CA . LYS A 1 347 ? -26.625 -5.510 -8.546 1.00 49.31 347 LYS A CA 1
ATOM 2713 C C . LYS A 1 347 ? -26.655 -6.671 -9.540 1.00 49.31 347 LYS A C 1
ATOM 2715 O O . LYS A 1 347 ? -25.726 -7.474 -9.536 1.00 49.31 347 LYS A O 1
ATOM 2720 N N . ARG A 1 348 ? -27.688 -6.754 -10.390 1.00 48.03 348 ARG A N 1
ATOM 2721 C CA . ARG A 1 348 ? -27.803 -7.769 -11.455 1.00 48.03 348 ARG A CA 1
ATOM 2722 C C . ARG A 1 348 ? -26.791 -7.562 -12.585 1.00 48.03 348 ARG A C 1
ATOM 2724 O O . ARG A 1 348 ? -26.305 -8.538 -13.144 1.00 48.03 348 ARG A O 1
ATOM 2731 N N . SER A 1 349 ? -26.429 -6.315 -12.881 1.00 41.84 349 SER A N 1
ATOM 2732 C CA . SER A 1 349 ? -25.501 -5.932 -13.951 1.00 41.84 349 SER A CA 1
ATOM 2733 C C . SER A 1 349 ? -24.023 -5.908 -13.521 1.00 41.84 349 SER A C 1
ATOM 2735 O O . SER A 1 349 ? -23.170 -5.435 -14.276 1.00 41.84 349 SER A O 1
ATOM 2737 N N . ARG A 1 350 ? -23.681 -6.450 -12.340 1.00 45.06 350 ARG A N 1
ATOM 2738 C CA . ARG A 1 350 ? -22.301 -6.615 -11.829 1.00 45.06 350 ARG A CA 1
ATOM 2739 C C . ARG A 1 350 ? -21.496 -7.676 -12.595 1.00 45.06 350 ARG A C 1
ATOM 2741 O O . ARG A 1 350 ? -20.978 -8.622 -12.012 1.00 45.06 350 ARG A O 1
ATOM 2748 N N . ARG A 1 351 ? -21.366 -7.515 -13.911 1.00 44.19 351 ARG A N 1
ATOM 2749 C CA . ARG A 1 351 ? -20.307 -8.151 -14.717 1.00 44.19 351 ARG A CA 1
ATOM 2750 C C . ARG A 1 351 ? -19.472 -7.162 -15.527 1.00 44.19 351 ARG A C 1
ATOM 2752 O O . ARG A 1 351 ? -18.490 -7.569 -16.132 1.00 44.19 351 ARG A O 1
ATOM 2759 N N . THR A 1 352 ? -19.784 -5.872 -15.488 1.00 37.59 352 THR A N 1
ATOM 2760 C CA . THR A 1 352 ? -18.979 -4.843 -16.159 1.00 37.59 352 THR A CA 1
ATOM 2761 C C . THR A 1 352 ? -18.842 -3.631 -15.256 1.00 37.59 352 THR A C 1
ATOM 2763 O O . THR A 1 352 ? -19.603 -2.671 -15.349 1.00 37.59 352 THR A O 1
ATOM 2766 N N . THR A 1 353 ? -17.893 -3.691 -14.328 1.00 37.97 353 THR A N 1
ATOM 2767 C CA . THR A 1 353 ? -17.519 -2.541 -13.509 1.00 37.97 353 THR A CA 1
ATOM 2768 C C . THR A 1 353 ? -16.678 -1.598 -14.360 1.00 37.97 353 THR A C 1
ATOM 2770 O O . THR A 1 353 ? -15.542 -1.910 -14.708 1.00 37.97 353 THR A O 1
ATOM 2773 N N . MET A 1 354 ? -17.244 -0.445 -14.716 1.00 30.00 354 MET A N 1
ATOM 2774 C CA . MET A 1 354 ? -16.439 0.698 -15.133 1.00 30.00 354 MET A CA 1
ATOM 2775 C C . MET A 1 354 ? -15.590 1.128 -13.937 1.00 30.00 354 MET A C 1
ATOM 2777 O O . MET A 1 354 ? -16.115 1.349 -12.844 1.00 30.00 354 MET A O 1
ATOM 2781 N N . THR A 1 355 ? -14.281 1.221 -14.146 1.00 36.16 355 THR A N 1
ATOM 2782 C CA . THR A 1 355 ? -13.349 1.829 -13.200 1.00 36.16 355 THR A CA 1
ATOM 2783 C C . THR A 1 355 ? -13.781 3.274 -12.959 1.00 36.16 355 THR A C 1
ATOM 2785 O O . THR A 1 355 ? -13.831 4.042 -13.922 1.00 36.16 355 THR A O 1
ATOM 2788 N N . PRO A 1 356 ? -14.108 3.685 -11.723 1.00 34.88 356 PRO A N 1
ATOM 2789 C CA . PRO A 1 356 ? -14.375 5.089 -11.477 1.00 34.88 356 PRO A CA 1
ATOM 2790 C C . PRO A 1 356 ? -13.101 5.883 -11.768 1.00 34.88 356 PRO A C 1
ATOM 2792 O O . PRO A 1 356 ? -12.008 5.480 -11.367 1.00 34.88 356 PRO A O 1
ATOM 2795 N N . GLN A 1 357 ? -13.234 7.026 -12.443 1.00 35.81 357 GLN A N 1
ATOM 2796 C CA . GLN A 1 357 ? -12.192 8.049 -12.428 1.00 35.81 357 GLN A CA 1
ATOM 2797 C C . GLN A 1 357 ? -11.975 8.451 -10.966 1.00 35.81 357 GLN A C 1
ATOM 2799 O O . GLN A 1 357 ? -12.781 9.164 -10.374 1.00 35.81 357 GLN A O 1
ATOM 2804 N N . LEU A 1 358 ? -10.890 7.960 -10.371 1.00 42.34 358 LEU A N 1
ATOM 2805 C CA . LEU A 1 358 ? -10.545 8.121 -8.954 1.00 42.34 358 LEU A CA 1
ATOM 2806 C C . LEU A 1 358 ? -10.055 9.542 -8.603 1.00 42.34 358 LEU A C 1
ATOM 2808 O O . LEU A 1 358 ? -9.356 9.731 -7.612 1.00 42.34 358 LEU A O 1
ATOM 2812 N N . GLY A 1 359 ? -10.438 10.548 -9.399 1.00 36.53 359 GLY A N 1
ATOM 2813 C CA . GLY A 1 359 ? -10.137 11.957 -9.145 1.00 36.53 359 GLY A CA 1
ATOM 2814 C C . GLY A 1 359 ? -8.643 12.270 -9.089 1.00 36.53 359 GLY A C 1
ATOM 2815 O O . GLY A 1 359 ? -8.248 13.182 -8.365 1.00 36.53 359 GLY A O 1
ATOM 2816 N N . VAL A 1 360 ? -7.819 11.503 -9.802 1.00 36.72 360 VAL A N 1
ATOM 2817 C CA . VAL A 1 360 ? -6.388 11.776 -9.902 1.00 36.72 360 VAL A CA 1
ATOM 2818 C C . VAL A 1 360 ? -6.218 12.784 -11.034 1.00 36.72 360 VAL A C 1
ATOM 2820 O O . VAL A 1 360 ? -6.544 12.486 -12.184 1.00 36.72 360 VAL A O 1
ATOM 2823 N N . ASP A 1 361 ? -5.756 13.994 -10.703 1.00 40.72 361 ASP A N 1
ATOM 2824 C CA . ASP A 1 361 ? -5.148 14.886 -11.697 1.00 40.72 361 ASP A CA 1
ATOM 2825 C C . ASP A 1 361 ? -4.078 14.097 -12.477 1.00 40.72 361 ASP A C 1
ATOM 2827 O O . ASP A 1 361 ? -3.634 13.056 -11.996 1.00 40.72 361 ASP A O 1
ATOM 2831 N N . ALA A 1 362 ? -3.659 14.556 -13.663 1.00 48.00 362 ALA A N 1
ATOM 2832 C CA . ALA A 1 362 ? -2.661 13.853 -14.480 1.00 48.00 362 ALA A CA 1
ATOM 2833 C C . ALA A 1 362 ? -1.509 13.297 -13.613 1.00 48.00 362 ALA A C 1
ATOM 2835 O O . ALA A 1 362 ? -0.703 14.061 -13.067 1.00 48.00 362 ALA A O 1
ATOM 2836 N N . VAL A 1 363 ? -1.502 11.967 -13.436 1.00 52.03 363 VAL A N 1
ATOM 2837 C CA . VAL A 1 363 ? -0.601 11.256 -12.522 1.00 52.03 363 VAL A CA 1
ATOM 2838 C C . VAL A 1 363 ? 0.828 11.648 -12.869 1.00 52.03 363 VAL A C 1
ATOM 2840 O O . VAL A 1 363 ? 1.239 11.555 -14.024 1.00 52.03 363 VAL A O 1
ATOM 2843 N N . GLY A 1 364 ? 1.588 12.097 -11.871 1.00 49.97 364 GLY A N 1
ATOM 2844 C CA . GLY A 1 364 ? 2.983 12.493 -12.069 1.00 49.97 364 GLY A CA 1
ATOM 2845 C C . GLY A 1 364 ? 3.225 13.975 -12.353 1.00 49.97 364 GLY A C 1
ATOM 2846 O O . GLY A 1 364 ? 4.342 14.341 -12.722 1.00 49.97 364 GLY A O 1
ATOM 2847 N N . SER A 1 365 ? 2.239 14.850 -12.125 1.00 56.84 365 SER A N 1
ATOM 2848 C CA . SER A 1 365 ? 2.511 16.291 -12.044 1.00 56.84 365 SER A CA 1
ATOM 2849 C C . SER A 1 365 ? 3.505 16.608 -10.908 1.00 56.84 365 SER A C 1
ATOM 2851 O O . SER A 1 365 ? 3.618 15.874 -9.924 1.00 56.84 365 SER A O 1
ATOM 2853 N N . SER A 1 366 ? 4.247 17.714 -11.015 1.00 56.66 366 SER A N 1
ATOM 2854 C CA . SER A 1 366 ? 5.273 18.087 -10.023 1.00 56.66 366 SER A CA 1
ATOM 2855 C C . SER A 1 366 ? 4.711 18.382 -8.625 1.00 56.66 366 SER A C 1
ATOM 2857 O O . SER A 1 366 ? 5.472 18.421 -7.651 1.00 56.66 366 SER A O 1
ATOM 2859 N N . SER A 1 367 ? 3.399 18.595 -8.517 1.00 59.28 367 SER A N 1
ATOM 2860 C CA . SER A 1 367 ? 2.666 18.828 -7.273 1.00 59.28 367 SER A CA 1
ATOM 2861 C C . SER A 1 367 ? 1.981 17.575 -6.723 1.00 59.28 367 SER A C 1
ATOM 2863 O O . SER A 1 367 ? 1.546 17.607 -5.573 1.00 59.28 367 SER A O 1
ATOM 2865 N N . ASP A 1 368 ? 1.926 16.486 -7.495 1.00 72.31 368 ASP A N 1
ATOM 2866 C CA . ASP A 1 368 ? 1.296 15.233 -7.091 1.00 72.31 368 ASP A CA 1
ATOM 2867 C C . ASP A 1 368 ? 2.294 14.312 -6.372 1.00 72.31 368 ASP A C 1
ATOM 2869 O O . ASP A 1 368 ? 3.435 14.099 -6.804 1.00 72.31 368 ASP A O 1
ATOM 2873 N N . GLU A 1 369 ? 1.869 13.776 -5.234 1.00 84.44 369 GLU A N 1
ATOM 2874 C CA . GLU A 1 369 ? 2.676 12.898 -4.389 1.00 84.44 369 GLU A CA 1
ATOM 2875 C C . GLU A 1 369 ? 1.853 11.665 -3.992 1.00 84.44 369 GLU A C 1
ATOM 2877 O O . GLU A 1 369 ? 0.626 11.730 -3.926 1.00 84.44 369 GLU A O 1
ATOM 2882 N N . PRO A 1 370 ? 2.493 10.519 -3.699 1.00 86.62 370 PRO A N 1
ATOM 2883 C CA . PRO A 1 370 ? 1.795 9.280 -3.356 1.00 86.62 370 PRO A CA 1
ATOM 2884 C C . PRO A 1 370 ? 1.233 9.310 -1.920 1.00 86.62 370 PRO A C 1
ATOM 2886 O O . PRO A 1 370 ? 1.650 8.531 -1.061 1.00 86.62 370 PRO A O 1
ATOM 2889 N N . TYR A 1 371 ? 0.294 10.222 -1.638 1.00 89.69 371 TYR A N 1
ATOM 2890 C CA . TYR A 1 371 ? -0.172 10.559 -0.286 1.00 89.69 371 TYR A CA 1
ATOM 2891 C C . TYR A 1 371 ? -0.644 9.349 0.521 1.00 89.69 371 TYR A C 1
ATOM 2893 O O . TYR A 1 371 ? -0.303 9.245 1.696 1.00 89.69 371 TYR A O 1
ATOM 2901 N N . GLU A 1 372 ? -1.369 8.413 -0.103 1.00 87.19 372 GLU A N 1
ATOM 2902 C CA . GLU A 1 372 ? -1.814 7.173 0.549 1.00 87.19 372 GLU A CA 1
ATOM 2903 C C . GLU A 1 372 ? -0.638 6.444 1.216 1.00 87.19 372 GLU A C 1
ATOM 2905 O O . GLU A 1 372 ? -0.667 6.150 2.413 1.00 87.19 372 GLU A O 1
ATOM 2910 N N . TRP A 1 373 ? 0.423 6.182 0.452 1.00 91.81 373 TRP A N 1
ATOM 2911 C CA . TRP A 1 373 ? 1.579 5.443 0.944 1.00 91.81 373 TRP A CA 1
ATOM 2912 C C . TRP A 1 373 ? 2.479 6.279 1.840 1.00 91.81 373 TRP A C 1
ATOM 2914 O O . TRP A 1 373 ? 3.056 5.729 2.773 1.00 91.81 373 TRP A O 1
ATOM 2924 N N . LEU A 1 374 ? 2.560 7.595 1.629 1.00 94.81 374 LEU A N 1
ATOM 2925 C CA . LEU A 1 374 ? 3.268 8.490 2.547 1.00 94.81 374 LEU A CA 1
ATOM 2926 C C . LEU A 1 374 ? 2.642 8.447 3.950 1.00 94.81 374 LEU A C 1
ATOM 2928 O O . LEU A 1 374 ? 3.359 8.271 4.935 1.00 94.81 374 LEU A O 1
ATOM 2932 N N . LEU A 1 375 ? 1.310 8.526 4.046 1.00 95.44 375 LEU A N 1
ATOM 2933 C CA . LEU A 1 375 ? 0.571 8.438 5.312 1.00 95.44 375 LEU A CA 1
ATOM 2934 C C . LEU A 1 375 ? 0.761 7.068 5.985 1.00 95.44 375 LEU A C 1
ATOM 2936 O O . LEU A 1 375 ? 1.032 6.986 7.190 1.00 95.44 375 LEU A O 1
ATOM 2940 N N . LYS A 1 376 ? 0.683 5.981 5.206 1.00 94.56 376 LYS A N 1
ATOM 2941 C CA . LYS A 1 376 ? 0.913 4.610 5.696 1.00 94.56 376 LYS A CA 1
ATOM 2942 C C . LYS A 1 376 ? 2.352 4.403 6.179 1.00 94.56 376 LYS A C 1
ATOM 2944 O O . LYS A 1 376 ? 2.557 3.819 7.238 1.00 94.56 376 LYS A O 1
ATOM 2949 N N . ALA A 1 377 ? 3.341 4.925 5.456 1.00 93.69 377 ALA A N 1
ATOM 2950 C CA . ALA A 1 377 ? 4.752 4.823 5.818 1.00 93.69 377 ALA A CA 1
ATOM 2951 C C . ALA A 1 377 ? 5.069 5.574 7.115 1.00 93.69 377 ALA A C 1
ATOM 2953 O O . ALA A 1 377 ? 5.662 5.006 8.032 1.00 93.69 377 ALA A O 1
ATOM 2954 N N . VAL A 1 378 ? 4.640 6.836 7.216 1.00 94.12 378 VAL A N 1
ATOM 2955 C CA . VAL A 1 378 ? 4.883 7.663 8.405 1.00 94.12 378 VAL A CA 1
ATOM 2956 C C . VAL A 1 378 ? 4.253 7.043 9.644 1.00 94.12 378 VAL A C 1
ATOM 2958 O O . VAL A 1 378 ? 4.921 6.913 10.669 1.00 94.12 378 VAL A O 1
ATOM 2961 N N . SER A 1 379 ? 2.986 6.635 9.557 1.00 93.44 379 SER A N 1
ATOM 2962 C CA . SER A 1 379 ? 2.291 6.037 10.699 1.00 93.44 379 SER A CA 1
ATOM 2963 C C . SER A 1 379 ? 2.919 4.717 11.135 1.00 93.44 379 SER A C 1
ATOM 2965 O O . SER A 1 379 ? 3.131 4.526 12.331 1.00 93.44 379 SER A O 1
ATOM 2967 N N . ALA A 1 380 ? 3.301 3.846 10.195 1.00 90.62 380 ALA A N 1
ATOM 2968 C CA . ALA A 1 380 ? 3.968 2.584 10.512 1.00 90.62 380 ALA A CA 1
ATOM 2969 C C . ALA A 1 380 ? 5.315 2.789 11.234 1.00 90.62 380 ALA A C 1
ATOM 2971 O O . ALA A 1 380 ? 5.632 2.042 12.160 1.00 90.62 380 ALA A O 1
ATOM 2972 N N . ILE A 1 381 ? 6.089 3.816 10.860 1.00 90.25 381 ILE A N 1
ATOM 2973 C CA . ILE A 1 381 ? 7.343 4.173 11.544 1.00 90.25 381 ILE A CA 1
ATOM 2974 C C . ILE A 1 381 ? 7.053 4.746 12.941 1.00 90.25 381 ILE A C 1
ATOM 2976 O O . ILE A 1 381 ? 7.559 4.244 13.950 1.00 90.25 381 ILE A O 1
ATOM 2980 N N . CYS A 1 382 ? 6.218 5.784 13.020 1.00 90.31 382 CYS A N 1
ATOM 2981 C CA . CYS A 1 382 ? 5.983 6.542 14.250 1.00 90.31 382 CYS A CA 1
ATOM 2982 C C . CYS A 1 382 ? 5.192 5.760 15.312 1.00 90.31 382 CYS A C 1
ATOM 2984 O O . CYS A 1 382 ? 5.387 6.003 16.503 1.00 90.31 382 CYS A O 1
ATOM 2986 N N . ALA A 1 383 ? 4.362 4.785 14.920 1.00 86.94 383 ALA A N 1
ATOM 2987 C CA . ALA A 1 383 ? 3.645 3.919 15.859 1.00 86.94 383 ALA A CA 1
ATOM 2988 C C . ALA A 1 383 ? 4.599 3.122 16.769 1.00 86.94 383 ALA A C 1
ATOM 2990 O O . ALA A 1 383 ? 4.305 2.921 17.946 1.00 86.94 383 ALA A O 1
ATOM 2991 N N . LYS A 1 384 ? 5.770 2.710 16.254 1.00 82.19 384 LYS A N 1
ATOM 2992 C CA . LYS A 1 384 ? 6.827 2.056 17.049 1.00 82.19 384 LYS A CA 1
ATOM 2993 C C . LYS A 1 384 ? 7.827 3.064 17.624 1.00 82.19 384 LYS A C 1
ATOM 2995 O O . LYS A 1 384 ? 8.373 2.844 18.701 1.00 82.19 384 LYS A O 1
ATOM 3000 N N . GLN A 1 385 ? 8.076 4.164 16.912 1.00 83.94 385 GLN A N 1
ATOM 3001 C CA . GLN A 1 385 ? 9.100 5.158 17.239 1.00 83.94 385 GLN A CA 1
ATOM 3002 C C . GLN A 1 385 ? 8.478 6.504 17.595 1.00 83.94 385 GLN A C 1
ATOM 3004 O O . GLN A 1 385 ? 8.577 7.473 16.847 1.00 83.94 385 GLN A O 1
ATOM 3009 N N . ARG A 1 386 ? 7.855 6.589 18.772 1.00 84.38 386 ARG A N 1
ATOM 3010 C CA . ARG A 1 386 ? 7.115 7.795 19.173 1.00 84.38 386 ARG A CA 1
ATOM 3011 C C . ARG A 1 386 ? 7.986 9.056 19.280 1.00 84.38 386 ARG A C 1
ATOM 3013 O O . ARG A 1 386 ? 7.465 10.155 19.193 1.00 84.38 386 ARG A O 1
ATOM 3020 N N . SER A 1 387 ? 9.312 8.911 19.371 1.00 84.00 387 SER A N 1
ATOM 3021 C CA . SER A 1 387 ? 10.283 10.017 19.307 1.00 84.00 387 SER A CA 1
ATOM 3022 C C . SER A 1 387 ? 10.415 10.680 17.926 1.00 84.00 387 SER A C 1
ATOM 3024 O O . SER A 1 387 ? 11.109 11.689 17.800 1.00 84.00 387 SER A O 1
ATOM 3026 N N . HIS A 1 388 ? 9.814 10.094 16.888 1.00 84.56 388 HIS A N 1
ATOM 3027 C CA . HIS A 1 388 ? 9.731 10.650 15.536 1.00 84.56 388 HIS A CA 1
ATOM 3028 C C . HIS A 1 388 ? 8.407 11.388 15.290 1.00 84.56 388 HIS A C 1
ATOM 3030 O O . HIS A 1 388 ? 8.253 12.020 14.246 1.00 84.56 388 HIS A O 1
ATOM 3036 N N . LEU A 1 389 ? 7.456 11.286 16.223 1.00 88.44 389 LEU A N 1
ATOM 3037 C CA . LEU A 1 389 ? 6.178 11.978 16.158 1.00 88.44 389 LEU A CA 1
ATOM 3038 C C . LEU A 1 389 ? 6.335 13.390 16.728 1.00 88.44 389 LEU A C 1
ATOM 3040 O O . LEU A 1 389 ? 6.898 13.561 17.808 1.00 88.44 389 LEU A O 1
ATOM 3044 N N . ASP A 1 390 ? 5.819 14.381 16.009 1.00 88.94 390 ASP A N 1
ATOM 3045 C CA . ASP A 1 390 ? 5.668 15.751 16.488 1.00 88.94 390 ASP A CA 1
ATOM 3046 C C . ASP A 1 390 ? 4.229 16.240 16.247 1.00 88.94 390 ASP A C 1
ATOM 3048 O O . ASP A 1 390 ? 3.504 15.674 15.424 1.00 88.94 390 ASP A O 1
ATOM 3052 N N . ASP A 1 391 ? 3.804 17.264 16.991 1.00 89.88 391 ASP A N 1
ATOM 3053 C CA . ASP A 1 391 ? 2.414 17.749 16.962 1.00 89.88 391 ASP A CA 1
ATOM 3054 C C . ASP A 1 391 ? 2.031 18.285 15.578 1.00 89.88 391 ASP A C 1
ATOM 3056 O O . ASP A 1 391 ? 0.961 17.983 15.055 1.00 89.88 391 ASP A O 1
ATOM 3060 N N . GLN A 1 392 ? 2.966 18.970 14.918 1.00 91.56 392 GLN A N 1
ATOM 3061 C CA . GLN A 1 392 ? 2.776 19.454 13.553 1.00 91.56 392 GLN A CA 1
ATOM 3062 C C . GLN A 1 392 ? 2.494 18.303 12.573 1.00 91.56 392 GLN A C 1
ATOM 3064 O O . GLN A 1 392 ? 1.707 18.459 11.647 1.00 91.56 392 GLN A O 1
ATOM 3069 N N . LEU A 1 393 ? 3.132 17.139 12.724 1.00 91.94 393 LEU A N 1
ATOM 3070 C CA . LEU A 1 393 ? 2.869 15.990 11.860 1.00 91.94 393 LEU A CA 1
ATOM 3071 C C . LEU A 1 393 ? 1.464 15.419 12.080 1.00 91.94 393 LEU A C 1
ATOM 3073 O O . LEU A 1 393 ? 0.844 14.988 11.109 1.00 91.94 393 LEU A O 1
ATOM 3077 N N . LEU A 1 394 ? 0.954 15.426 13.315 1.00 93.06 394 LEU A N 1
ATOM 3078 C CA . LEU A 1 394 ? -0.425 15.016 13.595 1.00 93.06 394 LEU A CA 1
ATOM 3079 C C . LEU A 1 394 ? -1.430 15.954 12.920 1.00 93.06 394 LEU A C 1
ATOM 3081 O O . LEU A 1 394 ? -2.310 15.463 12.217 1.00 93.06 394 LEU A O 1
ATOM 3085 N N . GLU A 1 395 ? -1.240 17.270 13.040 1.00 92.50 395 GLU A N 1
ATOM 3086 C CA . GLU A 1 395 ? -2.074 18.276 12.360 1.00 92.50 395 GLU A CA 1
ATOM 3087 C C . GLU A 1 395 ? -2.055 18.093 10.835 1.00 92.50 395 GLU A C 1
ATOM 3089 O O . GLU A 1 395 ? -3.092 18.137 10.166 1.00 92.50 395 GLU A O 1
ATOM 3094 N N . VAL A 1 396 ? -0.871 17.826 10.270 1.00 93.50 396 VAL A N 1
ATOM 3095 C CA . VAL A 1 396 ? -0.726 17.548 8.836 1.00 93.50 396 VAL A CA 1
ATOM 3096 C C . VAL A 1 396 ? -1.529 16.312 8.452 1.00 93.50 396 VAL A C 1
ATOM 3098 O O . VAL A 1 396 ? -2.285 16.379 7.490 1.00 93.50 396 VA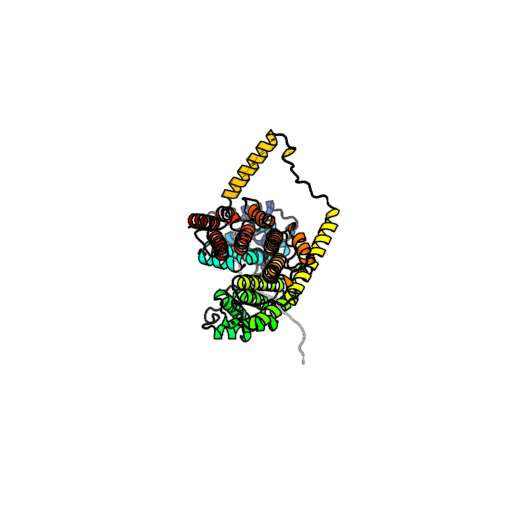L A O 1
ATOM 3101 N N . ILE A 1 397 ? -1.406 15.195 9.177 1.00 95.06 397 ILE A N 1
ATOM 3102 C CA . ILE A 1 397 ? -2.165 13.966 8.889 1.00 95.06 397 ILE A CA 1
ATOM 3103 C C . ILE A 1 397 ? -3.675 14.223 9.005 1.00 95.06 397 ILE A C 1
ATOM 3105 O O . ILE A 1 397 ? -4.437 13.761 8.154 1.00 95.06 397 ILE A O 1
ATOM 3109 N N . GLU A 1 398 ? -4.110 14.979 10.012 1.00 94.25 398 GLU A N 1
ATOM 3110 C CA . GLU A 1 398 ? -5.518 15.306 10.235 1.00 94.25 398 GLU A CA 1
ATOM 3111 C C . GLU A 1 398 ? -6.135 16.071 9.060 1.00 94.25 398 GLU A C 1
ATOM 3113 O O . GLU A 1 398 ? -7.249 15.748 8.640 1.00 94.25 398 GLU A O 1
ATOM 3118 N N . SER A 1 399 ? -5.384 16.979 8.429 1.00 92.50 399 SER A N 1
ATOM 3119 C CA . SER A 1 399 ? -5.848 17.707 7.237 1.00 92.50 399 SER A CA 1
ATOM 3120 C C . SER A 1 399 ? -6.242 16.792 6.061 1.00 92.50 399 SER A C 1
ATOM 3122 O O . SER A 1 399 ? -7.114 17.139 5.261 1.00 92.50 399 SER A O 1
ATOM 3124 N N . TYR A 1 400 ? -5.673 15.582 5.973 1.00 92.44 400 TYR A N 1
ATOM 3125 C CA . TYR A 1 400 ? -5.988 14.618 4.912 1.00 92.44 400 TYR A CA 1
ATOM 3126 C C . TYR A 1 400 ? -7.264 13.799 5.172 1.00 92.44 400 TYR A C 1
ATOM 3128 O O . TYR A 1 400 ? -7.742 13.121 4.262 1.00 92.44 400 TYR A O 1
ATOM 3136 N N . THR A 1 401 ? -7.871 13.878 6.361 1.00 92.88 401 THR A N 1
ATOM 3137 C CA . THR A 1 401 ? -9.108 13.138 6.702 1.00 92.88 401 THR A CA 1
ATOM 3138 C C . THR A 1 401 ? -10.340 13.586 5.916 1.00 92.88 401 THR A C 1
ATOM 3140 O O . THR A 1 401 ? -11.323 12.855 5.848 1.00 92.88 401 THR A O 1
ATOM 3143 N N . SER A 1 402 ? -10.286 14.759 5.281 1.00 86.19 402 SER A N 1
ATOM 3144 C CA . SER A 1 402 ? -11.360 15.292 4.430 1.00 86.19 402 SER A CA 1
ATOM 3145 C C . SER A 1 402 ? -11.009 15.262 2.935 1.00 86.19 402 SER A C 1
ATOM 3147 O O . SER A 1 402 ? -11.656 15.923 2.125 1.00 86.19 402 SER A O 1
ATOM 3149 N N . ASN A 1 403 ? -9.976 14.507 2.538 1.00 83.56 403 ASN A N 1
ATOM 3150 C CA . ASN A 1 403 ? -9.516 14.465 1.150 1.00 83.56 403 ASN A CA 1
ATOM 3151 C C . ASN A 1 403 ? -10.585 13.875 0.206 1.00 83.56 403 ASN A C 1
ATOM 3153 O O . ASN A 1 403 ? -11.262 12.899 0.539 1.00 83.56 403 ASN A O 1
ATOM 3157 N N . SER A 1 404 ? -10.730 14.435 -0.998 1.00 76.25 404 SER A N 1
ATOM 3158 C CA . SER A 1 404 ? -11.692 13.945 -1.993 1.00 76.25 404 SER A CA 1
ATOM 3159 C C . SER A 1 404 ? -11.375 12.532 -2.488 1.00 76.25 404 SER A C 1
ATOM 3161 O O . SER A 1 404 ? -12.303 11.802 -2.818 1.00 76.25 404 SER A O 1
ATOM 3163 N N . VAL A 1 405 ? -10.101 12.131 -2.496 1.00 75.81 405 VAL A N 1
ATOM 3164 C CA . VAL A 1 405 ? -9.651 10.793 -2.898 1.00 75.81 405 VAL A CA 1
ATOM 3165 C C . VAL A 1 405 ? -9.835 9.814 -1.728 1.00 75.81 405 VAL A C 1
ATOM 3167 O O . VAL A 1 405 ? -9.158 9.966 -0.704 1.00 75.81 405 VAL A O 1
ATOM 3170 N N . PRO A 1 406 ? -10.693 8.779 -1.856 1.00 78.06 406 PRO A N 1
ATOM 3171 C CA . PRO A 1 406 ? -11.003 7.862 -0.755 1.00 78.06 406 PRO A CA 1
ATOM 3172 C C . PRO A 1 406 ? -9.773 7.177 -0.153 1.00 78.06 406 PRO A C 1
ATOM 3174 O O . PRO A 1 406 ? -9.609 7.156 1.064 1.00 78.06 406 PRO A O 1
ATOM 3177 N N . LEU A 1 407 ? -8.862 6.666 -0.988 1.00 80.88 407 LEU A N 1
ATOM 3178 C CA . LEU A 1 407 ? -7.668 5.955 -0.513 1.00 80.88 407 LEU A CA 1
ATOM 3179 C C . LEU A 1 407 ? -6.760 6.845 0.349 1.00 80.88 407 LEU A C 1
ATOM 3181 O O . LEU A 1 407 ? -6.241 6.394 1.367 1.00 80.88 407 LEU A O 1
ATOM 3185 N N . VAL A 1 408 ? -6.627 8.127 -0.001 1.00 85.44 408 VAL A N 1
ATOM 3186 C CA . VAL A 1 408 ? -5.860 9.103 0.788 1.00 85.44 408 VAL A CA 1
ATOM 3187 C C . VAL A 1 408 ? -6.582 9.423 2.096 1.00 85.44 408 VAL A C 1
ATOM 3189 O O . VAL A 1 408 ? -5.971 9.398 3.164 1.00 85.44 408 VAL A O 1
ATOM 3192 N N . ARG A 1 409 ? -7.896 9.658 2.020 1.00 89.69 409 ARG A N 1
ATOM 3193 C CA . ARG A 1 409 ? -8.750 9.946 3.176 1.00 89.69 409 ARG A CA 1
ATOM 3194 C C . ARG A 1 409 ? -8.660 8.859 4.241 1.00 89.69 409 ARG A C 1
ATOM 3196 O O . ARG A 1 409 ? -8.400 9.128 5.413 1.00 89.69 409 ARG A O 1
ATOM 3203 N N . TYR A 1 410 ? -8.848 7.609 3.833 1.00 92.25 410 TYR A N 1
ATOM 3204 C CA . TYR A 1 410 ? -8.842 6.487 4.760 1.00 92.25 410 TYR A CA 1
ATOM 3205 C C . TYR A 1 410 ? -7.431 6.080 5.188 1.00 92.25 410 TYR A C 1
ATOM 3207 O O . TYR A 1 410 ? -7.270 5.604 6.310 1.00 92.25 410 TYR A O 1
ATOM 3215 N N . ALA A 1 411 ? -6.395 6.348 4.385 1.00 93.44 411 ALA A N 1
ATOM 3216 C CA . ALA A 1 411 ? -5.012 6.245 4.848 1.00 93.44 411 ALA A CA 1
ATOM 3217 C C . ALA A 1 411 ? -4.709 7.240 5.982 1.00 93.44 411 ALA A C 1
ATOM 3219 O O . ALA A 1 411 ? -3.993 6.883 6.917 1.00 93.44 411 ALA A O 1
ATOM 3220 N N . ALA A 1 412 ? -5.288 8.446 5.952 1.00 96.44 412 ALA A N 1
ATOM 3221 C CA . ALA A 1 412 ? -5.174 9.408 7.049 1.00 96.44 412 ALA A CA 1
ATOM 3222 C C . ALA A 1 412 ? -5.886 8.908 8.313 1.00 96.44 412 ALA A C 1
ATOM 3224 O O . ALA A 1 412 ? -5.295 8.908 9.390 1.00 96.44 412 ALA A O 1
ATOM 3225 N N . HIS A 1 413 ? -7.109 8.380 8.190 1.00 97.50 413 HIS A N 1
ATOM 3226 C CA . HIS A 1 413 ? -7.796 7.741 9.320 1.00 97.50 413 HIS A CA 1
ATOM 3227 C C . HIS A 1 413 ? -7.026 6.537 9.879 1.00 97.50 413 HIS A C 1
ATOM 3229 O O . HIS A 1 413 ? -6.897 6.410 11.098 1.00 97.50 413 HIS A O 1
ATOM 3235 N N . LYS A 1 414 ? -6.448 5.693 9.012 1.00 95.75 414 LYS A N 1
ATOM 3236 C CA . LYS A 1 414 ? -5.572 4.583 9.416 1.00 95.75 414 LYS A CA 1
ATOM 3237 C C . LYS A 1 414 ? -4.382 5.107 10.217 1.00 95.75 414 LYS A C 1
ATOM 3239 O O . LYS A 1 414 ? -4.082 4.583 11.288 1.00 95.75 414 LYS A O 1
ATOM 3244 N N . ALA A 1 415 ? -3.725 6.148 9.708 1.00 96.44 415 ALA A N 1
ATOM 3245 C CA . ALA A 1 415 ? -2.570 6.761 10.344 1.00 96.44 415 ALA A CA 1
ATOM 3246 C C . ALA A 1 415 ? -2.912 7.342 11.722 1.00 96.44 415 ALA A C 1
ATOM 3248 O O . ALA A 1 415 ? -2.213 7.048 12.689 1.00 96.44 415 ALA A O 1
ATOM 3249 N N . LEU A 1 416 ? -4.003 8.103 11.837 1.00 96.75 416 LEU A N 1
ATOM 3250 C CA . LEU A 1 416 ? -4.431 8.679 13.111 1.00 96.75 416 LEU A CA 1
ATOM 3251 C C . LEU A 1 416 ? -4.774 7.595 14.128 1.00 96.75 416 LEU A C 1
ATOM 3253 O O . LEU A 1 416 ? -4.264 7.652 15.242 1.00 96.75 416 LEU A O 1
ATOM 3257 N N . TYR A 1 417 ? -5.541 6.568 13.746 1.00 96.06 417 TYR A N 1
ATOM 3258 C CA . TYR A 1 417 ? -5.828 5.449 14.646 1.00 96.06 417 TYR A CA 1
ATOM 3259 C C . TYR A 1 417 ? -4.541 4.771 15.138 1.00 96.06 417 TYR A C 1
ATOM 3261 O O . TYR A 1 417 ? -4.383 4.545 16.335 1.00 96.06 417 TYR A O 1
ATOM 3269 N N . ALA A 1 418 ? -3.587 4.500 14.241 1.00 93.19 418 ALA A N 1
ATOM 3270 C CA . ALA A 1 418 ? -2.318 3.874 14.611 1.00 93.19 418 ALA A CA 1
ATOM 3271 C C . ALA A 1 418 ? -1.478 4.721 15.590 1.00 93.19 418 ALA A C 1
ATOM 3273 O O . ALA A 1 418 ? -0.711 4.165 16.376 1.00 93.19 418 ALA A O 1
ATOM 3274 N N . LEU A 1 419 ? -1.603 6.052 15.549 1.00 93.50 419 LEU A N 1
ATOM 3275 C CA . LEU A 1 419 ? -0.817 6.977 16.373 1.00 93.50 419 LEU A CA 1
ATOM 3276 C C . LEU A 1 419 ? -1.509 7.361 17.690 1.00 93.50 419 LEU A C 1
ATOM 3278 O O . LEU A 1 419 ? -0.832 7.528 18.711 1.00 93.50 419 LEU A O 1
ATOM 3282 N N . THR A 1 420 ? -2.834 7.505 17.688 1.00 93.31 420 THR A N 1
ATOM 3283 C CA . THR A 1 420 ? -3.614 7.994 18.838 1.00 93.31 420 THR A CA 1
ATOM 3284 C C . THR A 1 420 ? -4.368 6.888 19.569 1.00 93.31 420 THR A C 1
ATOM 3286 O O . THR A 1 420 ? -4.631 7.028 20.760 1.00 93.31 420 THR A O 1
ATOM 3289 N N . GLY A 1 421 ? -4.710 5.793 18.883 1.00 92.50 421 GLY A N 1
ATOM 3290 C CA . GLY A 1 421 ? -5.595 4.748 19.399 1.00 92.50 421 GLY A CA 1
ATOM 3291 C C . GLY A 1 421 ? -7.071 5.159 19.480 1.00 92.50 421 GL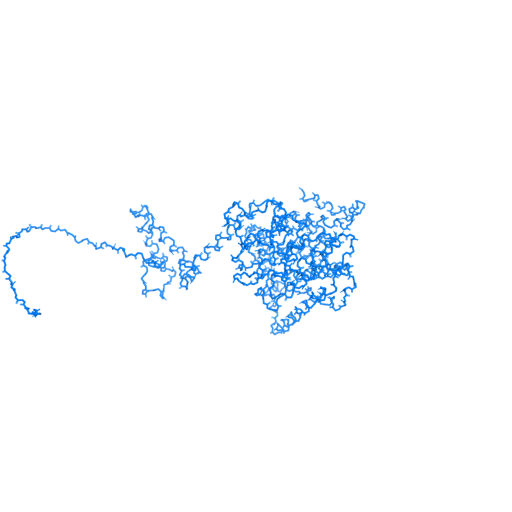Y A C 1
ATOM 3292 O O . GLY A 1 421 ? -7.861 4.437 20.080 1.00 92.50 421 GLY A O 1
ATOM 3293 N N . ALA A 1 422 ? -7.460 6.307 18.913 1.00 95.19 422 ALA A N 1
ATOM 3294 C CA . ALA A 1 422 ? -8.837 6.789 18.965 1.00 95.19 422 ALA A CA 1
ATOM 3295 C C . ALA A 1 422 ? -9.741 6.021 17.985 1.00 95.19 422 ALA A C 1
ATOM 3297 O O . ALA A 1 422 ? -9.635 6.182 16.766 1.00 95.19 422 ALA A O 1
ATOM 3298 N N . ASP A 1 423 ? -10.666 5.224 18.528 1.00 95.62 423 ASP A N 1
ATOM 3299 C CA . ASP A 1 423 ? -11.588 4.368 17.764 1.00 95.62 423 ASP A CA 1
ATOM 3300 C C . ASP A 1 423 ? -12.401 5.124 16.704 1.00 95.62 423 ASP A C 1
ATOM 3302 O O . ASP A 1 423 ? -12.706 4.561 15.653 1.00 95.62 423 ASP A O 1
ATOM 3306 N N . THR A 1 424 ? -12.676 6.413 16.926 1.00 96.44 424 THR A N 1
ATOM 3307 C CA . THR A 1 424 ? -13.412 7.288 16.000 1.00 96.44 424 THR A CA 1
ATOM 3308 C C . THR A 1 424 ? -12.864 7.246 14.575 1.00 96.44 424 THR A C 1
ATOM 3310 O O . THR A 1 424 ? -13.639 7.324 13.622 1.00 96.44 424 THR A O 1
ATOM 3313 N N . HIS A 1 425 ? -11.546 7.099 14.406 1.00 96.62 425 HIS A N 1
ATOM 3314 C CA . HIS A 1 425 ? -10.912 7.026 13.091 1.00 96.62 425 HIS A CA 1
ATOM 3315 C C . HIS A 1 425 ? -11.038 5.644 12.443 1.00 96.62 425 HIS A C 1
ATOM 3317 O O . HIS A 1 425 ? -11.329 5.561 11.250 1.00 96.62 425 HIS A O 1
ATOM 3323 N N . ALA A 1 426 ? -10.873 4.559 13.204 1.00 95.69 426 ALA A N 1
ATOM 3324 C CA . ALA A 1 426 ? -11.082 3.207 12.682 1.00 95.69 426 ALA A CA 1
ATOM 3325 C C . ALA A 1 426 ? -12.553 2.978 12.295 1.00 95.69 426 ALA A C 1
ATOM 3327 O O . ALA A 1 426 ? -12.837 2.365 11.266 1.00 95.69 426 ALA A O 1
ATOM 3328 N N . GLU A 1 427 ? -13.491 3.553 13.049 1.00 96.25 427 GLU A N 1
ATOM 3329 C CA . GLU A 1 427 ? -14.917 3.528 12.722 1.00 96.25 427 GLU A CA 1
ATOM 3330 C C . GLU A 1 427 ? -15.238 4.196 11.378 1.00 96.25 427 GLU A C 1
ATOM 3332 O O . GLU A 1 427 ? -16.130 3.723 10.674 1.00 96.25 427 GLU A O 1
ATOM 3337 N N . GLN A 1 428 ? -14.513 5.249 10.972 1.00 95.94 428 GLN A N 1
ATOM 3338 C CA . GLN A 1 428 ? -14.700 5.836 9.635 1.00 95.94 428 GLN A CA 1
ATOM 3339 C C . GLN A 1 428 ? -14.358 4.837 8.524 1.00 95.94 428 GLN A C 1
ATOM 3341 O O . GLN A 1 428 ? -15.067 4.769 7.520 1.00 95.94 428 GLN A O 1
ATOM 3346 N N . ILE A 1 429 ? -13.310 4.030 8.716 1.00 95.69 429 ILE A N 1
ATOM 3347 C CA . ILE A 1 429 ? -12.920 2.976 7.770 1.00 95.69 429 ILE A CA 1
ATOM 3348 C C . ILE A 1 429 ? -13.985 1.872 7.741 1.00 95.69 429 ILE A C 1
ATOM 3350 O O . ILE A 1 429 ? -14.369 1.410 6.670 1.00 95.69 429 ILE A O 1
ATOM 3354 N N . VAL A 1 430 ? -14.517 1.482 8.904 1.00 96.06 430 VAL A N 1
ATOM 3355 C CA . VAL A 1 430 ? -15.596 0.486 9.001 1.00 96.06 430 VAL A CA 1
ATOM 3356 C C . VAL A 1 430 ? -16.863 0.952 8.279 1.00 96.06 430 VAL A C 1
ATOM 3358 O O . VAL A 1 430 ? -17.436 0.191 7.501 1.00 96.06 430 VAL A O 1
ATOM 3361 N N . ARG A 1 431 ? -17.282 2.212 8.465 1.00 91.88 431 ARG A N 1
ATOM 3362 C CA . ARG A 1 431 ? -18.460 2.784 7.783 1.00 91.88 431 ARG A CA 1
ATOM 3363 C C . ARG A 1 431 ? -18.323 2.745 6.258 1.00 91.88 431 ARG A C 1
ATOM 3365 O O . ARG A 1 431 ? -19.309 2.516 5.562 1.00 91.88 431 ARG A O 1
ATOM 3372 N N . ALA A 1 432 ? -17.106 2.900 5.743 1.00 88.75 432 ALA A N 1
ATOM 3373 C CA . ALA A 1 432 ? -16.806 2.857 4.314 1.00 88.75 432 ALA A CA 1
ATOM 3374 C C . ALA A 1 432 ? -16.947 1.459 3.674 1.00 88.75 432 ALA A C 1
ATOM 3376 O O . ALA A 1 432 ? -17.097 1.339 2.455 1.00 88.75 432 ALA A O 1
ATOM 3377 N N . LEU A 1 433 ? -16.964 0.390 4.479 1.00 86.88 433 LEU A N 1
ATOM 3378 C CA . LEU A 1 433 ? -17.270 -0.967 4.005 1.00 86.88 433 LEU A CA 1
ATOM 3379 C C . LEU A 1 433 ? -18.767 -1.195 3.752 1.00 86.88 433 LEU A C 1
ATOM 3381 O O . LEU A 1 433 ? -19.145 -2.228 3.191 1.00 86.88 433 LEU A O 1
ATOM 3385 N N . GLY A 1 434 ? -19.615 -0.239 4.142 1.00 76.75 434 GLY A N 1
ATOM 3386 C CA . GLY A 1 434 ? -21.048 -0.272 3.891 1.00 76.75 434 GLY A CA 1
ATOM 3387 C C . GLY A 1 434 ? -21.380 -0.385 2.401 1.00 76.75 434 GLY A C 1
ATOM 3388 O O . GLY A 1 434 ? -20.670 0.117 1.525 1.00 76.75 434 GLY A O 1
ATOM 3389 N N . TYR A 1 435 ? -22.493 -1.056 2.099 1.00 71.81 435 TYR A N 1
ATOM 3390 C CA . TYR A 1 435 ? -22.951 -1.236 0.724 1.00 71.81 435 TYR A CA 1
ATOM 3391 C C . TYR A 1 435 ? -23.160 0.118 0.029 1.00 71.81 435 TYR A C 1
ATOM 3393 O O . TYR A 1 435 ? -23.968 0.930 0.475 1.00 71.81 435 TYR A O 1
ATOM 3401 N N . GLY A 1 436 ? -22.472 0.330 -1.095 1.00 64.75 436 GLY A N 1
ATOM 3402 C CA . GLY A 1 436 ? -22.622 1.533 -1.916 1.00 64.75 436 GLY A CA 1
ATOM 3403 C C . GLY A 1 436 ? -21.997 2.802 -1.331 1.00 64.75 436 GLY A C 1
ATOM 3404 O O . GLY A 1 436 ? -22.221 3.867 -1.895 1.00 64.75 436 GLY A O 1
ATOM 3405 N N . VAL A 1 437 ? -21.236 2.703 -0.233 1.00 71.12 437 VAL A N 1
ATOM 3406 C CA . VAL A 1 437 ? -20.522 3.850 0.353 1.00 71.12 437 VAL A CA 1
ATOM 3407 C C . VAL A 1 437 ? -19.254 4.151 -0.440 1.00 71.12 437 VAL A C 1
ATOM 3409 O O . VAL A 1 437 ? -19.046 5.278 -0.870 1.00 71.12 437 VAL A O 1
ATOM 3412 N N . GLU A 1 438 ? -18.437 3.126 -0.677 1.00 78.31 438 GLU A N 1
ATOM 3413 C CA . GLU A 1 438 ? -17.213 3.224 -1.467 1.00 78.31 438 GLU A CA 1
ATOM 3414 C C . GLU A 1 438 ? -17.169 2.155 -2.556 1.00 78.31 438 GLU A C 1
ATOM 3416 O O . GLU A 1 438 ? -17.861 1.133 -2.504 1.00 78.31 438 GLU A O 1
ATOM 3421 N N . HIS A 1 439 ? -16.323 2.386 -3.557 1.00 71.50 439 HIS A N 1
ATOM 3422 C CA . HIS A 1 439 ? -16.107 1.424 -4.628 1.00 71.50 439 HIS A CA 1
ATOM 3423 C C . HIS A 1 439 ? -15.426 0.146 -4.113 1.00 71.50 439 HIS A C 1
ATOM 3425 O O . HIS A 1 439 ? -14.551 0.199 -3.248 1.00 71.50 439 HIS A O 1
ATOM 3431 N N . HIS A 1 440 ? -15.759 -1.007 -4.700 1.00 66.44 440 HIS A N 1
ATOM 3432 C CA . HIS A 1 440 ? -15.258 -2.309 -4.246 1.00 66.44 440 HIS A CA 1
ATOM 3433 C C . HIS A 1 440 ? -13.717 -2.422 -4.236 1.00 66.44 440 HIS A C 1
ATOM 3435 O O . HIS A 1 440 ? -13.154 -3.034 -3.331 1.00 66.44 440 HIS A O 1
ATOM 3441 N N . TYR A 1 441 ? -13.013 -1.769 -5.173 1.00 66.81 441 TYR A N 1
ATOM 3442 C CA . TYR A 1 441 ? -11.542 -1.694 -5.141 1.00 66.81 441 TYR A CA 1
ATOM 3443 C C . TYR A 1 441 ? -11.013 -0.967 -3.902 1.00 66.81 441 TYR A C 1
ATOM 3445 O O . TYR A 1 441 ? -10.078 -1.451 -3.267 1.00 66.81 441 TYR A O 1
ATOM 3453 N N . SER A 1 442 ? -11.626 0.158 -3.524 1.00 76.00 442 SER A N 1
ATOM 3454 C CA . SER A 1 442 ? -11.273 0.862 -2.291 1.00 76.00 442 SER A CA 1
ATOM 3455 C C . SER A 1 442 ? -11.547 -0.033 -1.086 1.00 76.00 442 SER A C 1
ATOM 3457 O O . SER A 1 442 ? -10.681 -0.186 -0.233 1.00 76.00 442 SER A O 1
ATOM 3459 N N . GLN A 1 443 ? -12.695 -0.718 -1.057 1.00 81.06 443 GLN A N 1
ATOM 3460 C CA . GLN A 1 443 ? -13.072 -1.612 0.045 1.00 81.06 443 GLN A CA 1
ATOM 3461 C C . GLN A 1 443 ? -12.053 -2.737 0.295 1.00 81.06 443 GLN A C 1
ATOM 3463 O O . GLN A 1 443 ? -11.792 -3.057 1.453 1.00 81.06 443 GLN A O 1
ATOM 3468 N N . ARG A 1 444 ? -11.403 -3.279 -0.746 1.00 83.75 444 ARG A N 1
ATOM 3469 C CA . ARG A 1 444 ? -10.289 -4.238 -0.588 1.00 83.75 444 ARG A CA 1
ATOM 3470 C C . ARG A 1 444 ? -9.125 -3.648 0.207 1.00 83.75 444 ARG A C 1
ATOM 3472 O O . ARG A 1 444 ? -8.619 -4.284 1.131 1.00 83.75 444 ARG A O 1
ATOM 3479 N N . VAL A 1 445 ? -8.731 -2.417 -0.123 1.00 84.75 445 VAL A N 1
ATOM 3480 C CA . VAL A 1 445 ? -7.660 -1.696 0.581 1.00 84.75 445 VAL A CA 1
ATOM 3481 C C . VAL A 1 445 ? -8.053 -1.428 2.031 1.00 84.75 445 VAL A C 1
ATOM 3483 O O . VAL A 1 445 ? -7.245 -1.650 2.929 1.00 84.75 445 VAL A O 1
ATOM 3486 N N . LEU A 1 446 ? -9.297 -1.010 2.268 1.00 89.69 446 LEU A N 1
ATOM 3487 C CA . LEU A 1 446 ? -9.813 -0.711 3.606 1.00 89.69 446 LEU A CA 1
ATOM 3488 C C . LEU A 1 446 ? -9.885 -1.955 4.500 1.00 89.69 446 LEU A C 1
ATOM 3490 O O . LEU A 1 446 ? -9.506 -1.888 5.666 1.00 89.69 446 LEU A O 1
ATOM 3494 N N . ILE A 1 447 ? -10.313 -3.098 3.955 1.00 91.19 447 ILE A N 1
ATOM 3495 C CA . ILE A 1 447 ? -10.322 -4.384 4.669 1.00 91.19 447 ILE A CA 1
ATOM 3496 C C . ILE A 1 447 ? -8.903 -4.782 5.078 1.00 91.19 447 ILE A C 1
ATOM 3498 O O . ILE A 1 447 ? -8.672 -5.104 6.245 1.00 91.19 447 ILE A O 1
ATOM 3502 N N . ARG A 1 448 ? -7.939 -4.700 4.150 1.00 90.25 448 ARG A N 1
ATOM 3503 C CA . ARG A 1 448 ? -6.525 -4.951 4.460 1.00 90.25 448 ARG A CA 1
ATOM 3504 C C . ARG A 1 448 ? -6.026 -3.998 5.545 1.00 90.25 448 ARG A C 1
ATOM 3506 O O . ARG A 1 448 ? -5.434 -4.446 6.520 1.00 90.25 448 ARG A O 1
ATOM 3513 N N . ASP A 1 449 ? -6.316 -2.705 5.413 1.00 92.81 449 ASP A N 1
ATOM 3514 C CA . ASP A 1 449 ? -5.888 -1.682 6.365 1.00 92.81 449 ASP A CA 1
ATOM 3515 C C . ASP A 1 449 ? -6.473 -1.919 7.774 1.00 92.81 449 ASP A C 1
ATOM 3517 O O . ASP A 1 449 ? -5.753 -1.753 8.756 1.00 92.81 449 ASP A O 1
ATOM 3521 N N . LEU A 1 450 ? -7.727 -2.372 7.906 1.00 93.88 450 LEU A N 1
ATOM 3522 C CA . LEU A 1 450 ? -8.311 -2.776 9.197 1.00 93.88 450 LEU A CA 1
ATOM 3523 C C . LEU A 1 450 ? -7.613 -4.005 9.797 1.00 93.88 450 LEU A C 1
ATOM 3525 O O . LEU A 1 450 ? -7.375 -4.048 11.009 1.00 93.88 450 LEU A O 1
ATOM 3529 N N . GLY A 1 451 ? -7.253 -4.978 8.956 1.00 91.12 451 GLY A N 1
ATOM 3530 C CA . GLY A 1 451 ? -6.435 -6.126 9.350 1.00 91.12 451 GLY A CA 1
ATOM 3531 C C . GLY A 1 451 ? -5.056 -5.704 9.857 1.00 91.12 451 GLY A C 1
ATOM 3532 O O . GLY A 1 451 ? -4.630 -6.129 10.929 1.00 91.12 451 GLY A O 1
ATOM 3533 N N . ASP A 1 452 ? -4.396 -4.797 9.134 1.00 88.19 452 ASP A N 1
ATOM 3534 C CA . ASP A 1 452 ? -3.096 -4.228 9.494 1.00 88.19 452 ASP A CA 1
ATOM 3535 C C . ASP A 1 452 ? -3.133 -3.469 10.818 1.00 88.19 452 ASP A C 1
ATOM 3537 O O . ASP A 1 452 ? -2.168 -3.512 11.581 1.00 88.19 452 ASP A O 1
ATOM 3541 N N . LEU A 1 453 ? -4.224 -2.749 11.095 1.00 90.19 453 LEU A N 1
ATOM 3542 C CA . LEU A 1 453 ? -4.442 -2.067 12.369 1.00 90.19 453 LEU A CA 1
ATOM 3543 C C . LEU A 1 453 ? -4.688 -3.067 13.500 1.00 90.19 453 LEU A C 1
ATOM 3545 O O . LEU A 1 453 ? -4.195 -2.863 14.610 1.00 90.19 453 LEU A O 1
ATOM 3549 N N . GLY A 1 454 ? -5.352 -4.178 13.190 1.00 89.62 454 GLY A N 1
ATOM 3550 C CA . GLY A 1 454 ? -5.820 -5.170 14.149 1.00 89.62 454 GLY A CA 1
ATOM 3551 C C . GLY A 1 454 ? -7.090 -4.740 14.878 1.00 89.62 454 GLY A C 1
ATOM 3552 O O . GLY A 1 454 ? -7.265 -5.057 16.052 1.00 89.62 454 GLY A O 1
ATOM 3553 N N . TYR A 1 455 ? -7.957 -3.989 14.195 1.00 92.75 455 TYR A N 1
ATOM 3554 C CA . TYR A 1 455 ? -9.180 -3.439 14.772 1.00 92.75 455 TYR A CA 1
ATOM 3555 C C . TYR A 1 455 ? -10.305 -4.488 14.814 1.00 92.75 455 TYR A C 1
ATOM 3557 O O . TYR A 1 455 ? -11.122 -4.591 13.899 1.00 92.75 455 TYR A O 1
ATOM 3565 N N . SER A 1 456 ? -10.350 -5.267 15.897 1.00 91.00 456 SER A N 1
ATOM 3566 C CA . SER A 1 456 ? -11.291 -6.382 16.118 1.00 91.00 456 SER A CA 1
ATOM 3567 C C . SER A 1 456 ? -12.769 -5.983 16.077 1.00 91.00 456 SER A C 1
ATOM 3569 O O . SER A 1 456 ? -13.600 -6.757 15.604 1.00 91.00 456 SER A O 1
ATOM 3571 N N . LYS A 1 457 ? -13.116 -4.767 16.518 1.00 92.12 457 LYS A N 1
ATOM 3572 C CA . LYS A 1 457 ? -14.500 -4.255 16.500 1.00 92.12 457 LYS A CA 1
ATOM 3573 C C . LYS A 1 457 ? -15.077 -4.146 15.081 1.00 92.12 457 LYS A C 1
ATOM 3575 O O . LYS A 1 457 ? -16.290 -4.174 14.916 1.00 92.12 457 LYS A O 1
ATOM 3580 N N . GLY A 1 458 ? -14.222 -4.059 14.059 1.00 93.19 458 GLY A N 1
ATOM 3581 C CA . GLY A 1 458 ? -14.621 -4.034 12.649 1.00 93.19 458 GLY A CA 1
ATOM 3582 C C . GLY A 1 458 ? -14.811 -5.412 12.002 1.00 93.19 458 GLY A C 1
ATOM 3583 O O . GLY A 1 458 ? -15.137 -5.465 10.818 1.00 93.19 458 GLY A O 1
ATOM 3584 N N . ALA A 1 459 ? -14.601 -6.517 12.728 1.00 94.56 459 ALA A N 1
ATOM 3585 C CA . ALA A 1 459 ? -14.589 -7.868 12.159 1.00 94.56 459 ALA A CA 1
ATOM 3586 C C . ALA A 1 459 ? -15.900 -8.256 11.458 1.00 94.56 459 ALA A C 1
ATOM 3588 O O . ALA A 1 459 ? -15.871 -8.816 10.363 1.00 94.56 459 ALA A O 1
ATOM 3589 N N . GLU A 1 460 ? -17.041 -7.899 12.050 1.00 94.31 460 GLU A N 1
ATOM 3590 C CA . GLU A 1 460 ? -18.362 -8.146 11.464 1.00 94.31 460 GLU A CA 1
ATOM 3591 C C . GLU A 1 460 ? -18.518 -7.427 10.117 1.00 94.31 460 GLU A C 1
ATOM 3593 O O . GLU A 1 460 ? -18.896 -8.037 9.118 1.00 94.31 460 GLU A O 1
ATOM 3598 N N . ALA A 1 461 ? -18.151 -6.144 10.056 1.00 93.50 461 ALA A N 1
ATOM 3599 C CA . ALA A 1 461 ? -18.235 -5.353 8.831 1.00 93.50 461 ALA A CA 1
ATOM 3600 C C . ALA A 1 461 ? -17.306 -5.880 7.727 1.00 93.50 461 ALA A C 1
ATOM 3602 O O . ALA A 1 461 ? -17.675 -5.866 6.552 1.00 93.50 461 ALA A O 1
ATOM 3603 N N . VAL A 1 462 ? -16.120 -6.382 8.093 1.00 94.19 462 VAL A N 1
ATOM 3604 C CA . VAL A 1 462 ? -15.215 -7.060 7.155 1.00 94.19 462 VAL A CA 1
ATOM 3605 C C . VAL A 1 462 ? -15.871 -8.327 6.601 1.00 94.19 462 VAL A C 1
ATOM 3607 O O . VAL A 1 462 ? -15.923 -8.503 5.384 1.00 94.19 462 VAL A O 1
ATOM 3610 N N . ALA A 1 463 ? -16.416 -9.185 7.467 1.00 92.62 463 ALA A N 1
ATOM 3611 C CA . ALA A 1 463 ? -17.034 -10.446 7.062 1.00 92.62 463 ALA A CA 1
ATOM 3612 C C . ALA A 1 463 ? -18.259 -10.237 6.156 1.00 92.62 463 ALA A C 1
ATOM 3614 O O . ALA A 1 463 ? -18.385 -10.866 5.099 1.00 92.62 463 ALA A O 1
ATOM 3615 N N . LEU A 1 464 ? -19.118 -9.283 6.519 1.00 87.94 464 LEU A N 1
ATOM 3616 C CA . LEU A 1 464 ? -20.348 -8.961 5.797 1.00 87.94 464 LEU A CA 1
ATOM 3617 C C . LEU A 1 464 ? -20.132 -8.077 4.560 1.00 87.94 464 LEU A C 1
ATOM 3619 O O . LEU A 1 464 ? -21.093 -7.818 3.834 1.00 87.94 464 LEU A O 1
ATOM 3623 N N . CYS A 1 465 ? -18.905 -7.618 4.282 1.00 84.75 465 CYS A N 1
ATOM 3624 C CA . CYS A 1 465 ? -18.647 -6.732 3.148 1.00 84.75 465 CYS A CA 1
ATOM 3625 C C . CYS A 1 465 ? -19.050 -7.416 1.819 1.00 84.75 465 CYS A C 1
ATOM 3627 O O . CYS A 1 465 ? -18.468 -8.435 1.442 1.00 84.75 465 CYS A O 1
ATOM 3629 N N . PRO A 1 466 ? -20.051 -6.904 1.083 1.00 68.75 466 PRO A N 1
ATOM 3630 C CA . PRO A 1 466 ? -20.733 -7.680 0.042 1.00 68.75 466 PRO A CA 1
ATOM 3631 C C . PRO A 1 466 ? -19.984 -7.734 -1.294 1.00 68.75 466 PRO A C 1
ATOM 3633 O O . PRO A 1 466 ? -20.327 -8.538 -2.155 1.00 68.75 466 PRO A O 1
ATOM 3636 N N . MET A 1 467 ? -19.018 -6.841 -1.510 1.00 71.38 467 MET A N 1
ATOM 3637 C CA . MET A 1 467 ? -18.349 -6.647 -2.803 1.00 71.38 467 MET A CA 1
ATOM 3638 C C . MET A 1 467 ? -16.872 -7.054 -2.792 1.00 71.38 467 MET A C 1
ATOM 3640 O O . MET A 1 467 ? -16.133 -6.713 -3.713 1.00 71.38 467 MET A O 1
ATOM 3644 N N . VAL A 1 468 ? -16.441 -7.772 -1.753 1.00 76.94 468 VAL A N 1
ATOM 3645 C CA . VAL A 1 468 ? -15.058 -8.223 -1.583 1.00 76.94 468 VAL A CA 1
ATOM 3646 C C . VAL A 1 468 ? -15.030 -9.733 -1.378 1.00 76.94 468 VAL A C 1
ATOM 3648 O O . VAL A 1 468 ? -15.887 -10.297 -0.697 1.00 76.94 468 VAL A O 1
ATOM 3651 N N . GLU A 1 469 ? -14.050 -10.381 -1.995 1.00 80.38 469 GLU A N 1
ATOM 3652 C CA . GLU A 1 469 ? -13.831 -11.820 -1.954 1.00 80.38 469 GLU A CA 1
ATOM 3653 C C . GLU A 1 469 ? -13.523 -12.314 -0.534 1.00 80.38 469 GLU A C 1
ATOM 3655 O O . GLU A 1 469 ? -12.882 -11.623 0.262 1.00 80.38 469 GLU A O 1
ATOM 3660 N N . ASN A 1 470 ? -13.944 -13.544 -0.216 1.00 84.12 470 ASN A N 1
ATOM 3661 C CA . ASN A 1 470 ? -13.731 -14.131 1.110 1.00 84.12 470 ASN A CA 1
ATOM 3662 C C . ASN A 1 470 ? -12.250 -14.228 1.481 1.00 84.12 470 ASN A C 1
ATOM 3664 O O . ASN A 1 470 ? -11.909 -14.057 2.646 1.00 84.12 470 ASN A O 1
ATOM 3668 N N . SER A 1 471 ? -11.365 -14.430 0.507 1.00 84.31 471 SER A N 1
ATOM 3669 C CA . SER A 1 471 ? -9.934 -14.570 0.756 1.00 84.31 471 SER A CA 1
ATOM 3670 C C . SER A 1 471 ? -9.307 -13.301 1.363 1.00 84.31 471 SER A C 1
ATOM 3672 O O . SER A 1 471 ? -8.623 -13.374 2.385 1.00 84.31 471 SER A O 1
ATOM 3674 N N . PHE A 1 472 ? -9.670 -12.114 0.859 1.00 80.56 472 PHE A N 1
ATOM 3675 C CA . PHE A 1 472 ? -9.285 -10.819 1.441 1.00 80.56 472 PHE A CA 1
ATOM 3676 C C . PHE A 1 472 ? -9.807 -10.648 2.870 1.00 80.56 472 PHE A C 1
ATOM 3678 O O . PHE A 1 472 ? -9.090 -10.162 3.748 1.00 80.56 472 PHE A O 1
ATOM 3685 N N . LYS A 1 473 ? -11.064 -11.039 3.109 1.00 88.25 473 LYS A N 1
ATOM 3686 C CA . LYS A 1 473 ? -11.696 -10.946 4.430 1.00 88.25 473 LYS A CA 1
ATOM 3687 C C . LYS A 1 473 ? -10.993 -11.854 5.433 1.00 88.25 473 LYS A C 1
ATOM 3689 O O . LYS A 1 473 ? -10.626 -11.398 6.510 1.00 88.25 473 LYS A O 1
ATOM 3694 N N . ILE A 1 474 ? -10.753 -13.110 5.061 1.00 89.56 474 ILE A N 1
ATOM 3695 C CA . ILE A 1 474 ? -10.058 -14.103 5.887 1.00 89.56 474 ILE A CA 1
ATOM 3696 C C . ILE A 1 474 ? -8.643 -13.622 6.217 1.00 89.56 474 ILE A C 1
ATOM 3698 O O . ILE A 1 474 ? -8.235 -13.695 7.376 1.00 89.56 474 ILE A O 1
ATOM 3702 N N . LEU A 1 475 ? -7.909 -13.077 5.241 1.00 86.88 475 LEU A N 1
ATOM 3703 C CA . LEU A 1 475 ? -6.568 -12.535 5.468 1.00 86.88 475 LEU A CA 1
ATOM 3704 C C . LEU A 1 475 ? -6.581 -11.365 6.463 1.00 86.88 475 LEU A C 1
ATOM 3706 O O . LEU A 1 475 ? -5.767 -11.329 7.389 1.00 86.88 475 LEU A O 1
ATOM 3710 N N . ALA A 1 476 ? -7.525 -10.433 6.319 1.00 90.38 476 ALA A N 1
ATOM 3711 C CA . ALA A 1 476 ? -7.668 -9.317 7.247 1.00 90.38 476 ALA A CA 1
ATOM 3712 C C . ALA A 1 476 ? -8.029 -9.784 8.664 1.00 90.38 476 ALA A C 1
ATOM 3714 O O . ALA A 1 476 ? -7.382 -9.368 9.625 1.00 90.38 476 ALA A O 1
ATOM 3715 N N . LEU A 1 477 ? -9.002 -10.691 8.800 1.00 91.62 477 LEU A N 1
ATOM 3716 C CA . LEU A 1 477 ? -9.410 -11.261 10.089 1.00 91.62 477 LEU A CA 1
ATOM 3717 C C . LEU A 1 477 ? -8.256 -12.031 10.754 1.00 91.62 477 LEU A C 1
ATOM 3719 O O . LEU A 1 477 ? -7.996 -11.857 11.945 1.00 91.62 477 LEU A O 1
ATOM 3723 N N . LYS A 1 478 ? -7.477 -12.796 9.979 1.00 89.69 478 LYS A N 1
ATOM 3724 C CA . LYS A 1 478 ? -6.248 -13.452 10.452 1.00 89.69 478 LYS A CA 1
ATOM 3725 C C . LYS A 1 478 ? -5.244 -12.437 11.009 1.00 89.69 478 LYS A C 1
ATOM 3727 O O . LYS A 1 478 ? -4.681 -12.663 12.082 1.00 89.69 478 LYS A O 1
ATOM 3732 N N . ASN A 1 479 ? -5.026 -11.320 10.316 1.00 87.06 479 ASN A N 1
ATOM 3733 C CA . ASN A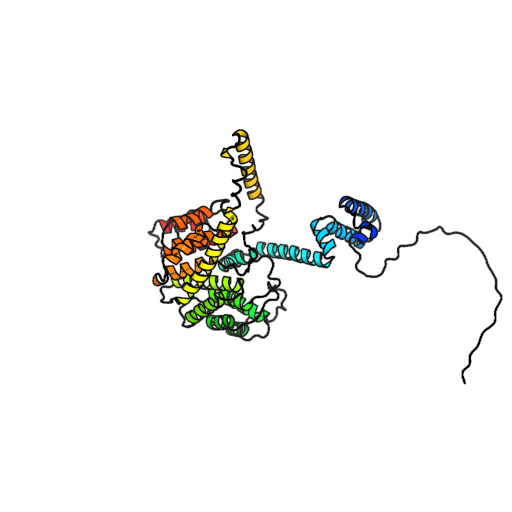 1 479 ? -4.116 -10.269 10.779 1.00 87.06 479 ASN A CA 1
ATOM 3734 C C . ASN A 1 479 ? -4.631 -9.575 12.054 1.00 87.06 479 ASN A C 1
ATOM 3736 O O . ASN A 1 479 ? -3.828 -9.270 12.940 1.00 87.06 479 ASN A O 1
ATOM 3740 N N . MET A 1 480 ? -5.954 -9.418 12.210 1.00 89.25 480 MET A N 1
ATOM 3741 C CA . MET A 1 480 ? -6.554 -8.942 13.465 1.00 89.25 480 MET A CA 1
ATOM 3742 C C . MET A 1 480 ? -6.234 -9.870 14.640 1.00 89.25 480 MET A C 1
ATOM 3744 O O . MET A 1 480 ? -5.845 -9.398 15.710 1.00 89.25 480 MET A O 1
ATOM 3748 N N . LEU A 1 481 ? -6.319 -11.186 14.432 1.00 85.44 481 LEU A N 1
ATOM 3749 C CA . LEU A 1 481 ? -6.000 -12.177 15.462 1.00 85.44 481 LEU A CA 1
ATOM 3750 C C . LEU A 1 481 ? -4.518 -12.194 15.847 1.00 85.44 481 LEU A C 1
ATOM 3752 O O . LEU A 1 481 ? -4.196 -12.306 17.034 1.00 85.44 481 LEU A O 1
ATOM 3756 N N . ALA A 1 482 ? -3.618 -12.050 14.868 1.00 80.62 482 ALA A N 1
ATOM 3757 C CA . ALA A 1 482 ? -2.173 -12.090 15.093 1.00 80.62 482 ALA A CA 1
ATOM 3758 C C . ALA A 1 482 ? -1.709 -11.035 16.115 1.00 80.62 482 ALA A C 1
ATOM 3760 O O . ALA A 1 482 ? -0.806 -11.290 16.916 1.00 80.62 482 ALA A O 1
ATOM 3761 N N . LYS A 1 483 ? -2.367 -9.868 16.153 1.00 73.62 483 LYS A N 1
ATOM 3762 C CA . LYS A 1 483 ? -2.078 -8.814 17.138 1.00 73.62 483 LYS A CA 1
ATOM 3763 C C . LYS A 1 483 ? -2.636 -9.088 18.536 1.00 73.62 483 LYS A C 1
ATOM 3765 O O . LYS A 1 483 ? -2.097 -8.561 19.507 1.00 73.62 483 LYS A O 1
ATOM 3770 N N . GLN A 1 484 ? -3.654 -9.940 18.662 1.00 72.94 484 GLN A N 1
ATOM 3771 C CA . GLN A 1 484 ? -4.280 -10.307 19.940 1.00 72.94 484 GLN A CA 1
ATOM 3772 C C . GLN A 1 484 ? -3.687 -11.584 20.572 1.00 72.94 484 GLN A C 1
ATOM 3774 O O . GLN A 1 484 ? -4.241 -12.114 21.533 1.00 72.94 484 GLN A O 1
ATOM 3779 N N . LYS A 1 485 ? -2.552 -12.087 20.054 1.00 71.62 485 LYS A N 1
ATOM 3780 C CA . LYS A 1 485 ? -1.858 -13.312 20.516 1.00 71.62 485 LYS A CA 1
ATOM 3781 C C . LYS A 1 485 ? -2.719 -14.585 20.507 1.00 71.62 485 LYS A C 1
ATOM 3783 O O . LYS A 1 485 ? -2.351 -15.557 21.159 1.00 71.62 485 LYS A O 1
ATOM 3788 N N . HIS A 1 486 ? -3.821 -14.592 19.757 1.00 71.62 486 HIS A N 1
ATOM 3789 C CA . HIS A 1 486 ? -4.719 -15.742 19.624 1.00 71.62 486 HIS A CA 1
ATOM 3790 C C . HIS A 1 486 ? -5.258 -16.304 20.952 1.00 71.62 486 HIS A C 1
ATOM 3792 O O . HIS A 1 486 ? -5.472 -17.506 21.042 1.00 71.62 486 HIS A O 1
ATOM 3798 N N . ASP A 1 487 ? -5.480 -15.480 21.983 1.00 77.50 487 ASP A N 1
ATOM 3799 C CA . ASP A 1 487 ? -6.027 -15.971 23.255 1.00 77.50 487 ASP A CA 1
ATOM 3800 C C . ASP A 1 487 ? -7.514 -16.369 23.104 1.00 77.50 487 ASP A C 1
ATOM 3802 O O . ASP A 1 487 ? -8.374 -15.488 22.996 1.00 77.50 487 ASP A O 1
ATOM 3806 N N . PRO A 1 488 ? -7.861 -17.672 23.123 1.00 73.62 488 PRO A N 1
ATOM 3807 C CA . PRO A 1 488 ? -9.231 -18.134 22.904 1.00 73.62 488 PRO A CA 1
ATOM 3808 C C . PRO A 1 488 ? -10.150 -17.847 24.099 1.00 73.62 488 PRO A C 1
ATOM 3810 O O . PRO A 1 488 ? -11.360 -18.076 24.019 1.00 73.62 488 PRO A O 1
ATOM 3813 N N . SER A 1 489 ? -9.615 -17.370 25.228 1.00 79.62 489 SER A N 1
ATOM 3814 C CA . SER A 1 489 ? -10.424 -16.899 26.351 1.00 79.62 489 SER A CA 1
ATOM 3815 C C . SER A 1 489 ? -11.052 -15.524 26.079 1.00 79.62 489 SER A C 1
ATOM 3817 O O . SER A 1 489 ? -12.117 -15.217 26.621 1.00 79.62 489 SER A O 1
ATOM 3819 N N . ASN A 1 490 ? -10.455 -14.736 25.177 1.00 85.94 490 ASN A N 1
ATOM 3820 C CA . ASN A 1 490 ? -10.910 -13.399 24.828 1.00 85.94 490 ASN A CA 1
ATOM 3821 C C . ASN A 1 490 ? -12.166 -13.445 23.935 1.00 85.94 490 ASN A C 1
ATOM 3823 O O . ASN A 1 490 ? -12.193 -14.078 22.877 1.00 85.94 490 ASN A O 1
ATOM 3827 N N . ARG A 1 491 ? -13.218 -12.727 24.350 1.00 85.69 491 ARG A N 1
ATOM 3828 C CA . ARG A 1 491 ? -14.483 -12.615 23.609 1.00 85.69 491 ARG A CA 1
ATOM 3829 C C . ARG A 1 491 ? -14.291 -12.019 22.212 1.00 85.69 491 ARG A C 1
ATOM 3831 O O . ARG A 1 491 ? -14.962 -12.463 21.286 1.00 85.69 491 ARG A O 1
ATOM 3838 N N . GLU A 1 492 ? -13.388 -11.055 22.048 1.00 83.75 492 GLU A N 1
ATOM 3839 C CA . GLU A 1 492 ? -13.110 -10.441 20.744 1.00 83.75 492 GLU A CA 1
ATOM 3840 C C . GLU A 1 492 ? -12.440 -11.425 19.783 1.00 83.75 492 GLU A C 1
ATOM 3842 O O . GLU A 1 492 ? -12.853 -11.530 18.631 1.00 83.75 492 GLU A O 1
ATOM 3847 N N . VAL A 1 493 ? -11.476 -12.212 20.274 1.00 85.75 493 VAL A N 1
ATOM 3848 C CA . VAL A 1 493 ? -10.825 -13.282 19.501 1.00 85.75 493 VAL A CA 1
ATOM 3849 C C . VAL A 1 493 ? -11.857 -14.304 19.026 1.00 85.75 493 VAL A C 1
ATOM 3851 O O . VAL A 1 493 ? -11.873 -14.649 17.847 1.00 85.75 493 VAL A O 1
ATOM 3854 N N . ARG A 1 494 ? -12.765 -14.748 19.908 1.00 87.00 494 ARG A N 1
ATOM 3855 C CA . ARG A 1 494 ? -13.853 -15.669 19.527 1.00 87.00 494 ARG A CA 1
ATOM 3856 C C . ARG A 1 494 ? -14.790 -15.071 18.484 1.00 87.00 494 ARG A C 1
ATOM 3858 O O . ARG A 1 494 ? -15.224 -15.792 17.593 1.00 87.00 494 ARG A O 1
ATOM 3865 N N . ASN A 1 495 ? -15.092 -13.777 18.587 1.00 89.06 495 ASN A N 1
ATOM 3866 C CA . ASN A 1 495 ? -15.941 -13.095 17.615 1.00 89.06 495 ASN A CA 1
ATOM 3867 C C . ASN A 1 495 ? -15.300 -13.094 16.220 1.00 89.06 495 ASN A C 1
ATOM 3869 O O . ASN A 1 495 ? -15.936 -13.463 15.239 1.00 89.06 495 ASN A O 1
ATOM 3873 N N . VAL A 1 496 ? -14.012 -12.747 16.141 1.00 90.56 496 VAL A N 1
ATOM 3874 C CA . VAL A 1 496 ? -13.255 -12.774 14.881 1.00 90.56 496 VAL A CA 1
ATOM 3875 C C . VAL A 1 496 ? -13.204 -14.192 14.301 1.00 90.56 496 VAL A C 1
ATOM 3877 O O . VAL A 1 496 ? -13.455 -14.361 13.110 1.00 90.56 496 VAL A O 1
ATOM 3880 N N . LEU A 1 497 ? -12.943 -15.211 15.130 1.00 90.12 497 LEU A N 1
ATOM 3881 C CA . LEU A 1 497 ? -12.930 -16.617 14.702 1.00 90.12 497 LEU A CA 1
ATOM 3882 C C . LEU A 1 497 ? -14.289 -17.071 14.156 1.00 90.12 497 LEU A C 1
ATOM 3884 O O . LEU A 1 497 ? -14.340 -17.635 13.070 1.00 90.12 497 LEU A O 1
ATOM 3888 N N . SER A 1 498 ? -15.392 -16.743 14.836 1.00 92.44 498 SER A N 1
ATOM 3889 C CA . SER A 1 498 ? -16.742 -17.078 14.363 1.00 92.44 498 SER A CA 1
ATOM 3890 C C . SER A 1 498 ? -17.049 -16.473 12.990 1.00 92.44 498 SER A C 1
ATOM 3892 O O . SER A 1 498 ? -17.745 -17.091 12.186 1.00 92.44 498 SER A O 1
ATOM 3894 N N . HIS A 1 499 ? -16.551 -15.267 12.714 1.00 93.25 499 HIS A N 1
ATOM 3895 C CA . HIS A 1 499 ? -16.693 -14.649 11.400 1.00 93.25 499 HIS A CA 1
ATOM 3896 C C . HIS A 1 499 ? -15.793 -15.305 10.349 1.00 93.25 499 HIS A C 1
ATOM 3898 O O . HIS A 1 499 ? -16.225 -15.454 9.211 1.00 93.25 499 HIS A O 1
ATOM 3904 N N . MET A 1 500 ? -14.578 -15.730 10.706 1.00 91.50 500 MET A N 1
ATOM 3905 C CA . MET A 1 500 ? -13.725 -16.506 9.798 1.00 91.50 500 MET A CA 1
ATOM 3906 C C . MET A 1 500 ? -14.377 -17.837 9.416 1.00 91.50 500 MET A C 1
ATOM 3908 O O . MET A 1 500 ? -14.430 -18.148 8.231 1.00 91.50 500 MET A O 1
ATOM 3912 N N . ASP A 1 501 ? -14.938 -18.561 10.386 1.00 91.19 501 ASP A N 1
ATOM 3913 C CA . ASP A 1 501 ? -15.633 -19.833 10.155 1.00 91.19 501 ASP A CA 1
ATOM 3914 C C . ASP A 1 501 ? -16.836 -19.664 9.216 1.00 91.19 501 ASP A C 1
ATOM 3916 O O . ASP A 1 501 ? -17.129 -20.551 8.426 1.00 91.19 501 ASP A O 1
ATOM 3920 N N . SER A 1 502 ? -17.508 -18.507 9.245 1.00 90.81 502 SER A N 1
ATOM 3921 C CA . SER A 1 502 ? -18.636 -18.216 8.345 1.00 90.81 502 SER A CA 1
ATOM 3922 C C . SER A 1 502 ? -18.242 -17.948 6.882 1.00 90.81 502 SER A C 1
ATOM 3924 O O . SER A 1 502 ? -19.117 -17.841 6.022 1.00 90.81 502 SER A O 1
ATOM 3926 N N . LEU A 1 503 ? -16.945 -17.773 6.604 1.00 84.69 503 LEU A N 1
ATOM 3927 C CA . LEU A 1 503 ? -16.403 -17.432 5.283 1.00 84.69 503 LEU A CA 1
ATOM 3928 C C . LEU A 1 503 ? -15.707 -18.610 4.582 1.00 84.69 503 LEU A C 1
ATOM 3930 O O . LEU A 1 503 ? -15.342 -18.461 3.408 1.00 84.69 503 LEU A O 1
ATOM 3934 N N . LEU A 1 504 ? -15.502 -19.716 5.304 1.00 79.69 504 LEU A N 1
ATOM 3935 C CA . LEU A 1 504 ? -15.007 -21.007 4.816 1.00 79.69 504 LEU A CA 1
ATOM 3936 C C . LEU A 1 504 ? -16.180 -21.857 4.319 1.00 79.69 504 LEU A C 1
ATOM 3938 O O . LEU A 1 504 ? -15.986 -22.544 3.292 1.00 79.69 504 LEU A O 1
#

Foldseek 3Di:
DDDDDDDDDDDDDDDDDDDDDDDDDDDDDDDDDDDDDQALCVLLVHDPVCVVPDDLVNLVVSLVVVCCVQPVVRDVHDPVSNVSSVVSSVQCNDPVSVVQCVVPNPVSVVVVVVVVVVVVVVLVVVVPDDPVVVVVCLVLCVLVVVLPPPPPPPVPDDVVVDPPDPLDDPDPVSLLCQLQPNPDPVSNLVSLVVLQVVLPQVSLLSLLVSLQPDPDADPSGDDSSNLSSLSSNLRNVQDDDPSVQSNLVSLLVQCVDLDQSSVLSSLSSLLSNLLNVVLDPDDDARDLSSLVSLLVLLVLLLVVVVVVVVVCVVPDDPDPVDPLVPDDPVVSVVVVVVVVVVVVVVVVVPPDDDDPPQPDDPRSDSSDHNLLSSLSNNLSNCLVVVVSDDPVSLVSLVSQCPPSRLSNNLSSLLSCCSNPVDVVSLVVLLVCLDPPNDDLSSVLVSLQSLLSSLVLVSLVSLLPSPSDALSSSLSSLVSNCSVVVLDPVDPSSVVSVVSNVVSD

Sequence (504 aa):
MFAAFVHPIQITRGPVSTHTCRKRYSAPRAVLPHESQSSLYSILGLRQSDLSTVTSAQIRRAYLELAKETHPDTSQAEAPIFDQISKAYAILSDPELRSIYDESGHEGLAAVASIKHRAEQIRDRFSSMSGEQLDFLSDTGELVGGLLSSATDEDAFDPSSVSHEDACPRSVEEAIWNIQFHPDRSVRYYGLWWIYKFKVKPAEAALVNVLQTSNDQTSLGGFGIRRRAALALGAVASAPTEANQAAAVALSDALRSPDYFLRYRAAEAIANIAQRCSLLRQQFSFPKSVTHQLKLLLLKGQKTLDAKAAAKSGFKQQESLFDLEKLDPLVREKLEAVFRERRENEKRSRRTTMTPQLGVDAVGSSSDEPYEWLLKAVSAICAKQRSHLDDQLLEVIESYTSNSVPLVRYAAHKALYALTGADTHAEQIVRALGYGVEHHYSQRVLIRDLGDLGYSKGAEAVALCPMVENSFKILALKNMLAKQKHDPSNREVRNVLSHMDSLL

Secondary structure (DSSP, 8-state):
-------------------------PPPP-PPPPSS---HHHHTT--GGGGGG--HHHHHHHHHHHHHHH-TTTS---HHHHHHHHHHHHHHTSHHHHHHHHHHHHHHHHHHHHHHHHHHHHHHHHHT--HHHHHHHHHTSHHHHHHHS-S--TT---TTSS-TTS-S-SSHHHHHHHHHH-S-HHHHHHHHHHHHHTT-GGGHHHHHHHHHH--PPPTTSS-HHHHHHHHHHHHH--S--THHHHHHHHHHHHTTSS-HHHHHHHHHHHHHHHHHHHHS-S-----HHHHHHHHHHHHHHHHHHHHHHHHHTTS-----S--GGGS-HHHHHHHHHHHHHHHHHHHHTTT--PPP-----STT-TT---HHHHHHHHHHHHHH-GGG--HHHHHHHHHGGG-SSHHHHHHHHHHHHHHH--HHHHHHHHHHTSTTTS-HHHHHHHHHHHHHHT-GGGHHHHHH-TTS-HHHHHHHHHHHHHHTTT-TTSHHHHHHHHHHHTT-

Radius of gyration: 33.24 Å; chains: 1; bounding box: 78×52×128 Å

Organism: NCBI:txid448386

pLDDT: mean 71.32, std 21.53, range [25.58, 97.5]